Protein AF-0000000078073915 (afdb_homodimer)

Nearest PDB structures (foldseek):
  7o9r-assembly1_BBB  TM=9.589E-01  e=2.542E-23  Rhizorhabdus wittichii RW1
  2vws-assembly1_A  TM=9.173E-01  e=4.903E-23  Escherichia coli K-12
  2v5j-assembly1_B  TM=8.939E-01  e=3.427E-23  Escherichia coli C
  4b5w-assembly1_C  TM=9.252E-01  e=9.708E-22  Escherichia coli ATCC 8739
  4b5x-assembly1_B  TM=9.043E-01  e=1.094E-21  Escherichia coli ATCC 8739

Foldseek 3Di:
DDQLQVLQQLNVCVVVLHFFAAEEEQEFDLVVLLVRLVVPGQEYEAEPAPGPADLVSLLSNQLSNLVSSHAYEYEFNALDLVRLQSNQLSQGLEYEHEDDAALVSLQQSLQSNAPPPRHPHDQDRPNRQVSGPVRDDSVCCNVCSLPRGAYEYEDQAPRCLVCLLSNLQRPSHAEHEYELQSNCVRVVHHQDQLDGDVVSVVSVVSNCVSNVVSVHAYHYEAQAQVVSVVVVVVPHRYYYHYYPVVVVVQVVQQVVCVVPVNDRDDGRSGD/DDQLQVLQQLNVCVVVLHFFAAEEEQEFDLVVLLVRLVVPGQEYEAEPAPGPADLVSLLSNQLSNLVSSHAYEYEFNALDLVRLQSNQLSQGLEYEHEDDAALVSLQQSLQSNAPPPRHPHDQDRPNRQVSGPVRDDSVCCNVCSLPRGAYEYEDQAPRCLVCLLSNLQRPSHAEHEYELQSNCVRVVHHQDQNDGDVVSVVSVVSNCVSNVVSVHAYHYEAQADVVSVVVVVVPHRYYYHYYPVQVVVQVVQQVVCVVPVNDRDDGRSRD

Solvent-accessible surface area (backbone atoms only — not comparable to full-atom values): 26537 Å² total; per-residue (Å²): 129,56,59,60,30,63,38,21,37,46,55,43,32,53,75,70,69,37,75,35,43,23,33,3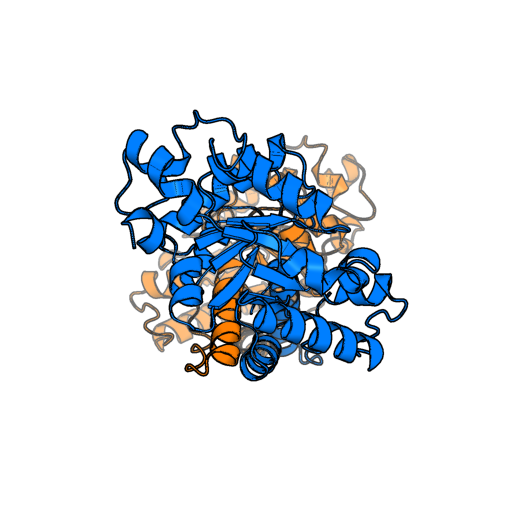8,40,30,63,53,42,41,67,55,30,38,41,54,40,70,41,71,40,34,28,38,34,43,27,37,52,85,27,69,27,52,75,67,42,43,55,46,26,29,48,39,18,23,76,68,67,18,21,20,29,35,30,36,70,48,82,46,51,69,56,46,43,54,46,45,38,43,25,31,40,24,39,36,30,60,72,38,46,47,46,65,57,51,50,51,44,30,26,29,70,18,46,72,90,75,21,67,30,87,84,84,63,82,56,21,40,70,41,34,58,70,60,48,51,75,67,52,39,69,73,41,41,65,81,28,45,42,39,30,39,23,51,24,28,50,53,20,60,75,38,36,61,59,41,44,62,39,79,68,60,47,31,49,26,32,36,60,61,51,27,13,50,50,68,73,38,53,60,55,95,70,41,74,42,69,69,44,54,49,49,52,51,49,51,50,51,37,22,54,73,54,72,37,43,31,26,38,71,43,64,22,9,59,54,25,26,55,43,43,75,73,66,41,34,38,26,26,20,34,39,52,61,64,48,45,34,49,51,42,30,35,22,43,15,53,38,72,69,48,77,63,63,82,80,68,66,48,134,128,54,60,60,29,64,38,20,37,46,54,44,30,54,75,70,70,38,75,36,43,21,33,37,39,27,64,54,42,41,66,54,30,36,41,53,39,70,41,71,38,33,27,38,33,43,28,36,53,85,27,70,27,51,74,69,42,44,56,45,25,30,46,38,17,23,75,68,67,16,22,19,28,36,29,38,70,50,80,47,50,68,55,45,44,52,46,45,38,44,25,29,38,25,39,35,30,60,74,39,46,46,46,66,55,51,50,50,44,32,25,30,70,16,45,70,90,76,22,67,32,86,83,83,63,81,56,21,39,70,41,32,58,69,59,48,52,74,66,52,39,69,73,41,42,64,81,28,44,41,38,29,38,26,52,24,29,49,53,18,61,75,39,38,61,59,42,43,61,40,80,68,61,47,31,51,27,33,38,60,62,52,28,12,50,50,68,73,38,52,62,55,96,72,42,73,43,68,68,42,54,50,50,53,51,49,51,50,51,38,21,52,73,54,72,36,43,32,25,39,70,42,69,22,9,58,53,26,27,54,43,44,74,72,65,40,34,38,27,25,20,34,40,54,60,65,48,43,35,50,50,42,30,34,21,43,15,53,36,73,68,48,78,62,66,81,79,72,61,59,129

pLDDT: mean 96.44, std 6.54, range [42.78, 98.94]

InterPro domains:
  IPR005000 HpcH/HpaI aldolase/citrate lyase domain [PF03328] (31-247)
  IPR015813 Pyruvate/Phosphoenolpyruvate kinase-like domain superfamily [SSF51621] (2-256)
  IPR040442 Pyruvate kinase-like domain superfamily [G3DSA:3.20.20.60] (1-262)
  IPR050251 HpcH/HpaI aldolase [PTHR30502] (2-262)

Organism: Fusarium culmorum (NCBI:txid5516)

Secondary structure (DSSP, 8-state):
--HHHHH-HHHHHHHTTPPEEEEEE-S--HHHHHHHHTTT-SEEEEESSSSS--HHHHHHHHHHHHTTTPEEEEE-SS--HHHHHHHHHTT-SEEEE-S---HHHHHHHHHHHS-TTT-------SSGGGGSSSPPPHHHHHHHHHHHSEEEEEE-SHHHHHTHHHHHT-TT--EEEE-HHHHHHHTT---BTTBPPHHHHHHHHHHHHHHHHTT-EEEE--SSHHHHHHHHHHT-SEEEEEEHHHHHHHHHHHHHHHHH-PPPPPS----/--HHHHH-HHHHHHHTTPPEEEEEE-S--HHHHHHHHTTT-SEEEEESSSSS--HHHHHHHHHHHHTTTPEEEEE-SS--HHHHHHHHHTT-SEEEE-S---HHHHHHHHHHHS-TTT-------SSGGGGSSSPPPHHHHHHHHHHHSEEEEEE-SHHHHHTHHHHHT-TT--EEEE-HHHHHHHTT---BTTBPPHHHHHHHHHHHHHHHHTT-EEEE--SSHHHHHHHHHHT-SEEEEEEHHHHHHHHHHHHHHHHH-PPPPPSS---

Radius of gyration: 26.41 Å; Cα contacts (8 Å, |Δi|>4): 1267; chains: 2; bounding box: 47×79×58 Å

Structure (mmCIF, N/CA/C/O backbone):
data_AF-0000000078073915-model_v1
#
loop_
_entity.id
_entity.type
_entity.pdbx_description
1 polymer '2-keto-3-deoxy-L-rhamnonate aldolase'
#
loop_
_atom_site.group_PDB
_atom_site.id
_atom_site.type_symbol
_atom_site.label_atom_id
_atom_site.label_alt_id
_atom_site.label_comp_id
_atom_site.label_asym_id
_atom_site.label_entity_id
_atom_site.label_seq_id
_atom_site.pdbx_PDB_ins_code
_atom_site.Cartn_x
_atom_site.Cartn_y
_atom_site.Cartn_z
_atom_site.occupancy
_atom_site.B_iso_or_equiv
_atom_site.auth_seq_id
_atom_site.auth_comp_id
_atom_site.auth_asym_id
_atom_site.auth_atom_id
_atom_site.pdbx_PDB_model_num
ATOM 1 N N . MET A 1 1 ? 21.766 -28.25 -10.031 1 85.25 1 MET A N 1
ATOM 2 C CA . MET A 1 1 ? 21.016 -27.047 -10.367 1 85.25 1 MET A CA 1
ATOM 3 C C . MET A 1 1 ? 21.922 -25.984 -10.977 1 85.25 1 MET A C 1
ATOM 5 O O . MET A 1 1 ? 23.031 -25.766 -10.492 1 85.25 1 MET A O 1
ATOM 9 N N . SER A 1 2 ? 21.531 -25.484 -12.102 1 90.25 2 SER A N 1
ATOM 10 C CA . SER A 1 2 ? 22.281 -24.391 -12.719 1 90.25 2 SER A CA 1
ATOM 11 C C . SER A 1 2 ? 22.266 -23.141 -11.836 1 90.25 2 SER A C 1
ATOM 13 O O . SER A 1 2 ? 21.484 -23.062 -10.883 1 90.25 2 SER A O 1
ATOM 15 N N . ALA A 1 3 ? 23.094 -22.219 -12.141 1 92.12 3 ALA A N 1
ATOM 16 C CA . ALA A 1 3 ? 23.141 -20.953 -11.398 1 92.12 3 ALA A CA 1
ATOM 17 C C . ALA A 1 3 ? 21.828 -20.203 -11.523 1 92.12 3 ALA A C 1
ATOM 19 O O . ALA A 1 3 ? 21.359 -19.594 -10.555 1 92.12 3 ALA A O 1
ATOM 20 N N . MET A 1 4 ? 21.25 -20.25 -12.688 1 95.69 4 MET A N 1
ATOM 21 C CA . MET A 1 4 ? 19.984 -19.562 -12.898 1 95.69 4 MET A CA 1
ATOM 22 C C . MET A 1 4 ? 18.875 -20.203 -12.078 1 95.69 4 MET A C 1
ATOM 24 O O . MET A 1 4 ? 18.031 -19.516 -11.5 1 95.69 4 MET A O 1
ATOM 28 N N . GLN A 1 5 ? 18.891 -21.5 -12.008 1 94.69 5 GLN A N 1
ATOM 29 C CA . GLN A 1 5 ? 17.922 -22.219 -11.195 1 94.69 5 GLN A CA 1
ATOM 30 C C . GLN A 1 5 ? 18.062 -21.844 -9.719 1 94.69 5 GLN A C 1
ATOM 32 O O . GLN A 1 5 ? 17.062 -21.641 -9.031 1 94.69 5 GLN A O 1
ATOM 37 N N . GLN A 1 6 ? 19.281 -21.719 -9.281 1 95 6 GLN A N 1
ATOM 38 C CA . GLN A 1 6 ? 19.547 -21.391 -7.887 1 95 6 GLN A CA 1
ATOM 39 C C . GLN A 1 6 ? 19.109 -19.969 -7.562 1 95 6 GLN A C 1
ATOM 41 O O . GLN A 1 6 ? 18.797 -19.656 -6.41 1 95 6 GLN A O 1
ATOM 46 N N . SER A 1 7 ? 19.062 -19.156 -8.586 1 96.56 7 SER A N 1
ATOM 47 C CA . SER A 1 7 ? 18.688 -17.75 -8.422 1 96.56 7 SER A CA 1
ATOM 48 C C . SER A 1 7 ? 17.188 -17.609 -8.258 1 96.56 7 SER A C 1
ATOM 50 O O . SER A 1 7 ? 16.703 -16.562 -7.789 1 96.56 7 SER A O 1
ATOM 52 N N . ASN A 1 8 ? 16.422 -18.531 -8.641 1 98.31 8 ASN A N 1
ATOM 53 C CA . ASN A 1 8 ? 14.977 -18.562 -8.453 1 98.31 8 ASN A CA 1
ATOM 54 C C . ASN A 1 8 ? 14.602 -19.125 -7.086 1 98.31 8 ASN A C 1
ATOM 56 O O . ASN A 1 8 ? 14.453 -20.344 -6.926 1 98.31 8 ASN A O 1
ATOM 60 N N . ARG A 1 9 ? 14.398 -18.234 -6.156 1 98.31 9 ARG A N 1
ATOM 61 C CA . ARG A 1 9 ? 14.195 -18.594 -4.754 1 98.31 9 ARG A CA 1
ATOM 62 C C . ARG A 1 9 ? 12.961 -19.469 -4.586 1 98.31 9 ARG A C 1
ATOM 64 O O . ARG A 1 9 ? 12.977 -20.438 -3.814 1 98.31 9 ARG A O 1
ATOM 71 N N . LEU A 1 10 ? 11.852 -19.094 -5.277 1 98.81 10 LEU A N 1
ATOM 72 C CA . LEU A 1 10 ? 10.641 -19.906 -5.18 1 98.81 10 LEU A CA 1
ATOM 73 C C . LEU A 1 10 ? 10.875 -21.312 -5.699 1 98.81 10 LEU A C 1
ATOM 75 O O . LEU A 1 10 ? 10.508 -22.297 -5.043 1 98.81 10 LEU A O 1
ATOM 79 N N . ARG A 1 11 ? 11.492 -21.438 -6.836 1 98.12 11 ARG A N 1
ATOM 80 C CA . ARG A 1 11 ? 11.773 -22.766 -7.398 1 98.12 11 ARG A CA 1
ATOM 81 C C . ARG A 1 11 ? 12.656 -23.578 -6.461 1 98.12 11 ARG A C 1
ATOM 83 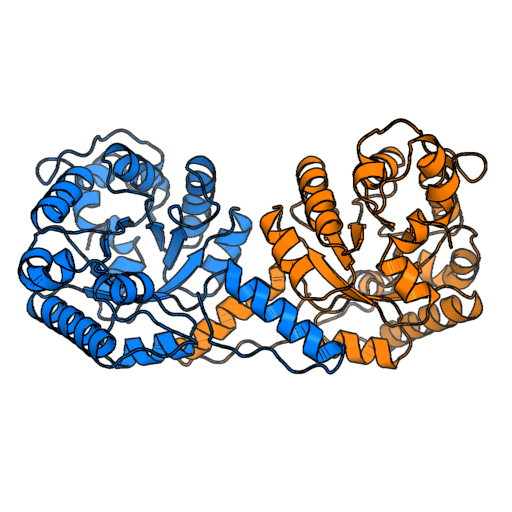O O . ARG A 1 11 ? 12.398 -24.766 -6.246 1 98.12 11 ARG A O 1
ATOM 90 N N . THR A 1 12 ? 13.688 -22.953 -5.953 1 97.75 12 THR A N 1
ATOM 91 C CA . THR A 1 12 ? 14.594 -23.641 -5.043 1 97.75 12 THR A CA 1
ATOM 92 C C . THR A 1 12 ? 13.844 -24.156 -3.814 1 97.75 12 THR A C 1
ATOM 94 O O . THR A 1 12 ? 14.031 -25.297 -3.404 1 97.75 12 THR A O 1
ATOM 97 N N . ALA A 1 13 ? 12.977 -23.312 -3.26 1 98 13 ALA A N 1
ATOM 98 C CA . ALA A 1 13 ? 12.188 -23.719 -2.102 1 98 13 ALA A CA 1
ATOM 99 C C . ALA A 1 13 ? 11.305 -24.922 -2.436 1 98 13 ALA A C 1
ATOM 101 O O . ALA A 1 13 ? 11.266 -25.906 -1.686 1 98 13 ALA A O 1
ATOM 102 N N . LEU A 1 14 ? 10.648 -24.859 -3.551 1 97.62 14 LEU A N 1
ATOM 103 C CA . LEU A 1 14 ? 9.742 -25.938 -3.969 1 97.62 14 LEU A CA 1
ATOM 104 C C . LEU A 1 14 ? 10.5 -27.234 -4.199 1 97.62 14 LEU A C 1
ATOM 106 O O . LEU A 1 14 ? 10.047 -28.297 -3.791 1 97.62 14 LEU A O 1
ATOM 110 N N . LEU A 1 15 ? 11.641 -27.141 -4.82 1 95.44 15 LEU A N 1
ATOM 111 C CA . LEU A 1 15 ? 12.453 -28.312 -5.109 1 95.44 15 LEU A CA 1
ATOM 112 C C . LEU A 1 15 ? 12.969 -28.953 -3.824 1 95.44 15 LEU A C 1
ATOM 114 O O . LEU A 1 15 ? 13.094 -30.172 -3.736 1 95.44 15 LEU A O 1
ATOM 118 N N . GLU A 1 16 ? 13.211 -28.141 -2.818 1 96.31 16 GLU A N 1
ATOM 119 C CA . GLU A 1 16 ? 13.758 -28.609 -1.551 1 96.31 16 GLU A CA 1
ATOM 120 C C . GLU A 1 16 ? 12.648 -29.094 -0.62 1 96.31 16 GLU A C 1
ATOM 122 O O . GLU A 1 16 ? 12.914 -29.547 0.496 1 96.31 16 GLU A O 1
ATOM 127 N N . GLY A 1 17 ? 11.398 -29 -1.016 1 96.06 17 GLY A N 1
ATOM 128 C CA . GLY A 1 17 ? 10.266 -29.453 -0.22 1 96.06 17 GLY A CA 1
ATOM 129 C C . GLY A 1 17 ? 9.883 -28.484 0.886 1 96.06 17 GLY A C 1
ATOM 130 O O . GLY A 1 17 ? 9.148 -28.859 1.807 1 96.06 17 GLY A O 1
ATOM 131 N N . LYS A 1 18 ? 10.406 -27.297 0.792 1 97.12 18 LYS A N 1
ATOM 132 C CA . LYS A 1 18 ? 10.055 -26.266 1.763 1 97.12 18 LYS A CA 1
ATOM 133 C C . LYS A 1 18 ? 8.75 -25.562 1.378 1 97.12 18 LYS A C 1
ATOM 135 O O . LYS A 1 18 ? 8.445 -25.422 0.192 1 97.12 18 LYS A O 1
ATOM 140 N N . LYS A 1 19 ? 8 -25.203 2.418 1 98.5 19 LYS A N 1
ATOM 141 C CA . LYS A 1 19 ? 6.82 -24.391 2.164 1 98.5 19 LYS A CA 1
ATOM 142 C C . LYS A 1 19 ? 7.215 -22.953 1.787 1 98.5 19 LYS A C 1
ATOM 144 O O . LYS A 1 19 ? 8.016 -22.328 2.48 1 98.5 19 LYS A O 1
ATOM 149 N N . ALA A 1 20 ? 6.758 -22.516 0.652 1 98.81 20 ALA A N 1
ATOM 150 C CA . ALA A 1 20 ? 7.094 -21.172 0.155 1 98.81 20 ALA A CA 1
ATOM 151 C C . ALA A 1 20 ? 5.969 -20.188 0.433 1 98.81 20 ALA A C 1
ATOM 153 O O . ALA A 1 20 ? 4.824 -20.406 0.028 1 98.81 20 ALA A O 1
ATOM 154 N N . PHE A 1 21 ? 6.305 -19.125 1.104 1 98.88 21 PHE A N 1
ATOM 155 C CA . PHE A 1 21 ? 5.34 -18.078 1.439 1 98.88 21 PHE A CA 1
ATOM 156 C C . PHE A 1 21 ? 5.617 -16.812 0.644 1 98.88 21 PHE A C 1
ATOM 158 O O . PHE A 1 21 ? 6.773 -16.438 0.446 1 98.88 21 PHE A O 1
ATOM 165 N N . GLY A 1 22 ? 4.562 -16.188 0.164 1 98.88 22 GLY A N 1
ATOM 166 C CA . GLY A 1 22 ? 4.727 -15.023 -0.691 1 98.88 22 GLY A CA 1
ATOM 167 C C . GLY A 1 22 ? 3.754 -13.906 -0.371 1 98.88 22 GLY A C 1
ATOM 168 O O . GLY A 1 22 ? 2.965 -14.016 0.568 1 98.88 22 GLY A O 1
ATOM 169 N N . ALA A 1 23 ? 3.92 -12.781 -1.025 1 98.88 23 ALA A N 1
ATOM 170 C CA . ALA A 1 23 ? 3.043 -11.617 -0.965 1 98.88 23 ALA A CA 1
ATOM 171 C C . ALA A 1 23 ? 2.391 -11.352 -2.32 1 98.88 23 ALA A C 1
ATOM 173 O O . ALA A 1 23 ? 3.008 -11.562 -3.365 1 98.88 23 ALA A O 1
ATOM 174 N N . TRP A 1 24 ? 1.145 -10.938 -2.27 1 98.88 24 TRP A N 1
ATOM 175 C CA . TRP A 1 24 ? 0.347 -10.617 -3.449 1 98.88 24 TRP A CA 1
ATOM 176 C C . TRP A 1 24 ? 0.275 -9.109 -3.664 1 98.88 24 TRP A C 1
ATOM 178 O O . TRP A 1 24 ? -0.345 -8.391 -2.875 1 98.88 24 TRP A O 1
ATOM 188 N N . GLN A 1 25 ? 0.91 -8.625 -4.695 1 98.88 25 GLN A N 1
ATOM 189 C CA . GLN A 1 25 ? 0.963 -7.191 -4.953 1 98.88 25 GLN A CA 1
ATOM 190 C C . GLN A 1 25 ? -0.083 -6.777 -5.984 1 98.88 25 GLN A C 1
ATOM 192 O O . GLN A 1 25 ? -0.072 -7.266 -7.117 1 98.88 25 GLN A O 1
ATOM 197 N N . MET A 1 26 ? -0.95 -5.852 -5.609 1 98.62 26 MET A N 1
ATOM 198 C CA . MET A 1 26 ? -1.976 -5.305 -6.496 1 98.62 26 MET A CA 1
ATOM 199 C C . MET A 1 26 ? -1.746 -3.818 -6.746 1 98.62 26 MET A C 1
ATOM 201 O O . MET A 1 26 ? -2.23 -3.27 -7.734 1 98.62 26 MET A O 1
ATOM 205 N N . ILE A 1 27 ? -1.096 -3.15 -5.82 1 98 27 ILE A N 1
ATOM 206 C CA . ILE A 1 27 ? -0.784 -1.729 -5.906 1 98 27 ILE A CA 1
ATOM 207 C C . ILE A 1 27 ? 0.498 -1.529 -6.715 1 98 27 ILE A C 1
ATOM 209 O O . ILE A 1 27 ? 1.513 -2.18 -6.449 1 98 27 ILE A O 1
ATOM 213 N N . PRO A 1 28 ? 0.477 -0.668 -7.746 1 98.06 28 PRO A N 1
ATOM 214 C CA . PRO A 1 28 ? 1.712 -0.453 -8.5 1 98.06 28 PRO A CA 1
ATOM 215 C C . PRO A 1 28 ? 2.762 0.324 -7.711 1 98.06 28 PRO A C 1
ATOM 217 O O . PRO A 1 28 ? 2.424 1.035 -6.762 1 98.06 28 PRO A O 1
ATOM 220 N N . GLY A 1 29 ? 4.105 0.145 -8.156 1 97.56 29 GLY A N 1
ATOM 221 C CA . GLY A 1 29 ? 5.191 0.921 -7.57 1 97.56 29 GLY A CA 1
ATOM 222 C C . GLY A 1 29 ? 6.348 0.064 -7.09 1 97.56 29 GLY A C 1
ATOM 223 O O . GLY A 1 29 ? 6.141 -0.911 -6.363 1 97.56 29 GLY A O 1
ATOM 224 N N . ALA A 1 30 ? 7.531 0.542 -7.391 1 97.69 30 ALA A N 1
ATOM 225 C CA . ALA A 1 30 ? 8.734 -0.207 -7.023 1 97.69 30 ALA A CA 1
ATOM 226 C C . ALA A 1 30 ? 8.945 -0.194 -5.512 1 97.69 30 ALA A C 1
ATOM 228 O O . ALA A 1 30 ? 9.438 -1.167 -4.93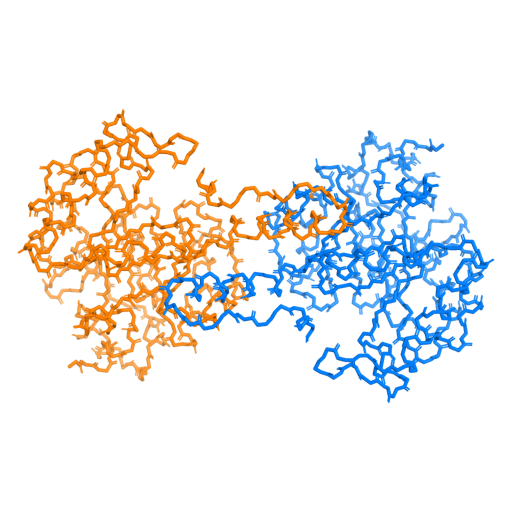8 1 97.69 30 ALA A O 1
ATOM 229 N N . ASN A 1 31 ? 8.531 0.888 -4.887 1 97.62 31 ASN A N 1
ATOM 230 C CA . ASN A 1 31 ? 8.672 0.938 -3.436 1 97.62 31 ASN A CA 1
ATOM 231 C C . ASN A 1 31 ? 7.746 -0.06 -2.75 1 97.62 31 ASN A C 1
ATOM 233 O O . ASN A 1 31 ? 8.117 -0.664 -1.74 1 97.62 31 ASN A O 1
ATOM 237 N N . VAL A 1 32 ? 6.531 -0.224 -3.322 1 98.56 32 VAL A N 1
ATOM 238 C CA . VAL A 1 32 ? 5.621 -1.235 -2.799 1 98.56 32 VAL A CA 1
ATOM 239 C C . VAL A 1 32 ? 6.234 -2.623 -2.969 1 98.56 32 VAL A C 1
ATOM 241 O O . VAL A 1 32 ? 6.227 -3.43 -2.037 1 98.56 32 VAL A O 1
ATOM 244 N N . SER A 1 33 ? 6.816 -2.836 -4.168 1 98.88 33 SER A N 1
ATOM 245 C CA . SER A 1 33 ? 7.5 -4.098 -4.438 1 98.88 33 SER A CA 1
ATOM 246 C C . SER A 1 33 ? 8.594 -4.367 -3.408 1 98.88 33 SER A C 1
ATOM 248 O O . SER A 1 33 ? 8.695 -5.473 -2.875 1 98.88 33 SER A O 1
ATOM 250 N N . ARG A 1 34 ? 9.359 -3.354 -3.111 1 98.69 34 ARG A N 1
ATOM 251 C CA . ARG A 1 34 ? 10.477 -3.492 -2.18 1 98.69 34 ARG A CA 1
ATOM 252 C C . ARG A 1 34 ? 9.977 -3.742 -0.761 1 98.69 34 ARG A C 1
ATOM 254 O O . ARG A 1 34 ? 10.562 -4.531 -0.02 1 98.69 34 ARG A O 1
ATOM 261 N N . ILE A 1 35 ? 8.891 -3.053 -0.375 1 98.19 35 ILE A N 1
ATOM 262 C CA . ILE A 1 35 ? 8.289 -3.252 0.941 1 98.19 35 ILE A CA 1
ATOM 263 C C . ILE A 1 35 ? 7.91 -4.719 1.118 1 98.19 35 ILE A C 1
ATOM 265 O O . ILE A 1 35 ? 8.273 -5.348 2.115 1 98.19 35 ILE A O 1
ATOM 269 N N . LEU A 1 36 ? 7.246 -5.266 0.15 1 98.81 36 LEU A N 1
ATOM 270 C CA . LEU A 1 36 ? 6.777 -6.645 0.226 1 98.81 36 LEU A CA 1
ATOM 271 C C . LEU A 1 36 ? 7.949 -7.621 0.188 1 98.81 36 LEU A C 1
ATOM 273 O O . LEU A 1 36 ? 8.008 -8.555 0.988 1 98.81 36 LEU A O 1
ATOM 277 N N . ALA A 1 37 ? 8.906 -7.344 -0.686 1 98.81 37 ALA A N 1
ATOM 278 C CA . ALA A 1 37 ? 10.047 -8.242 -0.852 1 98.81 37 ALA A CA 1
ATOM 279 C C . ALA A 1 37 ? 10.914 -8.258 0.403 1 98.81 37 ALA A C 1
ATOM 281 O O . ALA A 1 37 ? 11.508 -9.289 0.739 1 98.81 37 ALA A O 1
ATOM 282 N N . ARG A 1 38 ? 10.969 -7.191 1.191 1 98.12 38 ARG A N 1
ATOM 283 C CA . ARG A 1 38 ? 11.82 -7.074 2.371 1 98.12 38 ARG A CA 1
ATOM 284 C C . ARG A 1 38 ? 11.164 -7.727 3.586 1 98.12 38 ARG A C 1
ATOM 286 O O . ARG A 1 38 ? 11.773 -7.805 4.656 1 98.12 38 ARG A O 1
ATOM 293 N N . SER A 1 39 ? 9.953 -8.164 3.426 1 97.38 39 SER A N 1
ATOM 294 C CA . SER A 1 39 ? 9.219 -8.711 4.562 1 97.38 39 SER A CA 1
ATOM 295 C C . SER A 1 39 ? 9.75 -10.078 4.965 1 97.38 39 SER A C 1
ATOM 297 O O . SER A 1 39 ? 9.445 -10.578 6.051 1 97.38 39 SER A O 1
ATOM 299 N N . GLY A 1 40 ? 10.492 -10.742 4.082 1 97.44 40 GLY A N 1
ATOM 300 C CA . GLY A 1 40 ? 11.023 -12.07 4.363 1 97.44 40 GLY A CA 1
ATOM 301 C C . GLY A 1 40 ? 10.367 -13.156 3.529 1 97.44 40 GLY A C 1
ATOM 302 O O . GLY A 1 40 ? 10.742 -14.328 3.623 1 97.44 40 GLY A O 1
ATOM 303 N N . VAL A 1 41 ? 9.484 -12.781 2.646 1 98.56 41 VAL A N 1
ATOM 304 C CA . VAL A 1 41 ? 8.766 -13.758 1.831 1 98.56 41 VAL A CA 1
ATOM 305 C C . VAL A 1 41 ? 9.703 -14.352 0.788 1 98.56 41 VAL A C 1
ATOM 307 O O . VAL A 1 41 ? 10.781 -13.812 0.531 1 98.56 41 VAL A O 1
ATOM 310 N N . ASP A 1 42 ? 9.234 -15.43 0.191 1 98.81 42 ASP A N 1
ATOM 311 C CA . ASP A 1 42 ? 10.016 -16.125 -0.823 1 98.81 42 ASP A CA 1
ATOM 312 C C . ASP A 1 42 ? 9.719 -15.594 -2.219 1 98.81 42 ASP A C 1
ATOM 314 O O . ASP A 1 42 ? 10.547 -15.703 -3.127 1 98.81 42 ASP A O 1
ATOM 318 N N . TRP A 1 43 ? 8.57 -15.047 -2.375 1 98.94 43 TRP A N 1
ATOM 319 C CA . TRP A 1 43 ? 8.125 -14.578 -3.68 1 98.94 43 TRP A CA 1
ATOM 320 C C . TRP A 1 43 ? 7.105 -13.453 -3.533 1 98.94 43 TRP A C 1
ATOM 322 O O . TRP A 1 43 ? 6.457 -13.328 -2.492 1 98.94 43 TRP A O 1
ATOM 332 N N . VAL A 1 44 ? 7.086 -12.586 -4.496 1 98.94 44 VAL A N 1
ATOM 333 C CA . VAL A 1 44 ? 6.055 -11.562 -4.652 1 98.94 44 VAL A CA 1
ATOM 334 C C . VAL A 1 44 ? 5.359 -11.734 -6 1 98.94 44 VAL A C 1
ATOM 336 O O . VAL A 1 44 ? 6.02 -11.82 -7.039 1 98.94 44 VAL A O 1
ATOM 339 N N . LEU A 1 45 ? 4.047 -11.867 -5.934 1 98.94 45 LEU A N 1
ATOM 340 C CA . LEU A 1 45 ? 3.271 -11.977 -7.164 1 98.94 45 LEU A CA 1
ATOM 341 C C . LEU A 1 45 ? 2.779 -10.602 -7.617 1 98.94 45 LEU A C 1
ATOM 343 O O . LEU A 1 45 ? 2.123 -9.891 -6.852 1 98.94 45 LEU A O 1
ATOM 347 N N . VAL A 1 46 ? 3.209 -10.242 -8.773 1 98.94 46 VAL A N 1
ATOM 348 C CA . VAL A 1 46 ? 2.742 -9.031 -9.445 1 98.94 46 VAL A CA 1
ATOM 349 C C . VAL A 1 46 ? 1.445 -9.328 -10.195 1 98.94 46 VAL A C 1
ATOM 351 O O . VAL A 1 46 ? 1.46 -9.992 -11.234 1 98.94 46 VAL A O 1
ATOM 354 N N . ASP A 1 47 ? 0.329 -8.758 -9.719 1 98.88 47 ASP A N 1
ATOM 355 C CA . ASP A 1 47 ? -0.982 -9.148 -10.234 1 98.88 47 ASP A CA 1
ATOM 356 C C . ASP A 1 47 ? -1.404 -8.25 -11.391 1 98.88 47 ASP A C 1
ATOM 358 O O . ASP A 1 47 ? -1.972 -7.172 -11.18 1 98.88 47 ASP A O 1
ATOM 362 N N . CYS A 1 48 ? -1.302 -8.766 -12.562 1 98.69 48 CYS A N 1
ATOM 363 C CA . CYS A 1 48 ? -1.724 -8.023 -13.75 1 98.69 48 CYS A CA 1
ATOM 364 C C . CYS A 1 48 ? -3.145 -8.406 -14.148 1 98.69 48 CYS A C 1
ATOM 366 O O . CYS A 1 48 ? -3.668 -7.895 -15.141 1 98.69 48 CYS A O 1
ATOM 368 N N . GLU A 1 49 ? -3.725 -9.266 -13.398 1 98.31 49 GLU A N 1
ATOM 369 C CA . GLU A 1 49 ? -5.09 -9.672 -13.734 1 98.31 49 GLU A CA 1
ATOM 370 C C . GLU A 1 49 ? -6.113 -8.781 -13.031 1 98.31 49 GLU A C 1
ATOM 372 O O . GLU A 1 49 ? -6.844 -8.031 -13.688 1 98.31 49 GLU A O 1
ATOM 377 N N . HIS A 1 50 ? -6.062 -8.789 -11.695 1 97.31 50 HIS A N 1
ATOM 378 C CA . HIS A 1 50 ? -7.051 -8.031 -10.938 1 97.31 50 HIS A CA 1
ATOM 379 C C . HIS A 1 50 ? -6.418 -6.805 -10.289 1 97.31 50 HIS A C 1
ATOM 381 O O . HIS A 1 50 ? -7.129 -5.914 -9.812 1 97.31 50 HIS A O 1
ATOM 387 N N . GLY A 1 51 ? -5.105 -6.797 -10.227 1 97.06 51 GLY A N 1
ATOM 388 C CA . GLY A 1 51 ? -4.426 -5.645 -9.656 1 97.06 51 GLY A CA 1
ATOM 389 C C . GLY A 1 51 ? -4.426 -4.438 -10.57 1 97.06 51 GLY A C 1
ATOM 390 O O . GLY A 1 51 ? -4.828 -4.531 -11.734 1 97.06 51 GLY A O 1
ATOM 391 N N . ASN A 1 52 ? -4.051 -3.309 -10.016 1 97.56 52 ASN A N 1
ATOM 392 C CA . ASN A 1 52 ? -3.869 -2.082 -10.781 1 97.56 52 ASN A CA 1
ATOM 393 C C . ASN A 1 52 ? -2.486 -2.018 -11.422 1 97.56 52 ASN A C 1
ATOM 395 O O . ASN A 1 52 ? -1.778 -1.019 -11.281 1 97.56 52 ASN A O 1
ATOM 399 N N . ILE A 1 53 ? -2.072 -3.07 -12.094 1 98.12 53 ILE A N 1
ATOM 400 C CA . ILE A 1 53 ? -0.718 -3.15 -12.633 1 98.12 53 ILE A CA 1
ATOM 401 C C . ILE A 1 53 ? -0.773 -3.465 -14.125 1 98.12 53 ILE A C 1
ATOM 403 O O . ILE A 1 53 ? -1.212 -4.547 -14.523 1 98.12 53 ILE A O 1
ATOM 407 N N . ASP A 1 54 ? -0.37 -2.471 -14.844 1 97.56 54 ASP A N 1
ATOM 408 C CA . ASP A 1 54 ? -0.275 -2.67 -16.281 1 97.56 54 ASP A CA 1
ATOM 409 C C . ASP A 1 54 ? 1.128 -3.119 -16.688 1 97.56 54 ASP A C 1
ATOM 411 O O . ASP A 1 54 ? 1.958 -3.422 -15.828 1 97.56 54 ASP A O 1
ATOM 415 N N . ASP A 1 55 ? 1.344 -3.244 -18.016 1 97.75 55 ASP A N 1
ATOM 416 C CA . ASP A 1 55 ? 2.604 -3.752 -18.547 1 97.75 55 ASP A CA 1
ATOM 417 C C . ASP A 1 55 ? 3.787 -2.934 -18.031 1 97.75 55 ASP A C 1
ATOM 419 O O . ASP A 1 55 ? 4.793 -3.494 -17.594 1 97.75 55 ASP A O 1
ATOM 423 N N . GLY A 1 56 ? 3.674 -1.635 -18.109 1 97.62 56 GLY A N 1
ATOM 424 C CA . GLY A 1 56 ? 4.738 -0.77 -17.625 1 97.62 56 GLY A CA 1
ATOM 425 C C . GLY A 1 56 ? 5.02 -0.936 -16.141 1 97.62 56 GLY A C 1
ATOM 426 O O . GLY A 1 56 ? 6.176 -1.052 -15.734 1 97.62 56 GLY A O 1
ATOM 427 N N . ALA A 1 57 ? 3.971 -0.892 -15.32 1 98.31 57 ALA A N 1
ATOM 428 C CA . ALA A 1 57 ? 4.105 -1.071 -13.875 1 98.31 57 ALA A CA 1
ATOM 429 C C . ALA A 1 57 ? 4.703 -2.438 -13.547 1 98.31 57 ALA A C 1
ATOM 431 O O . ALA A 1 57 ? 5.469 -2.574 -12.594 1 98.31 57 ALA A O 1
ATOM 432 N N . MET A 1 58 ? 4.324 -3.402 -14.305 1 98.62 58 MET A N 1
ATOM 433 C CA . MET A 1 58 ? 4.898 -4.734 -14.148 1 98.62 58 MET A CA 1
ATOM 434 C C . MET A 1 58 ? 6.406 -4.703 -14.367 1 98.62 58 MET A C 1
ATOM 436 O O . MET A 1 58 ? 7.168 -5.242 -13.555 1 98.62 58 MET A O 1
ATOM 440 N N . HIS A 1 59 ? 6.891 -4 -15.406 1 98.31 59 HIS A N 1
ATOM 441 C CA . HIS A 1 59 ? 8.305 -3.914 -15.742 1 98.31 59 HIS A CA 1
ATOM 442 C C . HIS A 1 59 ? 9.078 -3.123 -14.688 1 98.31 59 HIS A C 1
ATOM 444 O O . HIS A 1 59 ? 10.297 -3.24 -14.594 1 98.31 59 HIS A O 1
ATOM 450 N N . ASP A 1 60 ? 8.375 -2.338 -13.891 1 97.94 60 ASP A N 1
ATOM 451 C CA . ASP A 1 60 ? 9 -1.626 -12.781 1 97.94 60 ASP A CA 1
ATOM 452 C C . ASP A 1 60 ? 9.078 -2.506 -11.531 1 97.94 60 ASP A C 1
ATOM 454 O O . ASP A 1 60 ? 10.055 -2.436 -10.781 1 97.94 60 ASP A O 1
ATOM 458 N N . ALA A 1 61 ? 8.078 -3.309 -11.336 1 98.81 61 ALA A N 1
ATOM 459 C CA . ALA A 1 61 ? 7.953 -4.117 -10.125 1 98.81 61 ALA A CA 1
ATOM 460 C C . ALA A 1 61 ? 8.93 -5.293 -10.148 1 98.81 61 ALA A C 1
ATOM 462 O O . ALA A 1 61 ? 9.594 -5.574 -9.148 1 98.81 61 ALA A O 1
ATOM 463 N N . VAL A 1 62 ? 9.078 -5.926 -11.281 1 98.88 62 VAL A N 1
ATOM 464 C CA . VAL A 1 62 ? 9.82 -7.176 -11.398 1 98.88 62 VAL A CA 1
ATOM 465 C C . VAL A 1 62 ? 11.273 -6.957 -11.016 1 98.88 62 VAL A C 1
ATOM 467 O O . VAL A 1 62 ? 11.805 -7.645 -10.133 1 98.88 62 VAL A O 1
ATOM 470 N N . PRO A 1 63 ? 11.969 -5.973 -11.562 1 98.56 63 PRO A N 1
ATOM 471 C CA . PRO A 1 63 ? 13.367 -5.797 -11.156 1 98.56 63 PRO A CA 1
ATOM 472 C C . PRO A 1 63 ? 13.508 -5.383 -9.695 1 98.56 63 PRO A C 1
ATOM 474 O O . PRO A 1 63 ? 14.492 -5.73 -9.047 1 98.56 63 PRO A O 1
ATOM 477 N N . ALA A 1 64 ? 12.555 -4.625 -9.18 1 98.75 64 ALA A N 1
ATOM 478 C CA . ALA A 1 64 ? 12.602 -4.207 -7.785 1 98.75 64 ALA A CA 1
ATOM 479 C C . ALA A 1 64 ? 12.555 -5.41 -6.848 1 98.75 64 ALA A C 1
ATOM 481 O O . ALA A 1 64 ? 13.242 -5.438 -5.824 1 98.75 64 ALA A O 1
ATOM 482 N N . ILE A 1 65 ? 11.773 -6.398 -7.168 1 98.88 65 ILE A N 1
ATOM 483 C CA . ILE A 1 65 ? 11.625 -7.613 -6.371 1 98.88 65 ILE A CA 1
ATOM 484 C C . ILE A 1 65 ? 12.883 -8.469 -6.504 1 98.88 65 ILE A C 1
ATOM 486 O O . ILE A 1 65 ? 13.477 -8.875 -5.5 1 98.88 65 ILE A O 1
ATOM 490 N N . ALA A 1 66 ? 13.312 -8.664 -7.711 1 98.75 66 ALA A N 1
ATOM 491 C CA . ALA A 1 66 ? 14.453 -9.531 -7.992 1 98.75 66 ALA A CA 1
ATOM 492 C C . ALA A 1 66 ? 15.727 -9 -7.332 1 98.75 66 ALA A C 1
ATOM 494 O O . ALA A 1 66 ? 16.562 -9.781 -6.871 1 98.75 66 ALA A O 1
ATOM 495 N N . ALA A 1 67 ? 15.891 -7.738 -7.305 1 98.12 67 ALA A N 1
ATOM 496 C CA . ALA A 1 67 ? 17.094 -7.098 -6.766 1 98.12 67 ALA A CA 1
ATOM 497 C C . ALA A 1 67 ? 17.266 -7.434 -5.285 1 98.12 67 ALA A C 1
ATOM 499 O O . ALA A 1 67 ? 18.375 -7.324 -4.746 1 98.12 67 ALA A O 1
ATOM 500 N N . LEU A 1 68 ? 16.203 -7.863 -4.648 1 98.38 68 LEU A N 1
ATOM 501 C CA . LEU A 1 68 ? 16.266 -8.172 -3.223 1 98.38 68 LEU A CA 1
ATOM 502 C C . LEU A 1 68 ? 16.375 -9.68 -3 1 98.38 68 LEU A C 1
ATOM 504 O O . LEU A 1 68 ? 16.203 -10.156 -1.876 1 98.38 68 LEU A O 1
ATOM 508 N N . GLY A 1 69 ? 16.562 -10.445 -4.031 1 98.25 69 GLY A N 1
ATOM 509 C CA . GLY A 1 69 ? 16.734 -11.883 -3.928 1 98.25 69 GLY A CA 1
ATOM 510 C C . GLY A 1 69 ? 15.422 -12.633 -3.725 1 98.25 69 GLY A C 1
ATOM 511 O O . GLY A 1 69 ? 15.422 -13.766 -3.25 1 98.25 69 GLY A O 1
ATOM 512 N N . VAL A 1 70 ? 14.32 -11.969 -3.893 1 98.75 70 VAL A N 1
ATOM 513 C CA . VAL A 1 70 ? 12.984 -12.555 -3.816 1 98.75 70 VAL A CA 1
ATOM 514 C C . VAL A 1 70 ? 12.469 -12.844 -5.223 1 98.75 70 VAL A C 1
ATOM 516 O O . VAL A 1 70 ? 12.75 -12.094 -6.16 1 98.75 70 VAL A O 1
ATOM 519 N N . SER A 1 71 ? 11.742 -13.906 -5.449 1 98.94 71 SER A N 1
ATOM 520 C CA . SER A 1 71 ? 11.281 -14.273 -6.785 1 98.94 71 SER A CA 1
ATOM 521 C C . SER A 1 71 ? 10.109 -13.414 -7.223 1 98.94 71 SER A C 1
ATOM 523 O O . SER A 1 71 ? 9.039 -13.445 -6.602 1 98.94 71 SER A O 1
ATOM 525 N N . PRO A 1 72 ? 10.266 -12.656 -8.266 1 98.94 72 PRO A N 1
ATOM 526 C CA . PRO A 1 72 ? 9.086 -12.023 -8.859 1 98.94 72 PRO A CA 1
ATOM 527 C C . PRO A 1 72 ? 8.258 -12.984 -9.703 1 98.94 72 PRO A C 1
ATOM 529 O O . PRO A 1 72 ? 8.781 -13.625 -10.617 1 98.94 72 PRO A O 1
ATOM 532 N N . ILE A 1 73 ? 7.016 -13.109 -9.375 1 98.94 73 ILE A N 1
ATOM 533 C CA . ILE A 1 73 ? 6.051 -13.922 -10.109 1 98.94 73 ILE A CA 1
ATOM 534 C C . ILE A 1 73 ? 4.984 -13.016 -10.734 1 98.94 73 ILE A C 1
ATOM 536 O O . ILE A 1 73 ? 4.48 -12.102 -10.078 1 98.94 73 ILE A O 1
ATOM 540 N N . VAL A 1 74 ? 4.652 -13.219 -11.992 1 98.94 74 VAL A N 1
ATOM 541 C CA . VAL A 1 74 ? 3.666 -12.359 -12.641 1 98.94 74 VAL A CA 1
ATOM 542 C C . VAL A 1 74 ? 2.402 -13.156 -12.938 1 98.94 74 VAL A C 1
ATOM 544 O O . VAL A 1 74 ? 2.463 -14.203 -13.586 1 98.94 74 VAL A O 1
ATOM 547 N N . ARG A 1 75 ? 1.307 -12.727 -12.398 1 98.94 75 ARG A N 1
ATOM 548 C CA . ARG A 1 75 ? 0.019 -13.266 -12.828 1 98.94 75 ARG A CA 1
ATOM 549 C C . ARG A 1 75 ? -0.512 -12.523 -14.047 1 98.94 75 ARG A C 1
ATOM 551 O O . ARG A 1 75 ? -0.695 -11.305 -14 1 98.94 75 ARG A O 1
ATOM 558 N N . LEU A 1 76 ? -0.778 -13.273 -15.062 1 98.75 76 LEU A N 1
ATOM 559 C CA . LEU A 1 76 ? -1.175 -12.68 -16.328 1 98.75 76 LEU A CA 1
ATOM 560 C C . LEU A 1 76 ? -2.686 -12.484 -16.391 1 98.75 76 LEU A C 1
ATOM 562 O O . LEU A 1 76 ? -3.439 -13.227 -15.758 1 98.75 76 LEU A O 1
ATOM 566 N N . PRO A 1 77 ? -3.143 -11.445 -17.188 1 97.75 77 PRO A N 1
ATOM 567 C CA . PRO A 1 77 ? -4.59 -11.281 -17.359 1 97.75 77 PRO A CA 1
ATOM 568 C C . PRO A 1 77 ? -5.215 -12.367 -18.219 1 97.75 77 PRO A C 1
ATOM 570 O O . PRO A 1 77 ? -6.426 -12.594 -18.156 1 97.75 77 PRO A O 1
ATOM 573 N N . ASP A 1 78 ? -4.371 -12.922 -19.031 1 96.56 78 ASP A N 1
ATOM 574 C CA . ASP A 1 78 ? -4.762 -13.969 -19.969 1 96.56 78 ASP A CA 1
ATOM 575 C C . ASP A 1 78 ? -3.561 -14.82 -20.375 1 96.56 78 ASP A C 1
ATOM 577 O O . ASP A 1 78 ? -2.436 -14.562 -19.938 1 96.56 78 ASP A O 1
ATOM 581 N N . MET A 1 79 ? -3.838 -15.883 -21.219 1 95.38 79 MET A N 1
ATOM 582 C CA . MET A 1 79 ? -2.781 -16.844 -21.547 1 95.38 79 MET A CA 1
ATOM 583 C C . MET A 1 79 ? -2.25 -16.594 -22.953 1 95.38 79 MET A C 1
ATOM 585 O O . MET A 1 79 ? -1.757 -17.516 -23.609 1 95.38 79 MET A O 1
ATOM 589 N N . GLN A 1 80 ? -2.348 -15.32 -23.375 1 96.88 80 GLN A N 1
ATOM 590 C CA . GLN A 1 80 ? -1.847 -15.023 -24.719 1 96.88 80 GLN A CA 1
ATOM 591 C C . GLN A 1 80 ? -0.323 -15.086 -24.766 1 96.88 80 GLN A C 1
ATOM 593 O O . GLN A 1 80 ? 0.351 -14.633 -23.828 1 96.88 80 GLN A O 1
ATOM 598 N N . GLY A 1 81 ? 0.162 -15.625 -25.859 1 97.19 81 GLY A N 1
ATOM 599 C CA . GLY A 1 81 ? 1.594 -15.828 -26 1 97.19 81 GLY A CA 1
ATOM 600 C C . GLY A 1 81 ? 2.402 -14.562 -25.797 1 97.19 81 GLY A C 1
ATOM 601 O O . GLY A 1 81 ? 3.465 -14.594 -25.172 1 97.19 81 GLY A O 1
ATOM 602 N N . TRP A 1 82 ? 1.91 -13.477 -26.375 1 96.94 82 TRP A N 1
ATOM 603 C CA . TRP A 1 82 ? 2.678 -12.242 -26.234 1 96.94 82 TRP A CA 1
ATOM 604 C C . TRP A 1 82 ? 2.719 -11.781 -24.781 1 96.94 82 TRP A C 1
ATOM 606 O O . TRP A 1 82 ? 3.701 -11.18 -24.344 1 96.94 82 TRP A O 1
ATOM 616 N N . MET A 1 83 ? 1.67 -12.008 -23.969 1 98.19 83 MET A N 1
ATOM 617 C CA . MET A 1 83 ? 1.661 -11.664 -22.547 1 98.19 83 MET A CA 1
ATOM 618 C C . MET A 1 83 ? 2.678 -12.492 -21.781 1 98.19 83 MET A C 1
ATOM 620 O O . MET A 1 83 ? 3.393 -11.977 -20.922 1 98.19 83 MET A O 1
ATOM 624 N N . VAL A 1 84 ? 2.699 -13.789 -22.109 1 98.56 84 VAL A N 1
ATOM 625 C CA . VAL A 1 84 ? 3.672 -14.695 -21.5 1 98.56 84 VAL A CA 1
ATOM 626 C C . VAL A 1 84 ? 5.086 -14.188 -21.781 1 98.56 84 VAL A C 1
ATOM 628 O O . VAL A 1 84 ? 5.895 -14.055 -20.859 1 98.56 84 VAL A O 1
ATOM 631 N N . LYS A 1 85 ? 5.332 -13.859 -22.984 1 98.12 85 LYS A N 1
ATOM 632 C CA . LYS A 1 85 ? 6.652 -13.398 -23.391 1 98.12 85 LYS A CA 1
ATOM 633 C C . LYS A 1 85 ? 7.027 -12.102 -22.688 1 98.12 85 LYS A C 1
ATOM 635 O O . LYS A 1 85 ? 8.148 -11.961 -22.188 1 98.12 85 LYS A O 1
ATOM 640 N N . ARG A 1 86 ? 6.133 -11.141 -22.609 1 98 86 ARG A N 1
ATOM 641 C CA . ARG A 1 86 ? 6.406 -9.852 -21.984 1 98 86 ARG A CA 1
ATOM 642 C C . ARG A 1 86 ? 6.719 -10.016 -20.5 1 98 86 ARG A C 1
ATOM 644 O O . ARG A 1 86 ? 7.625 -9.375 -19.984 1 98 86 ARG A O 1
ATOM 651 N N . ALA A 1 87 ? 5.934 -10.875 -19.859 1 98.62 87 ALA A N 1
ATOM 652 C CA . ALA A 1 87 ? 6.164 -11.117 -18.438 1 98.62 87 ALA A CA 1
ATOM 653 C C . ALA A 1 87 ? 7.527 -11.758 -18.203 1 98.62 87 ALA A C 1
ATOM 655 O O . ALA A 1 87 ? 8.305 -11.289 -17.359 1 98.62 87 ALA A O 1
ATOM 656 N N . LEU A 1 88 ? 7.848 -12.781 -18.938 1 98.69 88 LEU A N 1
ATOM 657 C CA . LEU A 1 88 ? 9.117 -13.469 -18.75 1 98.69 88 LEU A CA 1
ATOM 658 C C . LEU A 1 88 ? 10.281 -12.602 -19.219 1 98.69 88 LEU A C 1
ATOM 660 O O . LEU A 1 88 ? 11.367 -12.648 -18.625 1 98.69 88 LEU A O 1
ATOM 664 N N . ASP A 1 89 ? 10.07 -11.742 -20.219 1 98.25 89 ASP A N 1
ATOM 665 C CA . ASP A 1 89 ? 11.094 -10.82 -20.703 1 98.25 89 ASP A CA 1
ATOM 666 C C . ASP A 1 89 ? 11.359 -9.711 -19.688 1 98.25 89 ASP A C 1
ATOM 668 O O . ASP A 1 89 ? 12.383 -9.031 -19.75 1 98.25 89 ASP A O 1
ATOM 672 N N . SER A 1 90 ? 10.406 -9.484 -18.797 1 98.38 90 SER A N 1
ATOM 673 C CA . SER A 1 90 ? 10.664 -8.531 -17.719 1 98.38 90 SER A CA 1
ATOM 674 C C . SER A 1 90 ? 11.641 -9.094 -16.703 1 98.38 90 SER A C 1
ATOM 676 O O . SER A 1 90 ? 12.18 -8.359 -15.875 1 98.38 90 SER A O 1
ATOM 678 N N . GLY A 1 91 ? 11.883 -10.367 -16.734 1 98.5 91 GLY A N 1
ATOM 679 C CA . GLY A 1 91 ? 12.781 -11.055 -15.82 1 98.5 91 GLY A CA 1
ATOM 680 C C . GLY A 1 91 ? 12.055 -11.82 -14.727 1 98.5 91 GLY A C 1
ATOM 681 O O . GLY A 1 91 ? 12.656 -12.219 -13.734 1 98.5 91 GLY A O 1
ATOM 682 N N . ALA A 1 92 ? 10.75 -11.969 -14.867 1 98.88 92 ALA A N 1
ATOM 683 C CA . ALA A 1 92 ? 9.984 -12.75 -13.891 1 98.88 92 ALA A CA 1
ATOM 684 C C . ALA A 1 92 ? 10.562 -14.156 -13.742 1 98.88 92 ALA A C 1
ATOM 686 O O . ALA A 1 92 ? 11.023 -14.742 -14.719 1 98.88 92 ALA A O 1
ATOM 687 N N . HIS A 1 93 ? 10.516 -14.656 -12.523 1 98.88 93 HIS A N 1
ATOM 688 C CA . HIS A 1 93 ? 10.992 -16 -12.234 1 98.88 93 HIS A CA 1
ATOM 689 C C . HIS A 1 93 ? 9.922 -17.047 -12.523 1 98.88 93 HIS A C 1
ATOM 691 O O . HIS A 1 93 ? 10.195 -18.25 -12.484 1 98.88 93 HIS A O 1
ATOM 697 N N . GLY A 1 94 ? 8.781 -16.625 -12.82 1 98.81 94 GLY A N 1
ATOM 698 C CA . GLY A 1 94 ? 7.652 -17.469 -13.164 1 98.81 94 GLY A CA 1
ATOM 699 C C . GLY A 1 94 ? 6.398 -16.688 -13.516 1 98.81 94 GLY A C 1
ATOM 700 O O . GLY A 1 94 ? 6.348 -15.477 -13.312 1 98.81 94 GLY A O 1
ATOM 701 N N . ILE A 1 95 ? 5.41 -17.391 -14.078 1 98.88 95 ILE A N 1
ATOM 702 C CA . ILE A 1 95 ? 4.125 -16.797 -14.43 1 98.88 95 ILE A CA 1
ATOM 703 C C . ILE A 1 95 ? 2.994 -17.641 -13.844 1 98.88 95 ILE A C 1
ATOM 705 O O . ILE A 1 95 ? 3.148 -18.844 -13.641 1 98.88 95 ILE A O 1
ATOM 709 N N . VAL A 1 96 ? 1.945 -16.969 -13.469 1 98.88 96 VAL A N 1
ATOM 710 C CA . VAL A 1 96 ? 0.686 -17.594 -13.078 1 98.88 96 VAL A CA 1
ATOM 711 C C . VAL A 1 96 ? -0.397 -17.266 -14.102 1 98.88 96 VAL A C 1
ATOM 713 O O . VAL A 1 96 ? -0.649 -16.094 -14.391 1 98.88 96 VAL A O 1
ATOM 716 N N . VAL A 1 97 ? -0.997 -18.297 -14.664 1 98.69 97 VAL A N 1
ATOM 717 C CA . VAL A 1 97 ? -2.037 -18.094 -15.664 1 98.69 97 VAL A CA 1
ATOM 718 C C . VAL A 1 97 ? -3.4 -18.453 -15.078 1 98.69 97 VAL A C 1
ATOM 720 O O . VAL A 1 97 ? -3.602 -19.562 -14.594 1 98.69 97 VAL A O 1
ATOM 723 N N . PRO A 1 98 ? -4.332 -17.516 -15.133 1 98.38 98 PRO A N 1
ATOM 724 C CA . PRO A 1 98 ? -5.656 -17.734 -14.547 1 98.38 98 PRO A CA 1
ATOM 725 C C . PRO A 1 98 ? -6.605 -18.453 -15.492 1 98.38 98 PRO A C 1
ATOM 727 O O . PRO A 1 98 ? -6.336 -18.547 -16.703 1 98.38 98 PRO A O 1
ATOM 730 N N . LEU A 1 99 ? -7.633 -19.109 -15.031 1 98.19 99 LEU A N 1
ATOM 731 C CA . LEU A 1 99 ? -8.828 -19.578 -15.719 1 98.19 99 LEU A CA 1
ATOM 732 C C . LEU A 1 99 ? -8.477 -20.625 -16.766 1 98.19 99 LEU A C 1
ATOM 734 O O . LEU A 1 99 ? -9.07 -20.641 -17.844 1 98.19 99 LEU A O 1
ATOM 738 N N . LEU A 1 100 ? -7.445 -21.375 -16.5 1 98.5 100 LEU A N 1
ATOM 739 C CA . LEU A 1 100 ? -7.176 -22.531 -17.344 1 98.5 100 LEU A CA 1
ATOM 740 C C . LEU A 1 100 ? -8.375 -23.469 -17.375 1 98.5 100 LEU A C 1
ATOM 742 O O . LEU A 1 100 ? -9.031 -23.688 -16.344 1 98.5 100 LEU A O 1
ATOM 746 N N . ARG A 1 101 ? -8.609 -24.172 -18.562 1 98.56 101 ARG A N 1
ATOM 747 C CA . ARG A 1 101 ? -9.805 -25 -18.656 1 98.56 101 ARG A CA 1
ATOM 748 C C . ARG A 1 101 ? -9.445 -26.422 -19.078 1 98.56 101 ARG A C 1
ATOM 750 O O . ARG A 1 101 ? -10.086 -27.391 -18.641 1 98.56 101 ARG A O 1
ATOM 757 N N . THR A 1 102 ? -8.375 -26.562 -19.891 1 98.69 102 THR A N 1
ATOM 758 C CA . THR A 1 102 ? -8.156 -27.875 -20.5 1 98.69 102 THR A CA 1
ATOM 759 C C . THR A 1 102 ? -6.672 -28.234 -20.5 1 98.69 102 THR A C 1
ATOM 761 O O . THR A 1 102 ? -5.82 -27.344 -20.422 1 98.69 102 THR A O 1
ATOM 764 N N . PRO A 1 103 ? -6.375 -29.562 -20.609 1 98.69 103 PRO A N 1
ATOM 765 C CA . PRO A 1 103 ? -4.977 -29.969 -20.781 1 98.69 103 PRO A CA 1
ATOM 766 C C . PRO A 1 103 ? -4.34 -29.391 -22.031 1 98.69 103 PRO A C 1
ATOM 768 O O . PRO A 1 103 ? -3.135 -29.109 -22.047 1 98.69 103 PRO A O 1
ATOM 771 N N . GLU A 1 104 ? -5.18 -29.188 -23.094 1 98.62 104 GLU A N 1
ATOM 772 C CA . GLU A 1 104 ? -4.676 -28.594 -24.312 1 98.62 104 GLU A CA 1
ATOM 773 C C . GLU A 1 104 ? -4.207 -27.156 -24.078 1 98.62 104 GLU A C 1
ATOM 775 O O . GLU A 1 104 ? -3.154 -26.75 -24.578 1 98.62 104 GLU A O 1
ATOM 780 N N . GLU A 1 105 ? -4.992 -26.438 -23.344 1 98.62 105 GLU A N 1
ATOM 781 C CA . GLU A 1 105 ? -4.586 -25.078 -22.984 1 98.62 105 GLU A CA 1
ATOM 782 C C . GLU A 1 105 ? -3.281 -25.078 -22.188 1 98.62 105 GLU A C 1
ATOM 784 O O . GLU A 1 105 ? -2.422 -24.219 -22.391 1 98.62 105 GLU A O 1
ATOM 789 N N . ALA A 1 106 ? -3.146 -26.016 -21.281 1 98.69 106 ALA A N 1
ATOM 790 C CA . ALA A 1 106 ? -1.915 -26.156 -20.516 1 98.69 106 ALA A CA 1
ATOM 791 C C . ALA A 1 106 ? -0.718 -26.406 -21.422 1 98.69 106 ALA A C 1
ATOM 793 O O . ALA A 1 106 ? 0.336 -25.781 -21.266 1 98.69 106 ALA A O 1
ATOM 794 N N . ARG A 1 107 ? -0.893 -27.297 -22.406 1 98.69 107 ARG A N 1
ATOM 795 C CA . ARG A 1 107 ? 0.182 -27.594 -23.344 1 98.69 107 ARG A CA 1
ATOM 796 C C . ARG A 1 107 ? 0.532 -26.359 -24.172 1 98.69 107 ARG A C 1
ATOM 798 O O . ARG A 1 107 ? 1.707 -26.094 -24.438 1 98.69 107 ARG A O 1
ATOM 805 N N . GLN A 1 108 ? -0.504 -25.656 -24.562 1 98.44 108 GLN A N 1
ATOM 806 C CA . GLN A 1 108 ? -0.279 -24.438 -25.312 1 98.44 108 GLN A CA 1
ATOM 807 C C . GLN A 1 108 ? 0.492 -23.406 -24.484 1 98.44 108 GLN A C 1
ATOM 809 O O . GLN A 1 108 ? 1.356 -22.703 -25.016 1 98.44 108 GLN A O 1
ATOM 814 N N . LEU A 1 109 ? 0.139 -23.297 -23.266 1 98.75 109 LEU A N 1
ATOM 815 C CA . LEU A 1 109 ? 0.84 -22.391 -22.375 1 98.75 109 LEU A CA 1
ATOM 816 C C . LEU A 1 109 ? 2.314 -22.75 -22.266 1 98.75 109 LEU A C 1
ATOM 818 O O . LEU A 1 109 ? 3.182 -21.875 -22.281 1 98.75 109 LEU A O 1
ATOM 822 N N . VAL A 1 110 ? 2.633 -24.031 -22.141 1 98.69 110 VAL A N 1
ATOM 823 C CA . VAL A 1 110 ? 4.012 -24.5 -22.062 1 98.69 110 VAL A CA 1
ATOM 824 C C . VAL A 1 110 ? 4.77 -24.094 -23.312 1 98.69 110 VAL A C 1
ATOM 826 O O . VAL A 1 110 ? 5.906 -23.609 -23.25 1 98.69 110 VAL A O 1
ATOM 829 N N . GLN A 1 111 ? 4.094 -24.25 -24.453 1 98.44 111 GLN A N 1
ATOM 830 C CA . GLN A 1 111 ? 4.707 -23.844 -25.719 1 98.44 111 GLN A CA 1
ATOM 831 C C . GLN A 1 111 ? 5.051 -22.344 -25.703 1 98.44 111 GLN A C 1
ATOM 833 O O . GLN A 1 111 ? 6.113 -21.953 -26.188 1 98.44 111 GLN A O 1
ATOM 838 N N . SER A 1 112 ? 4.207 -21.578 -25.172 1 98.5 112 SER A N 1
ATOM 839 C CA . SER A 1 112 ? 4.402 -20.141 -25.141 1 98.5 112 SER A CA 1
ATOM 840 C C . SER A 1 112 ? 5.484 -19.75 -24.141 1 98.5 112 SER A C 1
ATOM 842 O O . SER A 1 112 ? 6.18 -18.75 -24.312 1 98.5 112 SER A O 1
ATOM 844 N N . ALA A 1 113 ? 5.68 -20.516 -23.062 1 98.62 113 ALA A N 1
ATOM 845 C CA . ALA A 1 113 ? 6.531 -20.141 -21.938 1 98.62 113 ALA A CA 1
ATOM 846 C C . ALA A 1 113 ? 7.969 -20.609 -22.156 1 98.62 113 ALA A C 1
ATOM 848 O O . ALA A 1 113 ? 8.906 -20.047 -21.594 1 98.62 113 ALA A O 1
ATOM 849 N N . LYS A 1 114 ? 8.203 -21.625 -22.969 1 98.56 114 LYS A N 1
ATOM 850 C CA . LYS A 1 114 ? 9.516 -22.234 -23.109 1 98.56 114 LYS A CA 1
ATOM 851 C C . LYS A 1 114 ? 10.148 -21.891 -24.453 1 98.56 114 LYS A C 1
ATOM 853 O O . LYS A 1 114 ? 9.438 -21.656 -25.438 1 98.56 114 LYS A O 1
ATOM 858 N N . PHE A 1 115 ? 11.461 -21.906 -24.422 1 98.06 115 PHE A N 1
ATOM 859 C CA . PHE A 1 115 ? 12.203 -21.734 -25.672 1 98.06 115 PHE A CA 1
ATOM 860 C C . PHE A 1 115 ? 12.273 -23.047 -26.438 1 98.06 115 PHE A C 1
ATOM 862 O O . PHE A 1 115 ? 12.117 -24.125 -25.859 1 98.06 115 PHE A O 1
ATOM 869 N N . PRO A 1 116 ? 12.531 -22.938 -27.766 1 97.25 116 PRO A N 1
ATOM 870 C CA . PRO A 1 116 ? 12.781 -24.172 -28.531 1 97.25 116 PRO A CA 1
ATOM 871 C C . PRO A 1 116 ? 13.953 -24.969 -27.984 1 97.25 116 PRO A C 1
ATOM 873 O O . PRO A 1 116 ? 14.938 -24.391 -27.5 1 97.25 116 PRO A O 1
ATOM 876 N N . PRO A 1 117 ? 13.812 -26.391 -27.969 1 96.88 117 PRO A N 1
ATOM 877 C CA . PRO A 1 117 ? 12.789 -27.172 -28.672 1 96.88 117 PRO A CA 1
ATOM 878 C C . PRO A 1 117 ? 11.594 -27.5 -27.781 1 96.88 117 PRO A C 1
ATOM 880 O O . PRO A 1 117 ? 10.625 -28.109 -28.25 1 96.88 117 PRO A O 1
ATOM 883 N N . GLN A 1 118 ? 11.602 -27.062 -26.578 1 97 118 GLN A N 1
ATOM 884 C CA . GLN A 1 118 ? 10.531 -27.422 -25.672 1 97 118 GLN A CA 1
ATOM 885 C C . GLN A 1 118 ? 9.273 -26.594 -25.922 1 97 118 GLN A C 1
ATOM 887 O O . GLN A 1 118 ? 8.172 -27 -25.562 1 97 118 GLN A O 1
ATOM 892 N N . GLY A 1 119 ? 9.484 -25.453 -26.516 1 97.94 119 GLY A N 1
ATOM 893 C CA . GLY A 1 119 ? 8.391 -24.547 -26.844 1 97.94 119 GLY A CA 1
ATOM 894 C C . GLY A 1 119 ? 8.695 -23.641 -28.016 1 97.94 119 GLY A C 1
ATOM 895 O O . GLY A 1 119 ? 9.469 -24.016 -28.906 1 97.94 119 GLY A O 1
ATOM 896 N N . ARG A 1 120 ? 7.953 -22.484 -28.047 1 97.75 120 ARG A N 1
ATOM 897 C CA . ARG A 1 120 ? 8.07 -21.625 -29.219 1 97.75 120 ARG A CA 1
ATOM 898 C C . ARG A 1 120 ? 8.234 -20.156 -28.797 1 97.75 120 ARG A C 1
ATOM 900 O O . ARG A 1 120 ? 7.898 -19.25 -29.562 1 97.75 120 ARG A O 1
ATOM 907 N N . ARG A 1 121 ? 8.602 -19.938 -27.578 1 97.44 121 ARG A N 1
ATOM 908 C CA . ARG A 1 121 ? 8.797 -18.562 -27.109 1 97.44 121 ARG A CA 1
ATOM 909 C C . ARG A 1 121 ? 9.875 -17.859 -27.906 1 97.44 121 ARG A C 1
ATOM 911 O O . ARG A 1 121 ? 10.906 -18.453 -28.234 1 97.44 121 ARG A O 1
ATOM 918 N N . GLY A 1 122 ? 9.586 -16.547 -28.156 1 95.94 122 GLY A N 1
ATOM 919 C CA . GLY A 1 122 ? 10.602 -15.758 -28.844 1 95.94 122 GLY A CA 1
ATOM 920 C C . GLY A 1 122 ? 11.727 -15.328 -27.922 1 95.94 122 GLY A C 1
ATOM 921 O O . GLY A 1 122 ? 11.492 -14.93 -26.781 1 95.94 122 GLY A O 1
ATOM 922 N N . PHE A 1 123 ? 12.938 -15.438 -28.422 1 94.31 123 PHE A N 1
ATOM 923 C CA . PHE A 1 123 ? 14.133 -15.07 -27.672 1 94.31 123 PHE A CA 1
ATOM 924 C C . PHE A 1 123 ? 14.695 -13.742 -28.172 1 94.31 123 PHE A C 1
ATOM 926 O O . PHE A 1 123 ? 14.766 -13.5 -29.375 1 94.31 123 PHE A O 1
ATOM 933 N N . GLY A 1 124 ? 15 -12.758 -27.172 1 89.62 124 GLY A N 1
ATOM 934 C CA . GLY A 1 124 ? 15.641 -11.547 -27.688 1 89.62 124 GLY A CA 1
ATOM 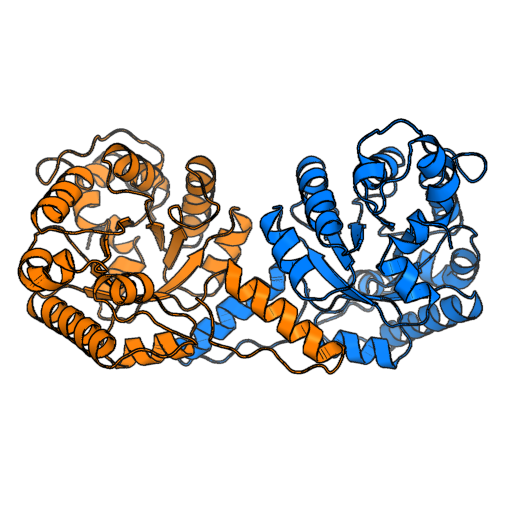935 C C . GLY A 1 124 ? 15.719 -10.438 -26.656 1 89.62 124 GLY A C 1
ATOM 936 O O . GLY A 1 124 ? 16.359 -9.414 -26.875 1 89.62 124 GLY A O 1
ATOM 937 N N . SER A 1 125 ? 15.133 -10.602 -25.5 1 91.5 125 SER A N 1
ATOM 938 C CA . SER A 1 125 ? 15.133 -9.539 -24.5 1 91.5 125 SER A CA 1
ATOM 939 C C . SER A 1 125 ? 16.469 -9.477 -23.75 1 91.5 125 SER A C 1
ATOM 941 O O . SER A 1 125 ? 16.891 -10.469 -23.156 1 91.5 125 SER A O 1
ATOM 943 N N . PRO A 1 126 ? 17.078 -8.406 -23.766 1 93.31 126 PRO A N 1
ATOM 944 C CA . PRO A 1 126 ? 18.297 -8.258 -22.969 1 93.31 126 PRO A CA 1
ATOM 945 C C . PRO A 1 126 ? 18.016 -7.953 -21.5 1 93.31 126 PRO A C 1
ATOM 947 O O . PRO A 1 126 ? 18.938 -7.848 -20.688 1 93.31 126 PRO A O 1
ATOM 950 N N . ILE A 1 127 ? 16.812 -7.742 -21.109 1 94.81 127 ILE A N 1
ATOM 951 C CA . ILE A 1 127 ? 16.422 -7.238 -19.797 1 94.81 127 ILE A CA 1
ATOM 952 C C . ILE A 1 127 ? 16.375 -8.391 -18.797 1 94.81 127 ILE A C 1
ATOM 954 O O . ILE A 1 127 ? 16.844 -8.258 -17.672 1 94.81 127 ILE A O 1
ATOM 958 N N . ALA A 1 128 ? 15.906 -9.555 -19.188 1 96.88 128 ALA A N 1
ATOM 959 C CA . ALA A 1 128 ? 15.523 -10.656 -18.297 1 96.88 128 ALA A CA 1
ATOM 960 C C . ALA A 1 128 ? 16.734 -11.195 -17.547 1 96.88 128 ALA A C 1
ATOM 962 O O . ALA A 1 128 ? 16.672 -11.43 -16.344 1 96.88 128 ALA A O 1
ATOM 963 N N . PRO A 1 129 ? 17.875 -11.344 -18.188 1 96.75 129 PRO A N 1
ATOM 964 C CA . PRO A 1 129 ? 19 -11.969 -17.5 1 96.75 129 PRO A CA 1
ATOM 965 C C . PRO A 1 129 ? 19.438 -11.18 -16.266 1 96.75 129 PRO A C 1
ATOM 967 O O . PRO A 1 129 ? 19.859 -11.773 -15.266 1 96.75 129 PRO A O 1
ATOM 970 N N . GLU A 1 130 ? 19.25 -9.93 -16.281 1 96.56 130 GLU A N 1
ATOM 971 C CA . GLU A 1 130 ? 19.703 -9.062 -15.211 1 96.56 130 GLU A CA 1
ATOM 972 C C . GLU A 1 130 ? 18.938 -9.328 -13.914 1 96.56 130 GLU A C 1
ATOM 974 O O . GLU A 1 130 ? 19.344 -8.875 -12.844 1 96.56 130 GLU A O 1
ATOM 979 N N . ARG A 1 131 ? 17.844 -10.062 -13.977 1 97.62 131 ARG A N 1
ATOM 980 C CA . ARG A 1 131 ? 17.031 -10.312 -12.797 1 97.62 131 ARG A CA 1
ATOM 981 C C . ARG A 1 131 ? 17.484 -11.57 -12.062 1 97.62 131 ARG A C 1
ATOM 983 O O . ARG A 1 131 ? 16.859 -11.977 -11.086 1 97.62 131 ARG A O 1
ATOM 990 N N . PHE A 1 132 ? 18.516 -12.188 -12.5 1 97.75 132 PHE A N 1
ATOM 991 C CA . PHE A 1 132 ? 19.094 -13.383 -11.891 1 97.75 132 PHE A CA 1
ATOM 992 C C . PHE A 1 132 ? 20.5 -13.102 -11.383 1 97.75 132 PHE A C 1
ATOM 994 O O . PHE A 1 132 ? 21.203 -12.242 -11.922 1 97.75 132 PHE A O 1
ATOM 1001 N N . HIS A 1 133 ? 20.828 -13.883 -10.289 1 96.5 133 HIS A N 1
ATOM 1002 C CA . HIS A 1 133 ? 22.156 -13.719 -9.703 1 96.5 133 HIS A CA 1
ATOM 1003 C C . HIS A 1 133 ? 22.797 -15.07 -9.414 1 96.5 133 HIS A C 1
ATOM 1005 O O . HIS A 1 133 ? 22.234 -15.898 -8.703 1 96.5 133 HIS A O 1
ATOM 1011 N N . PRO A 1 134 ? 24.109 -15.25 -9.922 1 96.62 134 PRO A N 1
ATOM 1012 C CA . PRO A 1 134 ? 24.797 -14.32 -10.82 1 96.62 134 PRO A CA 1
ATOM 1013 C C . PRO A 1 134 ? 24.094 -14.148 -12.156 1 96.62 134 PRO A C 1
ATOM 1015 O O . PRO A 1 134 ? 23.375 -15.047 -12.602 1 96.62 134 PRO A O 1
ATOM 1018 N N . GLU A 1 135 ? 24.266 -13 -12.742 1 96.94 135 GLU A N 1
ATOM 1019 C CA . GLU A 1 135 ? 23.641 -12.703 -14.023 1 96.94 135 GLU A CA 1
ATOM 1020 C C . GLU A 1 135 ? 24.141 -13.641 -15.117 1 96.94 135 GLU A C 1
ATOM 1022 O O . GLU A 1 135 ? 25.344 -13.664 -15.414 1 96.94 135 GLU A O 1
ATOM 1027 N N . PRO A 1 136 ? 23.266 -14.398 -15.68 1 96.81 136 PRO A N 1
ATOM 1028 C CA . PRO A 1 136 ? 23.703 -15.234 -16.797 1 96.81 136 PRO A CA 1
ATOM 1029 C C . PRO A 1 136 ? 24.016 -14.43 -18.062 1 96.81 136 PRO A C 1
ATOM 1031 O O . PRO A 1 136 ? 23.453 -13.344 -18.25 1 96.81 136 PRO A O 1
ATOM 1034 N N . THR A 1 137 ? 24.906 -15.031 -18.859 1 95.56 137 THR A N 1
ATOM 1035 C CA . THR A 1 137 ? 25.031 -14.508 -20.219 1 95.56 137 THR A CA 1
ATOM 1036 C C . THR A 1 137 ? 23.766 -14.781 -21.031 1 95.56 137 THR A C 1
ATOM 1038 O O . THR A 1 137 ? 22.922 -15.562 -20.609 1 95.56 137 THR A O 1
ATOM 1041 N N . PHE A 1 138 ? 23.703 -14.133 -22.125 1 94.94 138 PHE A N 1
ATOM 1042 C CA . PHE A 1 138 ? 22.562 -14.328 -23 1 94.94 138 PHE A CA 1
ATOM 1043 C C . PHE A 1 138 ? 22.438 -15.797 -23.406 1 94.94 138 PHE A C 1
ATOM 1045 O O . PHE A 1 138 ? 21.328 -16.344 -23.422 1 94.94 138 PHE A O 1
ATOM 1052 N N . THR A 1 139 ? 23.516 -16.469 -23.688 1 95 139 THR A N 1
ATOM 1053 C CA . THR A 1 139 ? 23.547 -17.875 -24.078 1 95 139 THR A CA 1
ATOM 1054 C C . THR A 1 139 ? 23.125 -18.75 -22.891 1 95 139 THR A C 1
ATOM 1056 O O . THR A 1 139 ? 22.344 -19.688 -23.062 1 95 139 THR A O 1
ATOM 1059 N N . GLN A 1 140 ? 23.672 -18.438 -21.75 1 96.44 140 GLN A N 1
ATOM 1060 C CA . GLN A 1 140 ? 23.312 -19.203 -20.562 1 96.44 140 GLN A CA 1
ATOM 1061 C C . GLN A 1 140 ? 21.828 -19.078 -20.266 1 96.44 140 GLN A C 1
ATOM 1063 O O . GLN A 1 140 ? 21.188 -20.062 -19.859 1 96.44 140 GLN A O 1
ATOM 1068 N N . TYR A 1 141 ? 21.312 -17.875 -20.391 1 97.56 141 TYR A N 1
ATOM 1069 C CA . TYR A 1 141 ? 19.875 -17.688 -20.188 1 97.56 141 TYR A CA 1
ATOM 1070 C C . TYR A 1 141 ? 19.062 -18.578 -21.125 1 97.56 141 TYR A C 1
ATOM 1072 O O . TYR A 1 141 ? 18.125 -19.25 -20.688 1 97.56 141 TYR A O 1
ATOM 1080 N N . LEU A 1 142 ? 19.438 -18.594 -22.406 1 96.5 142 LEU A N 1
ATOM 1081 C CA . LEU A 1 142 ? 18.734 -19.406 -23.391 1 96.5 142 LEU A CA 1
ATOM 1082 C C . LEU A 1 142 ? 18.781 -20.891 -23 1 96.5 142 LEU A C 1
ATOM 1084 O O . LEU A 1 142 ? 17.766 -21.594 -23.109 1 96.5 142 LEU A O 1
ATOM 1088 N N . GLN A 1 143 ? 19.844 -21.359 -22.453 1 96.31 143 GLN A N 1
ATOM 1089 C CA . GLN A 1 143 ? 20.062 -22.766 -22.188 1 96.31 143 GLN A CA 1
ATOM 1090 C C . GLN A 1 143 ? 19.406 -23.188 -20.875 1 96.31 143 GLN A C 1
ATOM 1092 O O . GLN A 1 143 ? 19.016 -24.344 -20.703 1 96.31 143 GLN A O 1
ATOM 1097 N N . GLN A 1 144 ? 19.266 -22.188 -20.047 1 97.5 144 GLN A N 1
ATOM 1098 C CA . GLN A 1 144 ? 18.906 -22.578 -18.688 1 97.5 144 GLN A CA 1
ATOM 1099 C C . GLN A 1 144 ? 17.484 -22.156 -18.344 1 97.5 144 GLN A C 1
ATOM 1101 O O . GLN A 1 144 ? 16.891 -22.641 -17.391 1 97.5 144 GLN A O 1
ATOM 1106 N N . ALA A 1 145 ? 16.844 -21.203 -19.016 1 97.75 145 ALA A N 1
ATOM 1107 C CA . ALA A 1 145 ? 15.562 -20.594 -18.672 1 97.75 145 ALA A CA 1
ATOM 1108 C C . ALA A 1 145 ? 14.461 -21.641 -18.594 1 97.75 145 ALA A C 1
ATOM 1110 O O . ALA A 1 145 ? 13.656 -21.625 -17.656 1 97.75 145 ALA A O 1
ATOM 1111 N N . ASN A 1 146 ? 14.461 -22.578 -19.516 1 97.69 146 ASN A N 1
ATOM 1112 C CA . ASN A 1 146 ? 13.383 -23.562 -19.578 1 97.69 146 ASN A CA 1
ATOM 1113 C C . ASN A 1 146 ? 13.281 -24.375 -18.281 1 97.69 146 ASN A C 1
ATOM 1115 O O . ASN A 1 146 ? 12.188 -24.719 -17.859 1 97.69 146 ASN A O 1
ATOM 1119 N N . ASN A 1 147 ? 14.391 -24.578 -17.656 1 96.31 147 ASN A N 1
ATOM 1120 C CA . ASN A 1 147 ? 14.406 -25.406 -16.438 1 96.31 147 ASN A CA 1
ATOM 1121 C C . ASN A 1 147 ? 14.398 -24.547 -15.18 1 96.31 147 ASN A C 1
ATOM 1123 O O . ASN A 1 147 ? 14.258 -25.062 -14.07 1 96.31 147 ASN A O 1
ATOM 1127 N N . SER A 1 148 ? 14.562 -23.25 -15.359 1 97.81 148 SER A N 1
ATOM 1128 C CA . SER A 1 148 ? 14.727 -22.375 -14.195 1 97.81 148 SER A CA 1
ATOM 1129 C C . SER A 1 148 ? 13.438 -21.609 -13.898 1 97.81 148 SER A C 1
ATOM 1131 O O . SER A 1 148 ? 13.172 -21.266 -12.75 1 97.81 148 SER A O 1
ATOM 1133 N N . LEU A 1 149 ? 12.672 -21.297 -14.906 1 98.5 149 LEU A N 1
ATOM 1134 C CA . LEU A 1 149 ? 11.469 -20.484 -14.766 1 98.5 149 LEU A CA 1
ATOM 1135 C C . LEU A 1 149 ? 10.25 -21.359 -14.477 1 98.5 149 LEU A C 1
ATOM 1137 O O . LEU A 1 149 ? 10.195 -22.516 -14.922 1 98.5 149 LEU A O 1
ATOM 1141 N N . LEU A 1 150 ? 9.344 -20.797 -13.727 1 98.69 150 LEU A N 1
ATOM 1142 C CA . LEU A 1 150 ? 8.18 -21.562 -13.312 1 98.69 150 LEU A CA 1
ATOM 1143 C C . LEU A 1 150 ? 6.977 -21.234 -14.195 1 98.69 150 LEU A C 1
ATOM 1145 O O . LEU A 1 150 ? 6.703 -20.062 -14.477 1 98.69 150 LEU A O 1
ATOM 1149 N N . THR A 1 151 ? 6.32 -22.266 -14.641 1 98.75 151 THR A N 1
ATOM 1150 C CA . THR A 1 151 ? 5.016 -22.172 -15.289 1 98.75 151 THR A CA 1
ATOM 1151 C C . THR A 1 151 ? 3.914 -22.672 -14.359 1 98.75 151 THR A C 1
ATOM 1153 O O . THR A 1 151 ? 3.82 -23.875 -14.094 1 98.75 151 THR A O 1
ATOM 1156 N N . ILE A 1 152 ? 3.129 -21.719 -13.875 1 98.88 152 ILE A N 1
ATOM 1157 C CA . ILE A 1 152 ? 2.105 -22 -12.875 1 98.88 152 ILE A CA 1
ATOM 1158 C C . ILE A 1 152 ? 0.72 -21.781 -13.477 1 98.88 152 ILE A C 1
ATOM 1160 O O . ILE A 1 152 ? 0.488 -20.766 -14.156 1 98.88 152 ILE A O 1
ATOM 1164 N N . VAL A 1 153 ? -0.196 -22.75 -13.25 1 98.88 153 VAL A N 1
ATOM 1165 C CA . VAL A 1 153 ? -1.546 -22.609 -13.789 1 98.88 153 VAL A CA 1
ATOM 1166 C C . VAL A 1 153 ? -2.561 -22.625 -12.648 1 98.88 153 VAL A C 1
ATOM 1168 O O . VAL A 1 153 ? -2.41 -23.375 -11.688 1 98.88 153 VAL A O 1
ATOM 1171 N N . GLN A 1 154 ? -3.506 -21.719 -12.766 1 98.75 154 GLN A N 1
ATOM 1172 C CA . GLN A 1 154 ? -4.562 -21.719 -11.758 1 98.75 154 GLN A CA 1
ATOM 1173 C C . GLN A 1 154 ? -5.668 -22.703 -12.109 1 98.75 154 GLN A C 1
ATOM 1175 O O . GLN A 1 154 ? -6.156 -22.719 -13.242 1 98.75 154 GLN A O 1
ATOM 1180 N N . ILE A 1 155 ? -5.996 -23.578 -11.18 1 98.81 155 ILE A N 1
ATOM 1181 C CA . ILE A 1 155 ? -7.113 -24.516 -11.258 1 98.81 155 ILE A CA 1
ATOM 1182 C C . ILE A 1 155 ? -8.328 -23.922 -10.547 1 98.81 155 ILE A C 1
ATOM 1184 O O . ILE A 1 155 ? -8.477 -24.062 -9.336 1 98.81 155 ILE A O 1
ATOM 1188 N N . GLU A 1 156 ? -9.18 -23.297 -11.344 1 98.75 156 GLU A N 1
ATOM 1189 C CA . GLU A 1 156 ? -10.273 -22.547 -10.727 1 98.75 156 GLU A CA 1
ATOM 1190 C C . GLU A 1 156 ? -11.508 -22.531 -11.633 1 98.75 156 GLU A C 1
ATOM 1192 O O . GLU A 1 156 ? -12.375 -21.656 -11.492 1 98.75 156 GLU A O 1
ATOM 1197 N N . THR A 1 157 ? -11.578 -23.422 -12.633 1 98.69 157 THR A N 1
ATOM 1198 C CA . THR A 1 157 ? -12.734 -23.656 -13.477 1 98.69 157 THR A CA 1
ATOM 1199 C C . THR A 1 157 ? -13.258 -25.078 -13.297 1 98.69 157 THR A C 1
ATOM 1201 O O . THR A 1 157 ? -12.516 -25.969 -12.875 1 98.69 157 THR A O 1
ATOM 1204 N N . LYS A 1 158 ? -14.547 -25.203 -13.656 1 98.62 158 LYS A N 1
ATOM 1205 C CA . LYS A 1 158 ? -15.156 -26.531 -13.555 1 98.62 158 LYS A CA 1
ATOM 1206 C C . LYS A 1 158 ? -14.469 -27.531 -14.484 1 98.62 158 LYS A C 1
ATOM 1208 O O . LYS A 1 158 ? -14.203 -28.672 -14.102 1 98.62 158 LYS A O 1
ATOM 1213 N N . GLU A 1 159 ? -14.125 -27.094 -15.695 1 98.75 159 GLU A N 1
ATOM 1214 C CA . GLU A 1 159 ? -13.484 -27.938 -16.688 1 98.75 159 GLU A CA 1
ATOM 1215 C C . GLU A 1 159 ? -12.109 -28.406 -16.219 1 98.75 159 GLU A C 1
ATOM 1217 O O . GLU A 1 159 ? -11.758 -29.578 -16.375 1 98.75 159 GLU A O 1
ATOM 1222 N N . ALA A 1 160 ? -11.375 -27.5 -15.641 1 98.81 160 ALA A N 1
ATOM 1223 C CA . ALA A 1 160 ? -10.039 -27.859 -15.164 1 98.81 160 ALA A CA 1
ATOM 1224 C C . ALA A 1 160 ? -10.125 -28.875 -14.023 1 98.81 160 ALA A C 1
ATOM 1226 O O . ALA A 1 160 ? -9.336 -29.828 -13.977 1 98.81 160 ALA A O 1
ATOM 1227 N N . LEU A 1 161 ? -11.07 -28.641 -13.117 1 98.75 161 LEU A N 1
ATOM 1228 C CA . LEU A 1 161 ? -11.266 -29.578 -12.031 1 98.75 161 LEU A CA 1
ATOM 1229 C C . LEU A 1 161 ? -11.594 -30.969 -12.57 1 98.75 161 LEU A C 1
ATOM 1231 O O . LEU A 1 161 ? -11.039 -31.969 -12.102 1 98.75 161 LEU A O 1
ATOM 1235 N N . GLU A 1 162 ? -12.414 -31.016 -13.555 1 98.5 162 GLU A N 1
ATOM 1236 C CA . GLU A 1 162 ? -12.844 -32.281 -14.148 1 98.5 162 GLU A CA 1
ATOM 1237 C C . GLU A 1 162 ? -11.68 -32.969 -14.852 1 98.5 162 GLU A C 1
ATOM 1239 O O . GLU A 1 162 ? -11.641 -34.219 -14.93 1 98.5 162 GLU A O 1
ATOM 1244 N N . SER A 1 163 ? -10.734 -32.219 -15.328 1 98.62 163 SER A N 1
ATOM 1245 C CA . SER A 1 163 ? -9.609 -32.75 -16.078 1 98.62 163 SER A CA 1
ATOM 1246 C C . SER A 1 163 ? -8.312 -32.688 -15.281 1 98.62 163 SER A C 1
ATOM 1248 O O . SER A 1 163 ? -7.227 -32.594 -15.852 1 98.62 163 SER A O 1
ATOM 1250 N N . ILE A 1 164 ? -8.43 -32.656 -14 1 98.75 164 ILE A N 1
ATOM 1251 C CA . ILE A 1 164 ? -7.316 -32.281 -13.141 1 98.75 164 ILE A CA 1
ATOM 1252 C C . ILE A 1 164 ? -6.164 -33.25 -13.328 1 98.75 164 ILE A C 1
ATOM 1254 O O . ILE A 1 164 ? -4.996 -32.875 -13.383 1 98.75 164 ILE A O 1
ATOM 1258 N N . ASP A 1 165 ? -6.406 -34.562 -13.484 1 98.69 165 ASP A N 1
ATOM 1259 C CA . ASP A 1 165 ? -5.348 -35.562 -13.641 1 98.69 165 ASP A CA 1
ATOM 1260 C C . ASP A 1 165 ? -4.586 -35.344 -14.953 1 98.69 165 ASP A C 1
ATOM 1262 O O . ASP A 1 165 ? -3.357 -35.438 -14.977 1 98.69 165 ASP A O 1
ATOM 1266 N N . ASP A 1 166 ? -5.324 -35.094 -16.016 1 98.75 166 ASP A N 1
ATOM 1267 C CA . ASP A 1 166 ? -4.703 -34.844 -17.312 1 98.75 166 ASP A CA 1
ATOM 1268 C C . ASP A 1 166 ? -3.883 -33.562 -17.297 1 98.75 166 ASP A C 1
ATOM 1270 O O . ASP A 1 166 ? -2.828 -33.5 -17.938 1 98.75 166 ASP A O 1
ATOM 1274 N N . ILE A 1 167 ? -4.422 -32.531 -16.672 1 98.81 167 ILE A N 1
ATOM 1275 C CA . ILE A 1 167 ? -3.695 -31.266 -16.562 1 98.81 167 ILE A CA 1
ATOM 1276 C C . ILE A 1 167 ? -2.42 -31.469 -15.75 1 98.81 167 ILE A C 1
ATOM 1278 O O . ILE A 1 167 ? -1.347 -31 -16.141 1 98.81 167 ILE A O 1
ATOM 1282 N N . ALA A 1 168 ? -2.527 -32.188 -14.641 1 98.56 168 ALA A N 1
ATOM 1283 C CA . ALA A 1 168 ? -1.386 -32.469 -13.773 1 98.56 168 ALA A CA 1
ATOM 1284 C C . ALA A 1 168 ? -0.304 -33.25 -14.516 1 98.56 168 ALA A C 1
ATOM 1286 O O . ALA A 1 168 ? 0.88 -33.125 -14.188 1 98.56 168 ALA A O 1
ATOM 1287 N N . ALA A 1 169 ? -0.646 -33.969 -15.516 1 98.12 169 ALA A N 1
ATOM 1288 C CA . ALA A 1 169 ? 0.275 -34.812 -16.25 1 98.12 169 ALA A CA 1
ATOM 1289 C C . ALA A 1 169 ? 1.002 -34.062 -17.344 1 98.12 169 ALA A C 1
ATOM 1291 O O . ALA A 1 169 ? 1.942 -34.562 -17.953 1 98.12 169 ALA A O 1
ATOM 1292 N N . VAL A 1 170 ? 0.6 -32.844 -17.609 1 98.31 170 VAL A N 1
ATOM 1293 C CA . VAL A 1 170 ? 1.211 -32.094 -18.688 1 98.31 170 VAL A CA 1
ATOM 1294 C C . VAL A 1 170 ? 2.65 -31.734 -18.328 1 98.31 170 VAL A C 1
ATOM 1296 O O . VAL A 1 170 ? 2.896 -31.078 -17.312 1 98.31 170 VAL A O 1
ATOM 1299 N N . ASP A 1 171 ? 3.57 -32.188 -19.172 1 97.5 171 ASP A N 1
ATOM 1300 C CA . ASP A 1 171 ? 4.973 -31.812 -19 1 97.5 171 ASP A CA 1
ATOM 1301 C C . ASP A 1 171 ? 5.172 -30.312 -19.172 1 97.5 171 ASP A C 1
ATOM 1303 O O . ASP A 1 171 ? 4.59 -29.703 -20.078 1 97.5 171 ASP A O 1
ATOM 1307 N N . GLY A 1 172 ? 5.879 -29.719 -18.266 1 97.38 172 GLY A N 1
ATOM 1308 C CA . GLY A 1 172 ? 6.191 -28.312 -18.391 1 97.38 172 GLY A CA 1
ATOM 1309 C C . GLY A 1 172 ? 5.406 -27.438 -17.422 1 97.38 172 GLY A C 1
ATOM 1310 O O . GLY A 1 172 ? 5.75 -26.281 -17.188 1 97.38 172 GLY A O 1
ATOM 1311 N N . ILE A 1 173 ? 4.316 -28 -16.875 1 98.19 173 ILE A N 1
ATOM 1312 C CA . ILE A 1 173 ? 3.621 -27.312 -15.797 1 98.19 173 ILE A CA 1
ATOM 1313 C C . ILE A 1 173 ? 4.316 -27.609 -14.469 1 98.19 173 ILE A C 1
ATOM 1315 O O . ILE A 1 173 ? 4.617 -28.766 -14.164 1 98.19 173 ILE A O 1
ATOM 1319 N N . ASP A 1 174 ? 4.566 -26.562 -13.695 1 97.81 174 ASP A N 1
ATOM 1320 C CA . ASP A 1 174 ? 5.359 -26.75 -12.492 1 97.81 174 ASP A CA 1
ATOM 1321 C C . ASP A 1 174 ? 4.473 -26.781 -11.25 1 97.81 174 ASP A C 1
ATOM 1323 O O . ASP A 1 174 ? 4.73 -27.531 -10.305 1 97.81 174 ASP A O 1
ATOM 1327 N N . VAL A 1 175 ? 3.502 -25.938 -11.203 1 98.75 175 VAL A N 1
ATOM 1328 C CA . VAL A 1 175 ? 2.658 -25.766 -10.023 1 98.75 175 VAL A CA 1
ATOM 1329 C C . VAL A 1 175 ? 1.193 -25.688 -10.445 1 98.75 175 VAL A C 1
ATOM 1331 O O . VAL A 1 175 ? 0.859 -25 -11.414 1 98.75 175 VAL A O 1
ATOM 1334 N N . LEU A 1 176 ? 0.327 -26.406 -9.797 1 98.88 176 LEU A N 1
ATOM 1335 C CA . LEU A 1 176 ? -1.119 -26.219 -9.852 1 98.88 176 LEU A CA 1
ATOM 1336 C C . LEU A 1 176 ? -1.6 -25.344 -8.703 1 98.88 176 LEU A C 1
ATOM 1338 O O . LEU A 1 176 ? -1.604 -25.766 -7.547 1 98.88 176 LEU A O 1
ATOM 1342 N N . PHE A 1 177 ? -1.969 -24.109 -9.039 1 98.94 177 PHE A N 1
ATOM 1343 C CA . PHE A 1 177 ? -2.328 -23.094 -8.055 1 98.94 177 PHE A CA 1
ATOM 1344 C C . PHE A 1 177 ? -3.842 -22.938 -7.977 1 98.94 177 PHE A C 1
ATOM 1346 O O . PHE A 1 177 ? -4.492 -22.641 -8.984 1 98.94 177 PHE A O 1
ATOM 1353 N N . ILE A 1 178 ? -4.43 -23.047 -6.82 1 98.88 178 ILE A N 1
ATOM 1354 C CA . ILE A 1 178 ? -5.879 -23.016 -6.664 1 98.88 178 ILE A CA 1
ATOM 1355 C C . ILE A 1 178 ? -6.332 -21.594 -6.324 1 98.88 178 ILE A C 1
ATOM 1357 O O . ILE A 1 178 ? -5.801 -20.984 -5.398 1 98.88 178 ILE A O 1
ATOM 1361 N N . GLY A 1 179 ? -7.262 -21.094 -7.098 1 98.19 179 GLY A N 1
ATOM 1362 C CA . GLY A 1 179 ? -8.055 -19.953 -6.703 1 98.19 179 GLY A CA 1
ATOM 1363 C C . GLY A 1 179 ? -9.414 -20.328 -6.137 1 98.19 179 GLY A C 1
ATOM 1364 O O . GLY A 1 179 ? -10.367 -20.531 -6.887 1 98.19 179 GLY A O 1
ATOM 1365 N N . PRO A 1 180 ? -9.523 -20.312 -4.887 1 97.62 180 PRO A N 1
ATOM 1366 C CA . PRO A 1 180 ? -10.719 -20.875 -4.266 1 97.62 180 PRO A CA 1
ATOM 1367 C C . PRO A 1 180 ? -11.984 -20.094 -4.594 1 97.62 180 PRO A C 1
ATOM 1369 O O . PRO A 1 180 ? -13.062 -20.688 -4.719 1 97.62 180 PRO A O 1
ATOM 1372 N N . PHE A 1 181 ? -11.867 -18.812 -4.738 1 96 181 PHE A N 1
ATOM 1373 C CA . PHE A 1 181 ? -13.047 -17.984 -4.988 1 96 181 PHE A CA 1
ATOM 1374 C C . PHE A 1 181 ? -13.648 -18.297 -6.352 1 96 181 PHE A C 1
ATOM 1376 O O . PHE A 1 181 ? -14.836 -18.641 -6.449 1 96 181 PHE A O 1
ATOM 1383 N N . ASP A 1 182 ? -12.852 -18.25 -7.352 1 97.81 182 ASP A N 1
ATOM 1384 C CA . ASP A 1 182 ? -13.32 -18.578 -8.695 1 97.81 182 ASP A CA 1
ATOM 1385 C C . ASP A 1 182 ? -13.727 -20.047 -8.789 1 97.81 182 ASP A C 1
ATOM 1387 O O . ASP A 1 182 ? -14.695 -20.375 -9.477 1 97.81 182 ASP A O 1
ATOM 1391 N N . LEU A 1 183 ? -12.977 -20.938 -8.148 1 98.38 183 LEU A N 1
ATOM 1392 C CA . LEU A 1 183 ? -13.336 -22.359 -8.172 1 98.38 183 LEU A CA 1
ATOM 1393 C C . LEU A 1 183 ? -14.711 -22.578 -7.551 1 98.38 183 LEU A C 1
ATOM 1395 O O . LEU A 1 183 ? -15.555 -23.281 -8.125 1 98.38 183 LEU A O 1
ATOM 1399 N N . GLY A 1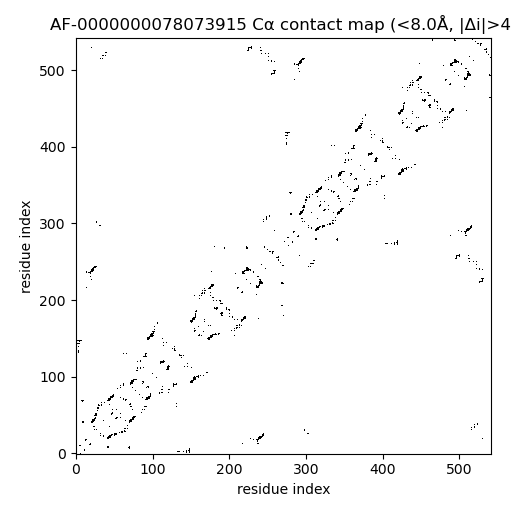 184 ? -14.883 -21.938 -6.363 1 98.06 184 GLY A N 1
ATOM 1400 C CA . GLY A 1 184 ? -16.188 -22.031 -5.73 1 98.06 184 GLY A CA 1
ATOM 1401 C C . GLY A 1 184 ? -17.328 -21.562 -6.629 1 98.06 184 GLY A C 1
ATOM 1402 O O . GLY A 1 184 ? -18.328 -22.25 -6.77 1 98.06 184 GLY A O 1
ATOM 1403 N N . ASN A 1 185 ? -17.172 -20.422 -7.258 1 97.75 185 ASN A N 1
ATOM 1404 C CA . ASN A 1 185 ? -18.156 -19.906 -8.203 1 97.75 185 ASN A CA 1
ATOM 1405 C C . ASN A 1 185 ? -18.391 -20.891 -9.352 1 97.75 185 ASN A C 1
ATOM 1407 O O . ASN A 1 185 ? -19.531 -21.141 -9.734 1 97.75 185 ASN A O 1
ATOM 1411 N N . ALA A 1 186 ? -17.344 -21.453 -9.859 1 98.19 186 ALA A N 1
ATOM 1412 C CA . ALA A 1 186 ? -17.391 -22.281 -11.062 1 98.19 186 ALA A CA 1
ATOM 1413 C C . ALA A 1 186 ? -18.125 -23.578 -10.805 1 98.19 186 ALA A C 1
ATOM 1415 O O . ALA A 1 186 ? -18.781 -24.109 -11.695 1 98.19 186 ALA A O 1
ATOM 1416 N N . ILE A 1 187 ? -18.094 -24.078 -9.586 1 98.06 187 ILE A N 1
ATOM 1417 C CA . ILE A 1 187 ? -18.688 -25.391 -9.336 1 98.06 187 ILE A CA 1
ATOM 1418 C C . ILE A 1 187 ? -20 -25.219 -8.578 1 98.06 187 ILE A C 1
ATOM 1420 O O . ILE A 1 187 ? -20.562 -26.172 -8.047 1 98.06 187 ILE A O 1
ATOM 1424 N N . GLY A 1 188 ? -20.453 -23.953 -8.453 1 97.94 188 GLY A N 1
ATOM 1425 C CA . GLY A 1 188 ? -21.766 -23.656 -7.918 1 97.94 188 GLY A CA 1
ATOM 1426 C C . GLY A 1 188 ? -21.797 -23.562 -6.402 1 97.94 188 GLY A C 1
ATOM 1427 O O . GLY A 1 188 ? -22.844 -23.688 -5.781 1 97.94 188 GLY A O 1
ATOM 1428 N N . HIS A 1 189 ? -20.656 -23.422 -5.816 1 97.5 189 HIS A N 1
ATOM 1429 C CA . HIS A 1 189 ? -20.547 -23.312 -4.363 1 97.5 189 HIS A CA 1
ATOM 1430 C C . HIS A 1 189 ? -19.672 -22.125 -3.969 1 97.5 189 HIS A C 1
ATOM 1432 O O . HIS A 1 189 ? -18.594 -22.312 -3.375 1 97.5 189 HIS A O 1
ATOM 1438 N N . PRO A 1 190 ? -20.125 -20.938 -4.219 1 95.81 190 PRO A N 1
ATOM 1439 C CA . PRO A 1 190 ? -19.344 -19.734 -3.902 1 95.81 190 PRO A CA 1
ATOM 1440 C C . PRO A 1 190 ? -19.047 -19.594 -2.41 1 95.81 190 PRO A C 1
ATOM 1442 O O . PRO A 1 190 ? -19.812 -20.094 -1.58 1 95.81 190 PRO A O 1
ATOM 1445 N N . ILE A 1 191 ? -17.906 -19 -2.074 1 93.5 191 ILE A N 1
ATOM 1446 C CA . ILE A 1 191 ? -17.609 -18.641 -0.693 1 93.5 191 ILE A CA 1
ATOM 1447 C C . ILE A 1 191 ? -18.453 -17.453 -0.264 1 93.5 191 ILE A C 1
ATOM 1449 O O . ILE A 1 191 ? -18.344 -16.359 -0.84 1 93.5 191 ILE A O 1
ATOM 1453 N N . ILE A 1 192 ? -19.234 -17.625 0.718 1 91.12 192 ILE A N 1
ATOM 1454 C CA . ILE A 1 192 ? -20.141 -16.594 1.202 1 91.12 192 ILE A CA 1
ATOM 1455 C C . ILE A 1 192 ? -19.828 -16.281 2.662 1 91.12 192 ILE A C 1
ATOM 1457 O O . ILE A 1 192 ? -19.812 -17.172 3.512 1 91.12 192 ILE A O 1
ATOM 1461 N N . GLU A 1 193 ? -19.516 -15.023 2.986 1 87.12 193 GLU A N 1
ATOM 1462 C CA . GLU A 1 193 ? -19.188 -14.547 4.328 1 87.12 193 GLU A CA 1
ATOM 1463 C C . GLU A 1 193 ? -18.062 -15.375 4.941 1 87.12 193 GLU A C 1
ATOM 1465 O O . GLU A 1 193 ? -18.125 -15.758 6.113 1 87.12 193 GLU A O 1
ATOM 1470 N N . GLY A 1 194 ? -17.188 -15.758 4.051 1 86.44 194 GLY A N 1
ATOM 1471 C CA . GLY A 1 194 ? -15.977 -16.438 4.504 1 86.44 194 GLY A CA 1
ATOM 1472 C C . GLY A 1 194 ? -16.172 -17.922 4.734 1 86.44 194 GLY A C 1
ATOM 1473 O O . GLY A 1 194 ? -15.242 -18.625 5.125 1 86.44 194 GLY A O 1
ATOM 1474 N N . VAL A 1 195 ? -17.328 -18.391 4.387 1 90.62 195 VAL A N 1
ATOM 1475 C CA . VAL A 1 195 ? -17.625 -19.797 4.637 1 90.62 195 VAL A CA 1
ATOM 1476 C C . VAL A 1 195 ? -17.453 -20.609 3.352 1 90.62 195 VAL A C 1
ATOM 1478 O O . VAL A 1 195 ? -18.031 -20.266 2.318 1 90.62 195 VAL A O 1
ATOM 1481 N N . MET A 1 196 ? -16.672 -21.641 3.434 1 94.56 196 MET A N 1
ATOM 1482 C CA . MET A 1 196 ? -16.438 -22.562 2.328 1 94.56 196 MET A CA 1
ATOM 1483 C C . MET A 1 196 ? -17.297 -23.812 2.459 1 94.56 196 MET A C 1
ATOM 1485 O O . 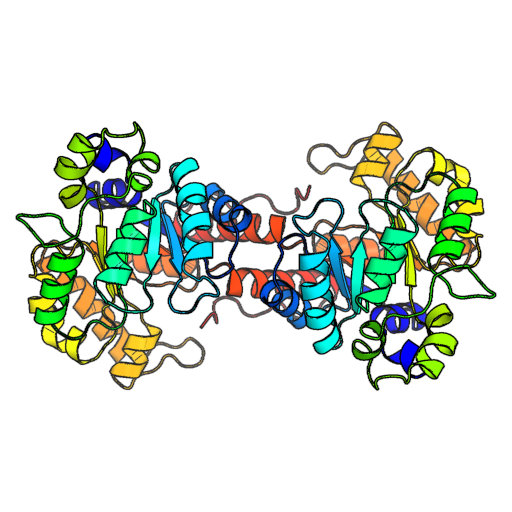MET A 1 196 ? -17.281 -24.484 3.492 1 94.56 196 MET A O 1
ATOM 1489 N N . ALA A 1 197 ? -18.047 -24.062 1.455 1 96.56 197 ALA A N 1
ATOM 1490 C CA . ALA A 1 197 ? -18.875 -25.266 1.436 1 96.56 197 ALA A CA 1
ATOM 1491 C C . ALA A 1 197 ? -18.016 -26.531 1.371 1 96.56 197 ALA A C 1
ATOM 1493 O O . ALA A 1 197 ? -16.859 -26.484 0.933 1 96.56 197 ALA A O 1
ATOM 1494 N N . SER A 1 198 ? -18.578 -27.672 1.835 1 97.75 198 SER A N 1
ATOM 1495 C CA . SER A 1 198 ? -17.859 -28.938 1.841 1 97.75 198 SER A CA 1
ATOM 1496 C C . SER A 1 198 ? -17.453 -29.344 0.429 1 97.75 198 SER A C 1
ATOM 1498 O O . SER A 1 198 ? -16.391 -29.938 0.228 1 97.75 198 SER A O 1
ATOM 1500 N N . GLU A 1 199 ? -18.297 -29.016 -0.546 1 98.06 199 GLU A N 1
ATOM 1501 C CA . GLU A 1 199 ? -18.016 -29.375 -1.936 1 98.06 199 GLU A CA 1
ATOM 1502 C C . GLU A 1 199 ? -16.75 -28.672 -2.432 1 98.06 199 GLU A C 1
ATOM 1504 O O . GLU A 1 199 ? -15.953 -29.266 -3.168 1 98.06 199 GLU A O 1
ATOM 1509 N N . LEU A 1 200 ? -16.641 -27.469 -2.049 1 98.31 200 LEU A N 1
ATOM 1510 C CA . LEU A 1 200 ? -15.43 -26.734 -2.43 1 98.31 200 LEU A CA 1
ATOM 1511 C C . LEU A 1 200 ? -14.203 -27.281 -1.714 1 98.31 200 LEU A C 1
ATOM 1513 O O . LEU A 1 200 ? -13.148 -27.453 -2.322 1 98.31 200 LEU A O 1
ATOM 1517 N N . LYS A 1 201 ? -14.32 -27.594 -0.422 1 98.06 201 LYS A N 1
ATOM 1518 C CA . LYS A 1 201 ? -13.227 -28.203 0.319 1 98.06 201 LYS A CA 1
ATOM 1519 C C . LYS A 1 201 ? -12.797 -29.531 -0.323 1 98.06 201 LYS A C 1
ATOM 1521 O O . LYS A 1 201 ? -11.602 -29.812 -0.44 1 98.06 201 LYS A O 1
ATOM 1526 N N . ASP A 1 202 ? -13.758 -30.281 -0.711 1 98.44 202 ASP A N 1
ATOM 1527 C CA . ASP A 1 202 ? -13.484 -31.547 -1.374 1 98.44 202 ASP A CA 1
ATOM 1528 C C . ASP A 1 202 ? -12.75 -31.344 -2.695 1 98.44 202 ASP A C 1
ATOM 1530 O O . ASP A 1 202 ? -11.852 -32.125 -3.043 1 98.44 202 ASP A O 1
ATOM 1534 N N . ALA A 1 203 ? -13.219 -30.359 -3.438 1 98.69 203 ALA A N 1
ATOM 1535 C CA . ALA A 1 203 ? -12.562 -30.031 -4.703 1 98.69 203 ALA A CA 1
ATOM 1536 C C . ALA A 1 203 ? -11.102 -29.672 -4.488 1 98.69 203 ALA A C 1
ATOM 1538 O O . ALA A 1 203 ? -10.227 -30.125 -5.227 1 98.69 203 ALA A O 1
ATOM 1539 N N . ILE A 1 204 ? -10.859 -28.844 -3.502 1 98.75 204 ILE A N 1
ATOM 1540 C CA . ILE A 1 204 ? -9.508 -28.422 -3.166 1 98.75 204 ILE A CA 1
ATOM 1541 C C . ILE A 1 204 ? -8.656 -29.625 -2.789 1 98.75 204 ILE A C 1
ATOM 1543 O O . ILE A 1 204 ? -7.527 -29.781 -3.264 1 98.75 204 ILE A O 1
ATOM 1547 N N . ALA A 1 205 ? -9.211 -30.516 -2.018 1 98.5 205 ALA A N 1
ATOM 1548 C CA . ALA A 1 205 ? -8.516 -31.734 -1.619 1 98.5 205 ALA A CA 1
ATOM 1549 C C . ALA A 1 205 ? -8.211 -32.594 -2.83 1 98.5 205 ALA A C 1
ATOM 1551 O O . ALA A 1 205 ? -7.145 -33.219 -2.902 1 98.5 205 ALA A O 1
ATOM 1552 N N . LYS A 1 206 ? -9.148 -32.688 -3.682 1 98.5 206 LYS A N 1
ATOM 1553 C CA . LYS A 1 206 ? -8.977 -33.469 -4.898 1 98.5 206 LYS A CA 1
ATOM 1554 C C . LYS A 1 206 ? -7.809 -32.938 -5.73 1 98.5 206 LYS A C 1
ATOM 1556 O O . LYS A 1 206 ? -6.996 -33.719 -6.234 1 98.5 206 LYS A O 1
ATOM 1561 N N . ILE A 1 207 ? -7.742 -31.656 -5.922 1 98.81 207 ILE A N 1
ATOM 1562 C CA . ILE A 1 207 ? -6.672 -31.031 -6.695 1 98.81 207 ILE A CA 1
ATOM 1563 C C . ILE A 1 207 ? -5.328 -31.312 -6.031 1 98.81 207 ILE A C 1
ATOM 1565 O O . ILE A 1 207 ? -4.355 -31.672 -6.703 1 98.81 207 ILE A O 1
ATOM 1569 N N . LEU A 1 208 ? -5.266 -31.125 -4.727 1 98.69 208 LEU A N 1
ATOM 1570 C CA . LEU A 1 208 ? -4.043 -31.406 -3.986 1 98.69 208 LEU A CA 1
ATOM 1571 C C . LEU A 1 208 ? -3.586 -32.844 -4.219 1 98.69 208 LEU A C 1
ATOM 1573 O O . LEU A 1 208 ? -2.418 -33.094 -4.531 1 98.69 208 LEU A O 1
ATOM 1577 N N . ALA A 1 209 ? -4.5 -33.781 -4.117 1 98.44 209 ALA A N 1
ATOM 1578 C CA . ALA A 1 209 ? -4.184 -35.219 -4.277 1 98.44 209 ALA A CA 1
ATOM 1579 C C . ALA A 1 209 ? -3.691 -35.5 -5.691 1 98.44 209 ALA A C 1
ATOM 1581 O O . ALA A 1 209 ? -2.717 -36.25 -5.875 1 98.44 209 ALA A O 1
ATOM 1582 N N . ALA A 1 210 ? -4.398 -34.969 -6.641 1 98.19 210 ALA A N 1
ATOM 1583 C CA . ALA A 1 210 ? -4.02 -35.156 -8.039 1 98.19 210 ALA A CA 1
ATOM 1584 C C . ALA A 1 210 ? -2.627 -34.625 -8.32 1 98.19 210 ALA A C 1
ATOM 1586 O O . ALA A 1 210 ? -1.845 -35.219 -9.047 1 98.19 210 ALA A O 1
ATOM 1587 N N . SER A 1 211 ? -2.395 -33.438 -7.812 1 97.69 211 SER A N 1
ATOM 1588 C CA . SER A 1 211 ? -1.089 -32.781 -7.988 1 97.69 211 SER A CA 1
ATOM 1589 C C . SER A 1 211 ? 0.021 -33.656 -7.387 1 97.69 211 SER A C 1
ATOM 1591 O O . SER A 1 211 ? 1.043 -33.906 -8.031 1 97.69 211 SER A O 1
ATOM 1593 N N . GLN A 1 212 ? -0.178 -34.125 -6.172 1 96.94 212 GLN A N 1
ATOM 1594 C CA . GLN A 1 212 ? 0.81 -34.969 -5.477 1 96.94 212 GLN A CA 1
ATOM 1595 C C . GLN A 1 212 ? 1.042 -36.281 -6.211 1 96.94 212 GLN A C 1
ATOM 1597 O O . GLN A 1 212 ? 2.182 -36.719 -6.34 1 96.94 212 GLN A O 1
ATOM 1602 N N . LYS A 1 213 ? -0.025 -36.844 -6.652 1 97.38 213 LYS A N 1
ATOM 1603 C CA . LYS A 1 213 ? 0.075 -38.062 -7.414 1 97.38 213 LYS A CA 1
ATOM 1604 C C . LYS A 1 213 ? 0.936 -37.906 -8.656 1 97.38 213 LYS A C 1
ATOM 1606 O O . LYS A 1 213 ? 1.682 -38.781 -9.047 1 97.38 213 LYS A O 1
ATOM 1611 N N . ALA A 1 214 ? 0.806 -36.75 -9.281 1 97.12 214 ALA A N 1
ATOM 1612 C CA . ALA A 1 214 ? 1.532 -36.469 -10.516 1 97.12 214 ALA A CA 1
ATOM 1613 C C . ALA A 1 214 ? 2.928 -35.938 -10.211 1 97.12 214 ALA A C 1
ATOM 1615 O O . ALA A 1 214 ? 3.693 -35.625 -11.133 1 97.12 214 ALA A O 1
ATOM 1616 N N . GLY A 1 215 ? 3.283 -35.75 -8.945 1 95.81 215 GLY A N 1
ATOM 1617 C CA . GLY A 1 215 ? 4.582 -35.219 -8.562 1 95.81 215 GLY A CA 1
ATOM 1618 C C . GLY A 1 215 ? 4.699 -33.719 -8.781 1 95.81 215 GLY A C 1
ATOM 1619 O O . GLY A 1 215 ? 5.805 -33.219 -8.914 1 95.81 215 GLY A O 1
ATOM 1620 N N . LYS A 1 216 ? 3.568 -33.031 -8.883 1 97.19 216 LYS A N 1
ATOM 1621 C CA . LYS A 1 216 ? 3.531 -31.562 -9.055 1 97.19 216 LYS A CA 1
ATOM 1622 C C . LYS A 1 216 ? 3.381 -30.859 -7.715 1 97.19 216 LYS A C 1
ATOM 1624 O O . LYS A 1 216 ? 2.924 -31.453 -6.738 1 97.19 216 LYS A O 1
ATOM 1629 N N . LYS A 1 217 ? 3.918 -29.656 -7.652 1 98.38 217 LYS A N 1
ATOM 1630 C CA . LYS A 1 217 ? 3.666 -28.797 -6.496 1 98.38 217 LYS A CA 1
ATOM 1631 C C . LYS A 1 217 ? 2.289 -28.141 -6.586 1 98.38 217 LYS A C 1
ATOM 1633 O O . LYS A 1 217 ? 1.717 -28.031 -7.676 1 98.38 217 LYS A O 1
ATOM 1638 N N . THR A 1 218 ? 1.783 -27.797 -5.457 1 98.75 218 THR A N 1
ATOM 1639 C CA . THR A 1 218 ? 0.452 -27.203 -5.398 1 98.75 218 THR A CA 1
ATOM 1640 C C . THR A 1 218 ? 0.475 -25.906 -4.594 1 98.75 218 THR A C 1
ATOM 1642 O O . THR A 1 218 ? 1.135 -25.828 -3.555 1 98.75 218 THR A O 1
ATOM 1645 N N . GLY A 1 219 ? -0.127 -24.891 -5.117 1 98.81 219 GLY A N 1
ATOM 1646 C CA . GLY A 1 219 ? -0.327 -23.641 -4.398 1 98.81 219 GLY A CA 1
ATOM 1647 C C . GLY A 1 219 ? -1.79 -23.297 -4.207 1 98.81 219 GLY A C 1
ATOM 1648 O O . GLY A 1 219 ? -2.664 -23.891 -4.84 1 98.81 219 GLY A O 1
ATOM 1649 N N . VAL A 1 220 ? -2.041 -22.359 -3.355 1 98.81 220 VAL A N 1
ATOM 1650 C CA . VAL A 1 220 ? -3.404 -21.906 -3.104 1 98.81 220 VAL A CA 1
ATOM 1651 C C . VAL A 1 220 ? -3.385 -20.469 -2.596 1 98.81 220 VAL A C 1
ATOM 1653 O O . VAL A 1 220 ? -2.514 -20.094 -1.806 1 98.81 220 VAL A O 1
ATOM 1656 N N . TYR A 1 221 ? -4.312 -19.719 -3.086 1 98.44 221 TYR A N 1
ATOM 1657 C CA . TYR A 1 221 ? -4.469 -18.344 -2.596 1 98.44 221 TYR A CA 1
ATOM 1658 C C . TYR A 1 221 ? -5.027 -18.344 -1.18 1 98.44 221 TYR A C 1
ATOM 1660 O O . TYR A 1 221 ? -5.996 -19.047 -0.884 1 98.44 221 TYR A O 1
ATOM 1668 N N . CYS A 1 222 ? -4.449 -17.5 -0.311 1 97.19 222 CYS A N 1
ATOM 1669 C CA . CYS A 1 222 ? -4.871 -17.375 1.08 1 97.19 222 CYS A CA 1
ATOM 1670 C C . CYS A 1 222 ? -5.242 -15.93 1.4 1 97.19 222 CYS A C 1
ATOM 1672 O O . CYS A 1 222 ? -4.719 -15 0.788 1 97.19 222 CYS A O 1
ATOM 1674 N N . THR A 1 223 ? -6.09 -15.805 2.477 1 93.94 223 THR A N 1
ATOM 1675 C CA . THR A 1 223 ? -6.543 -14.469 2.869 1 93.94 223 THR A CA 1
ATOM 1676 C C . THR A 1 223 ? -5.617 -13.875 3.93 1 93.94 223 THR A C 1
ATOM 1678 O O . THR A 1 223 ? -5.719 -12.695 4.258 1 93.94 223 THR A O 1
ATOM 1681 N N . GLY A 1 224 ? -4.715 -14.688 4.457 1 95.38 224 GLY A N 1
ATOM 1682 C CA . GLY A 1 224 ? -3.785 -14.234 5.477 1 95.38 224 GLY A CA 1
ATOM 1683 C C . GLY A 1 224 ? -2.84 -15.32 5.953 1 95.38 224 GLY A C 1
ATOM 1684 O O . GLY A 1 224 ? -2.863 -16.438 5.434 1 95.38 224 GLY A O 1
ATOM 1685 N N . GLY A 1 225 ? -2.012 -14.938 6.902 1 97.06 225 GLY A N 1
ATOM 1686 C CA . GLY A 1 225 ? -0.958 -15.82 7.383 1 97.06 225 GLY A CA 1
ATOM 1687 C C . GLY A 1 225 ? -1.484 -17.047 8.094 1 97.06 225 GLY A C 1
ATOM 1688 O O . GLY A 1 225 ? -0.938 -18.141 7.938 1 97.06 225 GLY A O 1
ATOM 1689 N N . GLU A 1 226 ? -2.539 -16.906 8.859 1 96.31 226 GLU A N 1
ATOM 1690 C CA . GLU A 1 226 ? -3.096 -18.047 9.578 1 96.31 226 GLU A CA 1
ATOM 1691 C C . GLU A 1 226 ? -3.648 -19.094 8.609 1 96.31 226 GLU A C 1
ATOM 1693 O O . GLU A 1 226 ? -3.412 -20.297 8.773 1 96.31 226 GLU A O 1
ATOM 1698 N N . GLN A 1 227 ? -4.352 -18.594 7.637 1 96.25 227 GLN A N 1
ATOM 1699 C CA . GLN A 1 227 ? -4.879 -19.516 6.633 1 96.25 227 GLN A CA 1
ATOM 1700 C C . GLN A 1 227 ? -3.752 -20.172 5.836 1 96.25 227 GLN A C 1
ATOM 1702 O O . GLN A 1 227 ? -3.828 -21.359 5.492 1 96.25 227 GLN A O 1
ATOM 1707 N N . ALA A 1 228 ? -2.744 -19.391 5.516 1 98.25 228 ALA A N 1
ATOM 1708 C CA . ALA A 1 228 ? -1.575 -19.938 4.832 1 98.25 228 ALA A CA 1
ATOM 1709 C C . ALA A 1 228 ? -0.958 -21.094 5.625 1 98.25 228 ALA A C 1
ATOM 1711 O O . ALA A 1 228 ? -0.584 -22.109 5.055 1 98.25 228 ALA A O 1
ATOM 1712 N N . LYS A 1 229 ? -0.853 -20.922 6.906 1 98.25 229 LYS A N 1
ATOM 1713 C CA . LYS A 1 229 ? -0.326 -21.969 7.77 1 98.25 229 LYS A CA 1
ATOM 1714 C C . LYS A 1 229 ? -1.192 -23.219 7.695 1 98.25 229 LYS A C 1
ATOM 1716 O O . LYS A 1 229 ? -0.675 -24.344 7.602 1 98.25 229 LYS A O 1
ATOM 1721 N N . ASP A 1 230 ? -2.512 -23.031 7.766 1 97.56 230 ASP A N 1
ATOM 1722 C CA . ASP A 1 230 ? -3.434 -24.156 7.688 1 97.56 230 ASP A CA 1
ATOM 1723 C C . ASP A 1 230 ? -3.209 -24.953 6.41 1 97.56 230 ASP A C 1
ATOM 1725 O O . ASP A 1 230 ? -3.131 -26.188 6.449 1 97.56 230 ASP A O 1
ATOM 1729 N N . TYR A 1 231 ? -3.092 -24.25 5.277 1 98.44 231 TYR A N 1
ATOM 1730 C CA . TYR A 1 231 ? -2.908 -24.938 3.998 1 98.44 231 TYR A CA 1
ATOM 1731 C C . TYR A 1 231 ? -1.525 -25.578 3.914 1 98.44 231 TYR A C 1
ATOM 1733 O O . TYR A 1 231 ? -1.369 -26.656 3.348 1 98.44 231 TYR A O 1
ATOM 1741 N N . ALA A 1 232 ? -0.549 -24.859 4.453 1 98.5 232 ALA A N 1
ATOM 1742 C CA . ALA A 1 232 ? 0.776 -25.484 4.527 1 98.5 232 ALA A CA 1
ATOM 1743 C C . ALA A 1 232 ? 0.729 -26.797 5.289 1 98.5 232 ALA A C 1
ATOM 1745 O O . ALA A 1 232 ? 1.314 -27.797 4.859 1 98.5 232 ALA A O 1
ATOM 1746 N N . ASP A 1 233 ? 0.034 -26.797 6.375 1 97.94 233 ASP A N 1
ATOM 1747 C CA . ASP A 1 233 ? -0.09 -28 7.207 1 97.94 233 ASP A CA 1
ATOM 1748 C C . ASP A 1 233 ? -0.833 -29.109 6.469 1 97.94 233 ASP A C 1
ATOM 1750 O O . ASP A 1 233 ? -0.606 -30.297 6.727 1 97.94 233 ASP A O 1
ATOM 1754 N N . MET A 1 234 ? -1.669 -28.75 5.527 1 97.81 234 MET A N 1
ATOM 1755 C CA . MET A 1 234 ? -2.432 -29.703 4.738 1 97.81 234 MET A CA 1
ATOM 1756 C C . MET A 1 234 ? -1.567 -30.312 3.641 1 97.81 234 MET A C 1
ATOM 1758 O O . MET A 1 234 ? -1.945 -31.328 3.031 1 97.81 234 MET A O 1
ATOM 1762 N N . GLY A 1 235 ? -0.471 -29.641 3.332 1 98 235 GLY A N 1
ATOM 1763 C CA . GLY A 1 235 ? 0.441 -30.219 2.359 1 98 235 GLY A CA 1
ATOM 1764 C C . GLY A 1 235 ? 0.656 -29.328 1.145 1 98 235 GLY A C 1
ATOM 1765 O O . GLY A 1 235 ? 1.399 -29.703 0.23 1 98 235 GLY A O 1
ATOM 1766 N N . PHE A 1 236 ? 0.057 -28.141 1.128 1 98.75 236 PHE A N 1
ATOM 1767 C CA . PHE A 1 236 ? 0.277 -27.203 0.027 1 98.75 236 PHE A CA 1
ATOM 1768 C C . PHE A 1 236 ? 1.688 -26.641 0.078 1 98.75 236 PHE A C 1
ATOM 1770 O O . PHE A 1 236 ? 2.295 -26.562 1.148 1 98.75 236 PHE A O 1
ATOM 1777 N N . ASP A 1 237 ? 2.225 -26.172 -1.049 1 98.81 237 ASP A N 1
ATOM 1778 C CA . ASP A 1 237 ? 3.641 -25.844 -1.163 1 98.81 237 ASP A CA 1
ATOM 1779 C C . ASP A 1 237 ? 3.838 -24.328 -1.351 1 98.81 237 ASP A C 1
ATOM 1781 O O . ASP A 1 237 ? 4.91 -23.797 -1.061 1 98.81 237 ASP A O 1
ATOM 1785 N N . MET A 1 238 ? 2.887 -23.578 -1.874 1 98.88 238 MET A N 1
ATOM 1786 C CA . MET A 1 238 ? 2.996 -22.188 -2.287 1 98.88 238 MET A CA 1
ATOM 1787 C C . MET A 1 238 ? 1.77 -21.391 -1.854 1 98.88 238 MET A C 1
ATOM 1789 O O . MET A 1 238 ? 0.683 -21.562 -2.408 1 98.88 238 MET A O 1
ATOM 1793 N N . MET A 1 239 ? 1.915 -20.531 -0.81 1 98.88 239 MET A N 1
ATOM 1794 C CA . MET A 1 239 ? 0.817 -19.734 -0.272 1 98.88 239 MET A CA 1
ATOM 1795 C C . MET A 1 239 ? 1.217 -18.266 -0.157 1 98.88 239 MET A C 1
ATOM 1797 O O . MET A 1 239 ? 2.375 -17.953 0.127 1 98.88 239 MET A O 1
ATOM 1801 N N . ASN A 1 240 ? 0.325 -17.391 -0.454 1 98.75 240 ASN A N 1
ATOM 1802 C CA . ASN A 1 240 ? 0.549 -16 -0.045 1 98.75 240 ASN A CA 1
ATOM 1803 C C . ASN A 1 240 ? 0.067 -15.758 1.382 1 98.75 240 ASN A C 1
ATOM 1805 O O . ASN A 1 240 ? -0.905 -16.375 1.828 1 98.75 240 ASN A O 1
ATOM 1809 N N . VAL A 1 241 ? 0.716 -14.797 2.043 1 98.31 241 VAL A N 1
ATOM 1810 C CA . VAL A 1 241 ? 0.369 -14.523 3.434 1 98.31 241 VAL A CA 1
ATOM 1811 C C . VAL A 1 241 ? -0.283 -13.148 3.543 1 98.31 241 VAL A C 1
ATOM 1813 O O . VAL A 1 241 ? -0.896 -12.82 4.562 1 98.31 241 VAL A O 1
ATOM 1816 N N . VAL A 1 242 ? -0.104 -12.344 2.502 1 97.56 242 VAL A N 1
ATOM 1817 C CA . VAL A 1 242 ? -0.599 -10.969 2.516 1 97.56 242 VAL A CA 1
ATOM 1818 C C . VAL A 1 242 ? -0.948 -10.531 1.097 1 97.56 242 VAL A C 1
ATOM 1820 O O . VAL A 1 242 ? -0.297 -10.945 0.134 1 97.56 242 VAL A O 1
ATOM 1823 N N . THR A 1 243 ? -2.016 -9.836 0.945 1 98 243 THR A N 1
ATOM 1824 C CA . THR A 1 243 ? -2.342 -9.039 -0.235 1 98 243 THR A CA 1
ATOM 1825 C C . THR A 1 243 ? -2.311 -7.551 0.091 1 98 243 THR A C 1
ATOM 1827 O O . THR A 1 243 ? -3.035 -7.086 0.973 1 98 243 THR A O 1
ATOM 1830 N N . ASP A 1 244 ? -1.499 -6.812 -0.592 1 98.25 244 ASP A N 1
ATOM 1831 C CA . ASP A 1 244 ? -1.181 -5.449 -0.18 1 98.25 244 ASP A CA 1
ATOM 1832 C C . ASP A 1 244 ? -2.439 -4.586 -0.11 1 98.25 244 ASP A C 1
ATOM 1834 O O . ASP A 1 244 ? -2.668 -3.893 0.882 1 98.25 244 ASP A O 1
ATOM 1838 N N . TYR A 1 245 ? -3.33 -4.672 -1.05 1 97.19 245 TYR A N 1
ATOM 1839 C CA . TYR A 1 245 ? -4.512 -3.82 -1.148 1 97.19 245 TYR A CA 1
ATOM 1840 C C . TYR A 1 245 ? -5.441 -4.039 0.038 1 97.19 245 TYR A C 1
ATOM 1842 O O . TYR A 1 245 ? -5.738 -3.104 0.784 1 97.19 245 TYR A O 1
ATOM 1850 N N . THR A 1 246 ? -5.836 -5.242 0.301 1 95.06 246 THR A N 1
ATOM 1851 C CA . THR A 1 246 ? -6.805 -5.551 1.347 1 95.06 246 THR A CA 1
ATOM 1852 C C . THR A 1 246 ? -6.16 -5.441 2.727 1 95.06 246 THR A C 1
ATOM 1854 O O . THR A 1 246 ? -6.82 -5.055 3.695 1 95.06 246 THR A O 1
ATOM 1857 N N . SER A 1 247 ? -4.883 -5.766 2.787 1 95.75 247 SER A N 1
ATOM 1858 C CA . SER A 1 247 ? -4.195 -5.668 4.07 1 95.75 247 SER A CA 1
ATOM 1859 C C . SER A 1 247 ? -4.062 -4.219 4.516 1 95.75 247 SER A C 1
ATOM 1861 O O . SER A 1 247 ? -4.195 -3.914 5.703 1 95.75 247 SER A O 1
ATOM 1863 N N . LEU A 1 248 ? -3.732 -3.344 3.586 1 96.44 248 LEU A N 1
ATOM 1864 C CA . LEU A 1 248 ? -3.635 -1.926 3.914 1 96.44 248 LEU A CA 1
ATOM 1865 C C . LEU A 1 248 ? -4.977 -1.386 4.398 1 96.44 248 LEU A C 1
ATOM 1867 O O . LEU A 1 248 ? -5.035 -0.638 5.375 1 96.44 248 LEU A O 1
ATOM 1871 N N . ALA A 1 249 ? -6.074 -1.802 3.744 1 95.62 249 ALA A N 1
ATOM 1872 C CA . ALA A 1 249 ? -7.414 -1.395 4.16 1 95.62 249 ALA A CA 1
ATOM 1873 C C . ALA A 1 249 ? -7.719 -1.876 5.578 1 95.62 249 ALA A C 1
ATOM 1875 O O . ALA A 1 249 ? -8.203 -1.105 6.41 1 95.62 249 ALA A O 1
ATOM 1876 N N . LEU A 1 250 ? -7.383 -3.08 5.805 1 93.81 250 LEU A N 1
ATOM 1877 C CA . LEU A 1 250 ? -7.688 -3.688 7.098 1 93.81 250 LEU A CA 1
ATOM 1878 C C . LEU A 1 250 ? -6.891 -3.021 8.211 1 93.81 250 LEU A C 1
ATOM 1880 O O . LEU A 1 250 ? -7.438 -2.703 9.273 1 93.81 250 LEU A O 1
ATOM 1884 N N . VAL A 1 251 ? -5.613 -2.797 7.984 1 94.94 251 VAL A N 1
ATOM 1885 C CA . VAL A 1 251 ? -4.762 -2.246 9.039 1 94.94 251 VAL A CA 1
ATOM 1886 C C . VAL A 1 251 ? -5.172 -0.805 9.328 1 94.94 251 VAL A C 1
ATOM 1888 O O . VAL A 1 251 ? -5.117 -0.36 10.477 1 94.94 251 VAL A O 1
ATOM 1891 N N . ALA A 1 252 ? -5.547 -0.037 8.305 1 96.62 252 ALA A N 1
ATOM 1892 C CA . ALA A 1 252 ? -6.016 1.33 8.516 1 96.62 252 ALA A CA 1
ATOM 1893 C C . ALA A 1 252 ? -7.25 1.355 9.422 1 96.62 252 ALA A C 1
ATOM 1895 O O . ALA A 1 252 ? -7.305 2.125 10.383 1 96.62 252 ALA A O 1
ATOM 1896 N N . LYS A 1 253 ? -8.219 0.471 9.148 1 96.56 253 LYS A N 1
ATOM 1897 C CA . LYS A 1 253 ? -9.43 0.388 9.953 1 96.56 253 LYS A CA 1
ATOM 1898 C C . LYS A 1 253 ? -9.109 -0.074 11.375 1 96.56 253 LYS A C 1
ATOM 1900 O O . LYS A 1 253 ? -9.68 0.443 12.344 1 96.56 253 LYS A O 1
ATOM 1905 N N . GLU A 1 254 ? -8.242 -1.03 11.461 1 95.62 254 GLU A N 1
ATOM 1906 C CA . GLU A 1 254 ? -7.863 -1.562 12.766 1 95.62 254 GLU A CA 1
ATOM 1907 C C . GLU A 1 254 ? -7.203 -0.489 13.625 1 95.62 254 GLU A C 1
ATOM 1909 O O . GLU A 1 254 ? -7.566 -0.312 14.789 1 95.62 254 GLU A O 1
ATOM 1914 N N . GLN A 1 255 ? -6.242 0.23 13.062 1 96.25 255 GLN A N 1
ATOM 1915 C CA . GLN A 1 255 ? -5.535 1.27 13.805 1 96.25 255 GLN A CA 1
ATOM 1916 C C . GLN A 1 255 ? -6.48 2.391 14.219 1 96.25 255 GLN A C 1
ATOM 1918 O O . GLN A 1 255 ? -6.355 2.943 15.312 1 96.25 255 GLN A O 1
ATOM 1923 N N . LEU A 1 256 ? -7.398 2.756 13.344 1 98 256 LEU A N 1
ATOM 1924 C CA . LEU A 1 256 ? -8.391 3.758 13.711 1 98 256 LEU A CA 1
ATOM 1925 C C . LEU A 1 256 ? -9.219 3.295 14.906 1 98 256 LEU A C 1
ATOM 1927 O O . LEU A 1 256 ? -9.492 4.078 15.82 1 98 256 LEU A O 1
ATOM 1931 N N . SER A 1 257 ? -9.57 2.004 14.93 1 96.94 257 SER A N 1
ATOM 1932 C CA . SER A 1 257 ? -10.383 1.482 16.016 1 96.94 257 SER A CA 1
ATOM 1933 C C . SER A 1 257 ? -9.641 1.566 17.359 1 96.94 257 SER A C 1
ATOM 1935 O O . SER A 1 257 ? -10.25 1.783 18.406 1 96.94 257 SER A O 1
ATOM 1937 N N . PHE A 1 258 ? -8.336 1.454 17.328 1 95.69 258 PHE A N 1
ATOM 1938 C CA . PHE A 1 258 ? -7.543 1.601 18.531 1 95.69 258 PHE A CA 1
ATOM 1939 C C . PHE A 1 258 ? -7.625 3.027 19.062 1 95.69 258 PHE A C 1
ATOM 1941 O O . PHE A 1 258 ? -7.562 3.248 20.281 1 95.69 258 PHE A O 1
ATOM 1948 N N . ALA A 1 259 ? -7.77 3.959 18.172 1 97.19 259 ALA A N 1
ATOM 1949 C CA . ALA A 1 259 ? -7.699 5.371 18.547 1 97.19 259 ALA A CA 1
ATOM 1950 C C . ALA A 1 259 ? -9.062 5.887 19 1 97.19 259 ALA A C 1
ATOM 1952 O O . ALA A 1 259 ? -9.156 6.641 19.969 1 97.19 259 ALA A O 1
ATOM 1953 N N . ASP A 1 260 ? -10.094 5.434 18.312 1 95.12 260 ASP A N 1
ATOM 1954 C CA . ASP A 1 260 ? -11.383 6.07 18.562 1 95.12 260 ASP A CA 1
ATOM 1955 C C . ASP A 1 260 ? -12.281 5.168 19.406 1 95.12 260 ASP A C 1
ATOM 1957 O O . ASP A 1 260 ? -13.414 5.543 19.734 1 95.12 260 ASP A O 1
ATOM 1961 N N . GLY A 1 261 ? -11.852 3.943 19.703 1 91.75 261 GLY A N 1
ATOM 1962 C CA . GLY A 1 261 ? -12.555 3.055 20.625 1 91.75 261 GLY A CA 1
ATOM 1963 C C . GLY A 1 261 ? -13.648 2.248 19.938 1 91.75 261 GLY A C 1
ATOM 1964 O O . GLY A 1 261 ? -14.406 1.538 20.609 1 91.75 261 GLY A O 1
ATOM 1965 N N . SER A 1 262 ? -13.711 2.377 18.672 1 91.06 262 SER A N 1
ATOM 1966 C CA . SER A 1 262 ? -14.68 1.562 17.953 1 91.06 262 SER A CA 1
ATOM 1967 C C . SER A 1 262 ? -14.242 0.102 17.891 1 91.06 262 SER A C 1
ATOM 1969 O O . SER A 1 262 ? -13.133 -0.234 18.312 1 91.06 262 SER A O 1
ATOM 1971 N N . SER A 1 263 ? -15.164 -0.772 17.469 1 89.25 263 SER A N 1
ATOM 1972 C CA . SER A 1 263 ? -14.844 -2.191 17.344 1 89.25 263 SER A CA 1
ATOM 1973 C C . SER A 1 263 ? -13.852 -2.434 16.203 1 89.25 263 SER A C 1
ATOM 1975 O O . SER A 1 263 ? -13.953 -1.832 15.141 1 89.25 263 SER A O 1
ATOM 1977 N N . ALA A 1 264 ? -12.891 -3.27 16.547 1 86.25 264 ALA A N 1
ATOM 1978 C CA . ALA A 1 264 ? -11.938 -3.67 15.523 1 86.25 264 ALA A CA 1
ATOM 1979 C C . ALA A 1 264 ? -12.625 -4.414 14.383 1 86.25 264 ALA A C 1
ATOM 1981 O O . ALA A 1 264 ? -13.578 -5.164 14.617 1 86.25 264 ALA A O 1
ATOM 1982 N N . PRO A 1 265 ? -12.094 -4.16 13.219 1 85.69 265 PRO A N 1
ATOM 1983 C CA . PRO A 1 265 ? -12.688 -4.895 12.102 1 85.69 265 PRO A CA 1
ATOM 1984 C C . PRO A 1 265 ? -12.43 -6.398 12.18 1 85.69 265 PRO A C 1
ATOM 1986 O O . PRO A 1 265 ? -11.461 -6.832 12.805 1 85.69 265 PRO A O 1
ATOM 1989 N N . ALA A 1 266 ? -13.438 -7.148 11.633 1 76 266 ALA A N 1
ATOM 1990 C CA . ALA A 1 266 ? -13.242 -8.594 11.547 1 76 266 ALA A CA 1
ATOM 1991 C C . ALA A 1 266 ? -12.141 -8.945 10.555 1 76 266 ALA A C 1
ATOM 1993 O O . ALA A 1 266 ? -12.055 -8.352 9.477 1 76 266 ALA A O 1
ATOM 1994 N N . ARG A 1 267 ? -11.164 -9.773 11.094 1 69.38 267 ARG A N 1
ATOM 1995 C CA . ARG A 1 267 ? -10.094 -10.258 10.227 1 69.38 267 ARG A CA 1
ATOM 1996 C C . ARG A 1 267 ? -10.547 -11.469 9.422 1 69.38 267 ARG A C 1
ATOM 1998 O O . ARG A 1 267 ? -11.414 -12.227 9.867 1 69.38 267 ARG A O 1
ATOM 2005 N N . GLY A 1 268 ? -9.992 -11.672 8.266 1 56.62 268 GLY A N 1
ATOM 2006 C CA . GLY A 1 268 ? -10.133 -12.93 7.559 1 56.62 268 GLY A CA 1
ATOM 2007 C C . GLY A 1 268 ? -11.219 -12.906 6.5 1 56.62 268 GLY A C 1
ATOM 2008 O O . GLY A 1 268 ? -11.516 -13.93 5.879 1 56.62 268 GLY A O 1
ATOM 2009 N N . LYS A 1 269 ? -11.969 -11.711 6.477 1 53.28 269 LYS A N 1
ATOM 2010 C CA . LYS A 1 269 ? -13.016 -11.789 5.465 1 53.28 269 LYS A CA 1
ATOM 2011 C C . LYS A 1 269 ? -12.5 -11.352 4.098 1 53.28 269 LYS A C 1
ATOM 2013 O O . LYS A 1 269 ? -12.234 -10.172 3.875 1 53.28 269 LYS A O 1
ATOM 2018 N N . GLY A 1 270 ? -11.375 -11.891 3.746 1 48.12 270 GLY A N 1
ATOM 2019 C CA . GLY A 1 270 ? -10.539 -11.648 2.58 1 48.12 270 GLY A CA 1
ATOM 2020 C C . GLY A 1 270 ? -11.32 -11.094 1.396 1 48.12 270 GLY A C 1
ATOM 2021 O O . GLY A 1 270 ? -11.75 -9.945 1.412 1 48.12 270 GLY A O 1
ATOM 2022 N N . TYR A 1 271 ? -11.617 -11.672 0.199 1 44.25 271 TYR A N 1
ATOM 2023 C CA . TYR A 1 271 ? -11.953 -11.086 -1.093 1 44.25 271 TYR A CA 1
ATOM 2024 C C . TYR A 1 271 ? -13.266 -10.312 -1.012 1 44.25 271 TYR A C 1
ATOM 2026 O O . TYR A 1 271 ? -14.156 -10.664 -0.232 1 44.25 271 TYR A O 1
ATOM 2034 N N . MET B 1 1 ? -21.203 28.844 9.367 1 85.75 1 MET B N 1
ATOM 2035 C CA . MET B 1 1 ? -20.203 28.234 8.492 1 85.75 1 MET B CA 1
ATOM 2036 C C . MET B 1 1 ? -20.703 28.203 7.051 1 85.75 1 MET B C 1
ATOM 2038 O O . MET B 1 1 ? -21.859 27.875 6.793 1 85.75 1 MET B O 1
ATOM 2042 N N . SER B 1 2 ? -19.891 28.688 6.168 1 90.38 2 SER B N 1
ATOM 2043 C CA . SER B 1 2 ? -20.219 28.594 4.75 1 90.38 2 SER B CA 1
ATOM 2044 C C . SER B 1 2 ? -20.281 27.156 4.285 1 90.38 2 SER B C 1
ATOM 2046 O O . SER B 1 2 ? -19.859 26.25 5 1 90.38 2 SER B O 1
ATOM 2048 N N . ALA B 1 3 ? -20.828 26.938 3.125 1 92.38 3 ALA B N 1
ATOM 2049 C CA . ALA B 1 3 ? -20.906 25.594 2.549 1 92.38 3 ALA B CA 1
ATOM 2050 C C . ALA B 1 3 ? -19.516 25.016 2.322 1 92.38 3 ALA B C 1
ATOM 2052 O O . ALA B 1 3 ? -19.297 23.812 2.531 1 92.38 3 ALA B O 1
ATOM 2053 N N . MET B 1 4 ? -18.609 25.844 1.903 1 95.75 4 MET B N 1
ATOM 2054 C CA . MET B 1 4 ? -17.25 25.375 1.667 1 95.75 4 MET B CA 1
ATOM 2055 C C . MET B 1 4 ? -16.578 24.969 2.973 1 95.75 4 MET B C 1
ATOM 2057 O O . MET B 1 4 ? -15.883 23.953 3.023 1 95.75 4 MET B O 1
ATOM 2061 N N . GLN B 1 5 ? -16.828 25.734 3.994 1 94.75 5 GLN B N 1
ATOM 2062 C CA . GLN B 1 5 ? -16.281 25.391 5.305 1 94.75 5 GLN B CA 1
ATOM 2063 C C . GLN B 1 5 ? -16.828 24.062 5.801 1 94.75 5 GLN B C 1
ATOM 2065 O O . GLN B 1 5 ? -16.094 23.234 6.352 1 94.75 5 GLN B O 1
ATOM 2070 N N . GLN B 1 6 ? -18.109 23.844 5.555 1 95.19 6 GLN B N 1
ATOM 2071 C CA . GLN B 1 6 ? -18.75 22.609 5.988 1 95.19 6 GLN B CA 1
ATOM 2072 C C . GLN B 1 6 ? -18.234 21.406 5.211 1 95.19 6 GLN B C 1
ATOM 2074 O O . GLN B 1 6 ? -18.25 20.281 5.711 1 95.19 6 GLN B O 1
ATOM 2079 N N . SER B 1 7 ? -17.719 21.672 4.039 1 96.62 7 SER B N 1
ATOM 2080 C CA . SER B 1 7 ? -17.203 20.625 3.176 1 96.62 7 SER B CA 1
ATOM 2081 C C . SER B 1 7 ? -15.828 20.156 3.637 1 96.62 7 SER B C 1
ATOM 2083 O O . SER B 1 7 ? -15.367 19.078 3.258 1 96.62 7 SER B O 1
ATOM 2085 N N . ASN B 1 8 ? -15.141 20.906 4.379 1 98.31 8 ASN B N 1
ATOM 2086 C CA . ASN B 1 8 ? -13.852 20.547 4.973 1 98.31 8 ASN B CA 1
ATOM 2087 C C . ASN B 1 8 ? -14.039 19.781 6.277 1 98.31 8 ASN B C 1
ATOM 2089 O O . ASN B 1 8 ? -14.156 20.391 7.348 1 98.31 8 ASN B O 1
ATOM 2093 N N . ARG B 1 9 ? -14.008 18.484 6.18 1 98.38 9 ARG B N 1
ATOM 2094 C CA . ARG B 1 9 ? -14.32 17.594 7.289 1 98.38 9 ARG B CA 1
ATOM 2095 C C . ARG B 1 9 ? -13.375 17.812 8.461 1 98.38 9 ARG B C 1
ATOM 2097 O O . ARG B 1 9 ? -13.797 17.812 9.617 1 98.38 9 ARG B O 1
ATOM 2104 N N . LEU B 1 10 ? -12.055 17.938 8.148 1 98.81 10 LEU B N 1
ATOM 2105 C CA . LEU B 1 10 ? -11.086 18.156 9.219 1 98.81 10 LEU B CA 1
ATOM 2106 C C . LEU B 1 10 ? -11.367 19.469 9.938 1 98.81 10 LEU B C 1
ATOM 2108 O O . LEU B 1 10 ? -11.406 19.516 11.172 1 98.81 10 LEU B O 1
ATOM 2112 N N . ARG B 1 11 ? -11.602 20.531 9.219 1 98.12 11 ARG B N 1
ATOM 2113 C CA . ARG B 1 11 ? -11.898 21.812 9.828 1 98.12 11 ARG B CA 1
ATOM 2114 C C . ARG B 1 11 ? -13.156 21.75 10.688 1 98.12 11 ARG B C 1
ATOM 2116 O O . ARG B 1 11 ? -13.18 22.266 11.805 1 98.12 11 ARG B O 1
ATOM 2123 N N . THR B 1 12 ? -14.172 21.125 10.148 1 97.81 12 THR B N 1
ATOM 2124 C CA . THR B 1 12 ? -15.43 21 10.883 1 97.81 12 THR B CA 1
ATOM 2125 C C . THR B 1 12 ? -15.219 20.25 12.195 1 97.81 12 THR B C 1
ATOM 2127 O O . THR B 1 12 ? -15.711 20.672 13.242 1 97.81 12 THR B O 1
ATOM 2130 N N . ALA B 1 13 ? -14.453 19.156 12.133 1 98 13 ALA B N 1
ATOM 2131 C CA . ALA B 1 13 ? -14.164 18.391 13.344 1 98 13 ALA B CA 1
ATOM 2132 C C . ALA B 1 13 ? -13.422 19.25 14.367 1 98 13 ALA B C 1
ATOM 2134 O O . ALA B 1 13 ? -13.789 19.266 15.547 1 98 13 ALA B O 1
ATOM 2135 N N . LEU B 1 14 ? -12.445 19.969 13.922 1 97.69 14 LEU B N 1
ATOM 2136 C CA . LEU B 1 14 ? -11.641 20.812 14.812 1 97.69 14 LEU B CA 1
ATOM 2137 C C . LEU B 1 14 ? -12.484 21.906 15.438 1 97.69 14 LEU B C 1
ATOM 2139 O O . LEU B 1 14 ? -12.375 22.188 16.641 1 97.69 14 LEU B O 1
ATOM 2143 N N . LEU B 1 15 ? -13.32 22.516 14.656 1 95.5 15 LEU B N 1
ATOM 2144 C CA . LEU B 1 15 ? -14.18 23.594 15.141 1 95.5 15 LEU B CA 1
ATOM 2145 C C . LEU B 1 15 ? -15.18 23.078 16.172 1 95.5 15 LEU B C 1
ATOM 2147 O O . LEU B 1 15 ? -15.523 23.781 17.109 1 95.5 15 LEU B O 1
ATOM 2151 N N . GLU B 1 16 ? -15.602 21.828 16.016 1 96.38 16 GLU B N 1
ATOM 2152 C CA . GLU B 1 16 ? -16.594 21.234 16.891 1 96.38 16 GLU B CA 1
ATOM 2153 C C . GLU B 1 16 ? -15.945 20.641 18.141 1 96.38 16 GLU B C 1
ATOM 2155 O O . GLU B 1 16 ? -16.625 20.094 19 1 96.38 16 GLU B O 1
ATOM 2160 N N . GLY B 1 17 ? -14.633 20.688 18.25 1 96.06 17 GLY B N 1
ATOM 2161 C CA . GLY B 1 17 ? -13.914 20.172 19.406 1 96.06 17 GLY B CA 1
ATOM 2162 C C . GLY B 1 17 ? -13.758 18.656 19.391 1 96.06 17 GLY B C 1
ATOM 2163 O O . GLY B 1 17 ? -13.43 18.062 20.422 1 96.06 17 GLY B O 1
ATOM 2164 N N . LYS B 1 18 ? -14.016 18.078 18.25 1 97.19 18 LYS B N 1
ATOM 2165 C CA . LYS B 1 18 ? -13.836 16.641 18.109 1 97.19 18 LYS B CA 1
ATOM 2166 C C . LYS B 1 18 ? -12.391 16.297 17.781 1 97.19 18 LYS B C 1
ATOM 2168 O O . LYS B 1 18 ? -11.695 17.062 17.109 1 97.19 18 LYS B O 1
ATOM 2173 N N . LYS B 1 19 ? -11.977 15.148 18.312 1 98.44 19 LYS B N 1
ATOM 2174 C CA . LYS B 1 19 ? -10.664 14.641 17.922 1 98.44 19 LYS B CA 1
ATOM 2175 C C . LYS B 1 19 ? -10.68 14.117 16.5 1 98.44 19 LYS B C 1
ATOM 2177 O O . LYS B 1 19 ? -11.547 13.328 16.125 1 98.44 19 LYS B O 1
ATOM 2182 N N . ALA B 1 20 ? -9.805 14.648 15.672 1 98.81 20 ALA B N 1
ATOM 2183 C CA . ALA B 1 20 ? -9.742 14.266 14.266 1 98.81 20 ALA B CA 1
ATOM 2184 C C . ALA B 1 20 ? -8.617 13.258 14.016 1 98.81 20 ALA B C 1
ATOM 2186 O O . ALA B 1 20 ? -7.457 13.523 14.328 1 98.81 20 ALA B O 1
ATOM 2187 N N . PHE B 1 21 ? -8.977 12.133 13.461 1 98.88 21 PHE B N 1
ATOM 2188 C CA . PHE B 1 21 ? -8.016 11.07 13.156 1 98.88 21 PHE B CA 1
ATOM 2189 C C . PHE B 1 21 ? -7.809 10.945 11.656 1 98.88 21 PHE B C 1
ATOM 2191 O O . PHE B 1 21 ? -8.758 11.047 10.883 1 98.88 21 PHE B O 1
ATOM 2198 N N . GLY B 1 22 ? -6.574 10.766 11.25 1 98.88 22 GLY B N 1
ATOM 2199 C CA . GLY B 1 22 ? -6.262 10.734 9.836 1 98.88 22 GLY B CA 1
ATOM 2200 C C . GLY B 1 22 ? -5.281 9.641 9.461 1 98.88 22 GLY B C 1
ATOM 2201 O O . GLY B 1 22 ? -4.867 8.859 10.32 1 98.88 22 GLY B O 1
ATOM 2202 N N . ALA B 1 23 ? -5.039 9.484 8.188 1 98.88 23 ALA B N 1
ATOM 2203 C CA . ALA B 1 23 ? -4.051 8.578 7.602 1 98.88 23 ALA B CA 1
ATOM 2204 C C . ALA B 1 23 ? -2.963 9.352 6.867 1 98.88 23 ALA B C 1
ATOM 2206 O O . ALA B 1 23 ? -3.23 10.391 6.262 1 98.88 23 ALA B O 1
ATOM 2207 N N . TRP B 1 24 ? -1.745 8.852 6.973 1 98.88 24 TRP B N 1
ATOM 2208 C CA . TRP B 1 24 ? -0.565 9.438 6.344 1 98.88 24 TRP B CA 1
ATOM 2209 C C . TRP B 1 24 ? -0.181 8.664 5.086 1 98.88 24 TRP B C 1
ATOM 2211 O O . TRP B 1 24 ? 0.259 7.512 5.168 1 98.88 24 TRP B O 1
ATOM 2221 N N . GLN B 1 25 ? -0.361 9.266 3.938 1 98.88 25 GLN B N 1
ATOM 2222 C CA . GLN B 1 25 ? -0.092 8.594 2.674 1 98.88 25 GLN B CA 1
ATOM 2223 C C . GLN B 1 25 ? 1.287 8.961 2.135 1 98.88 25 GLN B C 1
ATOM 2225 O O . GLN B 1 25 ? 1.57 10.141 1.896 1 98.88 25 GLN B O 1
ATOM 2230 N N . MET B 1 26 ? 2.117 7.961 1.896 1 98.69 26 MET B N 1
ATOM 2231 C CA . MET B 1 26 ? 3.449 8.141 1.327 1 98.69 26 MET B CA 1
ATOM 2232 C C . MET B 1 26 ? 3.561 7.457 -0.03 1 98.69 26 MET B C 1
ATOM 2234 O O . MET B 1 26 ? 4.426 7.801 -0.835 1 98.69 26 MET B O 1
ATOM 2238 N N . ILE B 1 27 ? 2.756 6.441 -0.256 1 98.06 27 ILE B N 1
ATOM 2239 C CA . ILE B 1 27 ? 2.727 5.684 -1.502 1 98.06 27 ILE B CA 1
ATOM 2240 C C . ILE B 1 27 ? 1.826 6.391 -2.514 1 98.06 27 ILE B C 1
ATOM 2242 O O . ILE B 1 27 ? 0.689 6.75 -2.199 1 98.06 27 ILE B O 1
ATOM 2246 N N . PRO B 1 28 ? 2.32 6.648 -3.73 1 98.06 28 PRO B N 1
ATOM 2247 C CA . PRO B 1 28 ? 1.448 7.297 -4.715 1 98.06 28 PRO B CA 1
ATOM 2248 C C . PRO B 1 28 ? 0.339 6.375 -5.219 1 98.06 28 PRO B C 1
ATOM 2250 O O . PRO B 1 28 ? 0.462 5.152 -5.133 1 98.06 28 PRO B O 1
ATOM 2253 N N . GLY B 1 29 ? -0.811 7.039 -5.758 1 97.5 29 GLY B N 1
ATOM 2254 C CA . GLY B 1 29 ? -1.884 6.285 -6.387 1 97.5 29 GLY B CA 1
ATOM 2255 C C . GLY B 1 29 ? -3.254 6.625 -5.832 1 97.5 29 GLY B C 1
ATOM 2256 O O . GLY B 1 29 ? -3.455 6.629 -4.617 1 97.5 29 GLY B O 1
ATOM 2257 N N . ALA B 1 30 ? -4.184 6.754 -6.742 1 97.69 30 ALA B N 1
ATOM 2258 C CA . ALA B 1 30 ? -5.543 7.125 -6.352 1 97.69 30 ALA B CA 1
ATOM 2259 C C . ALA B 1 30 ? -6.227 5.984 -5.602 1 97.69 30 ALA B C 1
ATOM 2261 O O . ALA B 1 30 ? -7.027 6.223 -4.695 1 97.69 30 ALA B O 1
ATOM 2262 N N . ASN B 1 31 ? -5.863 4.777 -5.957 1 97.56 31 ASN B N 1
ATOM 2263 C CA . ASN B 1 31 ? -6.453 3.648 -5.246 1 97.56 31 ASN B CA 1
ATOM 2264 C C . ASN B 1 31 ? -5.973 3.59 -3.797 1 97.56 31 ASN B C 1
ATOM 2266 O O . ASN B 1 31 ? -6.746 3.246 -2.898 1 97.56 31 ASN B O 1
ATOM 2270 N N . VAL B 1 32 ? -4.688 3.93 -3.596 1 98.56 32 VAL B N 1
ATOM 2271 C CA . VAL B 1 32 ? -4.172 4.004 -2.234 1 98.56 32 VAL B CA 1
ATOM 2272 C C . VAL B 1 32 ? -4.91 5.09 -1.458 1 98.56 32 VAL B C 1
ATOM 2274 O O . VAL B 1 32 ? -5.34 4.871 -0.323 1 98.56 32 VAL B O 1
ATOM 2277 N N . SER B 1 33 ? -5.102 6.238 -2.137 1 98.88 33 SER B N 1
ATOM 2278 C CA . SER B 1 33 ? -5.852 7.332 -1.533 1 98.88 33 SER B CA 1
ATOM 2279 C C . SER B 1 33 ? -7.25 6.887 -1.117 1 98.88 33 SER B C 1
ATOM 2281 O O . SER B 1 33 ? -7.691 7.172 -0.003 1 98.88 33 SER B O 1
ATOM 2283 N N . ARG B 1 34 ? -7.898 6.156 -1.98 1 98.69 34 ARG B N 1
ATOM 2284 C CA . ARG B 1 34 ? -9.266 5.707 -1.723 1 98.69 34 ARG B CA 1
ATOM 2285 C C . ARG B 1 34 ? -9.297 4.688 -0.589 1 98.69 34 ARG B C 1
ATOM 2287 O O . ARG B 1 34 ? -10.211 4.699 0.237 1 98.69 34 ARG B O 1
ATOM 2294 N N . ILE B 1 35 ? -8.297 3.785 -0.556 1 98.19 35 ILE B N 1
ATOM 2295 C CA . ILE B 1 35 ? -8.195 2.797 0.512 1 98.19 35 ILE B CA 1
ATOM 2296 C C . ILE B 1 35 ? -8.133 3.502 1.865 1 98.19 35 ILE B C 1
ATOM 2298 O O . ILE B 1 35 ? -8.898 3.178 2.777 1 98.19 35 ILE B O 1
ATOM 2302 N N . LEU B 1 36 ? -7.297 4.477 1.966 1 98.81 36 LEU B N 1
ATOM 2303 C CA . LEU B 1 36 ? -7.105 5.195 3.223 1 98.81 36 LEU B CA 1
ATOM 2304 C C . LEU B 1 36 ? -8.344 6.016 3.57 1 98.81 36 LEU B C 1
ATOM 2306 O O . LEU B 1 36 ? -8.812 5.988 4.711 1 98.81 36 LEU B O 1
ATOM 2310 N N . ALA B 1 37 ? -8.914 6.668 2.572 1 98.81 37 ALA B N 1
ATOM 2311 C CA . ALA B 1 37 ? -10.07 7.535 2.801 1 98.81 37 ALA B CA 1
ATOM 2312 C C . ALA B 1 37 ? -11.289 6.723 3.221 1 98.81 37 ALA B C 1
ATOM 2314 O O . ALA B 1 37 ? -12.117 7.195 4 1 98.81 37 ALA B O 1
ATOM 2315 N N . ARG B 1 38 ? -11.406 5.461 2.816 1 98.12 38 ARG B N 1
ATOM 2316 C CA . ARG B 1 38 ? -12.57 4.621 3.096 1 98.12 38 ARG B CA 1
ATOM 2317 C C . ARG B 1 38 ? -12.461 3.975 4.473 1 98.12 38 ARG B C 1
ATOM 2319 O O . ARG B 1 38 ? -13.383 3.291 4.922 1 98.12 38 ARG B O 1
ATOM 2326 N N . SER B 1 39 ? -11.352 4.18 5.121 1 97.38 39 SER B N 1
ATOM 2327 C CA . SER B 1 39 ? -11.125 3.516 6.398 1 97.38 39 SER B CA 1
ATOM 2328 C C . SER B 1 39 ? -11.969 4.137 7.508 1 97.38 39 SER B C 1
ATOM 2330 O O . SER B 1 39 ? -12.117 3.555 8.586 1 97.38 39 SER B O 1
ATOM 2332 N N . GLY B 1 40 ? -12.492 5.344 7.297 1 97.44 40 GLY B N 1
ATOM 2333 C CA . GLY B 1 40 ? -13.289 6.031 8.305 1 97.44 40 GLY B CA 1
ATOM 2334 C C . GLY B 1 40 ? -12.586 7.238 8.891 1 97.44 40 GLY B C 1
ATOM 2335 O O . GLY B 1 40 ? -13.156 7.949 9.727 1 97.44 40 GLY B O 1
ATOM 2336 N N . VAL B 1 41 ? -11.406 7.547 8.398 1 98.56 41 VAL B N 1
ATOM 2337 C CA . VAL B 1 41 ? -10.625 8.664 8.93 1 98.56 41 VAL B CA 1
ATOM 2338 C C . VAL B 1 41 ? -11.266 9.984 8.508 1 98.56 41 VAL B C 1
ATOM 2340 O O . VAL B 1 41 ? -12.102 10.016 7.605 1 98.56 41 VAL B O 1
ATOM 2343 N N . ASP B 1 42 ? -10.805 11.031 9.164 1 98.75 42 ASP B N 1
ATOM 2344 C CA . ASP B 1 42 ? -11.32 12.367 8.891 1 98.75 42 ASP B CA 1
ATOM 2345 C C . ASP B 1 42 ? -10.492 13.062 7.812 1 98.75 42 ASP B C 1
ATOM 2347 O O . ASP B 1 42 ? -10.992 13.969 7.133 1 98.75 42 ASP B O 1
ATOM 2351 N N . TRP B 1 43 ? -9.297 12.664 7.68 1 98.94 43 TRP B N 1
ATOM 2352 C CA . TRP B 1 43 ? -8.383 13.312 6.742 1 98.94 43 TRP B CA 1
ATOM 2353 C C . TRP B 1 43 ? -7.297 12.344 6.289 1 98.94 43 TRP B C 1
ATOM 2355 O O . TRP B 1 43 ? -7.008 11.359 6.973 1 98.94 43 TRP B O 1
ATOM 2365 N N . VAL B 1 44 ? -6.828 12.547 5.102 1 98.94 44 VAL B N 1
ATOM 2366 C CA . VAL B 1 44 ? -5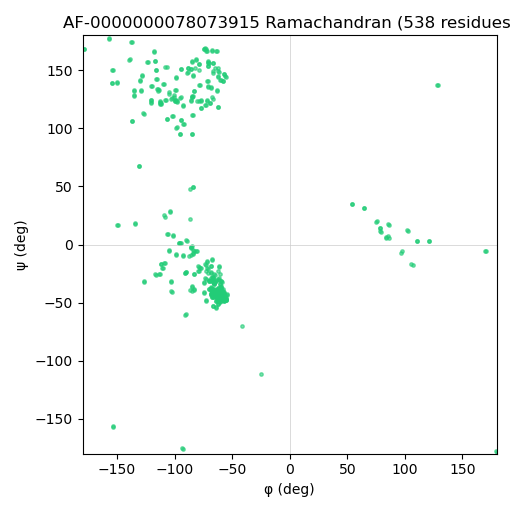.652 11.867 4.562 1 98.94 44 VAL B CA 1
ATOM 2367 C C . VAL B 1 44 ? -4.594 12.898 4.18 1 98.94 44 VAL B C 1
ATOM 2369 O O . VAL B 1 44 ? -4.883 13.859 3.459 1 98.94 44 VAL B O 1
ATOM 2372 N N . LEU B 1 45 ? -3.414 12.719 4.746 1 98.94 45 LEU B N 1
ATOM 2373 C CA . LEU B 1 45 ? -2.309 13.602 4.402 1 98.94 45 LEU B CA 1
ATOM 2374 C C . LEU B 1 45 ? -1.48 13.023 3.26 1 98.94 45 LEU B C 1
ATOM 2376 O O . LEU B 1 45 ? -1.005 11.891 3.344 1 98.94 45 LEU B O 1
ATOM 2380 N N . VAL B 1 46 ? -1.438 13.773 2.209 1 98.94 46 VAL B N 1
ATOM 2381 C CA . VAL B 1 46 ? -0.588 13.469 1.062 1 98.94 46 VAL B CA 1
ATOM 2382 C C . VAL B 1 46 ? 0.816 14.023 1.298 1 98.94 46 VAL B C 1
ATOM 2384 O O . VAL B 1 46 ? 1.032 15.234 1.241 1 98.94 46 VAL B O 1
ATOM 2387 N N . ASP B 1 47 ? 1.799 13.125 1.479 1 98.88 47 ASP B N 1
ATOM 2388 C CA . ASP B 1 47 ? 3.125 13.547 1.921 1 98.88 47 ASP B CA 1
ATOM 2389 C C . ASP B 1 47 ? 4.039 13.812 0.729 1 98.88 47 ASP B C 1
ATOM 2391 O O . ASP B 1 47 ? 4.668 12.898 0.201 1 98.88 47 ASP B O 1
ATOM 2395 N N . CYS B 1 48 ? 4.234 15.062 0.447 1 98.69 48 CYS B N 1
ATOM 2396 C CA . CYS B 1 48 ? 5.133 15.445 -0.638 1 98.69 48 CYS B CA 1
ATOM 2397 C C . CYS B 1 48 ? 6.523 15.766 -0.106 1 98.69 48 CYS B C 1
ATOM 2399 O O . CYS B 1 48 ? 7.414 16.141 -0.871 1 98.69 48 CYS B O 1
ATOM 2401 N N . GLU B 1 49 ? 6.676 15.625 1.164 1 98.31 49 GLU B N 1
ATOM 2402 C CA . GLU B 1 49 ? 7.992 15.906 1.734 1 98.31 49 GLU B CA 1
ATOM 2403 C C . GLU B 1 49 ? 8.859 14.656 1.765 1 98.31 49 GLU B C 1
ATOM 2405 O O . GLU B 1 49 ? 9.883 14.586 1.071 1 98.31 49 GLU B O 1
ATOM 2410 N N . HIS B 1 50 ? 8.383 13.633 2.48 1 97.25 50 HIS B N 1
ATOM 2411 C CA . HIS B 1 50 ? 9.18 12.422 2.631 1 97.25 50 HIS B CA 1
ATOM 2412 C C . HIS B 1 50 ? 8.578 11.266 1.843 1 97.25 50 HIS B C 1
ATOM 2414 O O . HIS B 1 50 ? 9.234 10.242 1.644 1 97.25 50 HIS B O 1
ATOM 2420 N N . GLY B 1 51 ? 7.336 11.43 1.449 1 97.06 51 GLY B N 1
ATOM 2421 C CA . GLY B 1 51 ? 6.707 10.383 0.658 1 97.06 51 GLY B CA 1
ATOM 2422 C C . GLY B 1 51 ? 7.199 10.344 -0.776 1 97.06 51 GLY B C 1
ATOM 2423 O O . GLY B 1 51 ? 7.938 11.227 -1.21 1 97.06 51 GLY B O 1
ATOM 2424 N N . ASN B 1 52 ? 6.848 9.281 -1.457 1 97.56 52 ASN B N 1
ATOM 2425 C CA . ASN B 1 52 ? 7.129 9.141 -2.883 1 97.56 52 ASN B CA 1
ATOM 2426 C C . ASN B 1 52 ? 6.059 9.82 -3.732 1 97.56 52 ASN B C 1
ATOM 2428 O O . ASN B 1 52 ? 5.512 9.211 -4.652 1 97.56 52 ASN B O 1
ATOM 2432 N N . ILE B 1 53 ? 5.73 11.055 -3.43 1 98.12 53 ILE B N 1
ATOM 2433 C CA . ILE B 1 53 ? 4.625 11.734 -4.102 1 98.12 53 ILE B CA 1
ATOM 2434 C C . ILE B 1 53 ? 5.109 13.07 -4.656 1 98.12 53 ILE B C 1
ATOM 2436 O O . ILE B 1 53 ? 5.477 13.969 -3.898 1 98.12 53 ILE B O 1
ATOM 2440 N N . ASP B 1 54 ? 5.113 13.094 -5.949 1 97.62 54 ASP B N 1
ATOM 2441 C CA . ASP B 1 54 ? 5.461 14.352 -6.617 1 97.62 54 ASP B CA 1
ATOM 2442 C C . ASP B 1 54 ? 4.207 15.156 -6.949 1 97.62 54 ASP B C 1
ATOM 2444 O O . ASP B 1 54 ? 3.107 14.812 -6.512 1 97.62 54 ASP B O 1
ATOM 2448 N N . ASP B 1 55 ? 4.414 16.281 -7.652 1 97.81 55 ASP B N 1
ATOM 2449 C CA . ASP B 1 55 ? 3.332 17.203 -7.969 1 97.81 55 ASP B CA 1
ATOM 2450 C C . ASP B 1 55 ? 2.197 16.5 -8.703 1 97.81 55 ASP B C 1
ATOM 2452 O O . ASP B 1 55 ? 1.025 16.656 -8.359 1 97.81 55 ASP B O 1
ATOM 2456 N N . GLY B 1 56 ? 2.529 15.727 -9.703 1 97.62 56 GLY B N 1
ATOM 2457 C CA . GLY B 1 56 ? 1.521 14.992 -10.453 1 97.62 56 GLY B CA 1
ATOM 2458 C C . GLY B 1 56 ? 0.754 14 -9.602 1 97.62 56 GLY B C 1
ATOM 2459 O O . GLY B 1 56 ? -0.476 13.945 -9.656 1 97.62 56 GLY B O 1
ATOM 2460 N N . ALA B 1 57 ? 1.479 13.18 -8.844 1 98.31 57 ALA B N 1
ATOM 2461 C CA . ALA B 1 57 ? 0.856 12.203 -7.953 1 98.31 57 ALA B CA 1
ATOM 2462 C C . ALA B 1 57 ? -0.026 12.883 -6.914 1 98.31 57 ALA B C 1
ATOM 2464 O O . ALA B 1 57 ? -1.07 12.352 -6.531 1 98.31 57 ALA B O 1
ATOM 2465 N N . MET B 1 58 ? 0.413 14 -6.469 1 98.62 58 MET B N 1
ATOM 2466 C CA . MET B 1 58 ? -0.39 14.797 -5.543 1 98.62 58 MET B CA 1
ATOM 2467 C C . MET B 1 58 ? -1.72 15.195 -6.176 1 98.62 58 MET B C 1
ATOM 2469 O O . MET B 1 58 ? -2.777 15.023 -5.562 1 98.62 58 MET B O 1
ATOM 2473 N N . HIS B 1 59 ? -1.72 15.633 -7.441 1 98.31 59 HIS B N 1
ATOM 2474 C CA . HIS B 1 59 ? -2.918 16.062 -8.148 1 98.31 59 HIS B CA 1
ATOM 2475 C C . HIS B 1 59 ? -3.85 14.891 -8.43 1 98.31 59 HIS B C 1
ATOM 2477 O O . HIS B 1 59 ? -5.039 15.086 -8.688 1 98.31 59 HIS B O 1
ATOM 2483 N N . ASP B 1 60 ? -3.332 13.68 -8.367 1 97.94 60 ASP B N 1
ATOM 2484 C CA . ASP B 1 60 ? -4.16 12.484 -8.508 1 97.94 60 ASP B CA 1
ATOM 2485 C C . ASP B 1 60 ? -4.777 12.086 -7.168 1 97.94 60 ASP B C 1
ATOM 2487 O O . ASP B 1 60 ? -5.914 11.609 -7.121 1 97.94 60 ASP B O 1
ATOM 2491 N N . ALA B 1 61 ? -4.031 12.266 -6.121 1 98.81 61 ALA B N 1
ATOM 2492 C CA . ALA B 1 61 ? -4.438 11.812 -4.793 1 98.81 61 ALA B CA 1
ATOM 2493 C C . ALA B 1 61 ? -5.531 12.711 -4.219 1 98.81 61 ALA B C 1
ATOM 2495 O O . ALA B 1 61 ? -6.52 12.219 -3.67 1 98.81 61 ALA B O 1
ATOM 2496 N N . VAL B 1 62 ? -5.41 14 -4.395 1 98.88 62 VAL B N 1
ATOM 2497 C CA . VAL B 1 62 ? -6.262 14.984 -3.738 1 98.88 62 VAL B CA 1
ATOM 2498 C C . VAL B 1 62 ? -7.715 14.781 -4.172 1 98.88 62 VAL B C 1
ATOM 2500 O O . VAL B 1 62 ? -8.602 14.617 -3.332 1 98.88 62 VAL B O 1
ATOM 2503 N N . PRO B 1 63 ? -8.016 14.711 -5.449 1 98.56 63 PRO B N 1
ATOM 2504 C CA . PRO B 1 63 ? -9.422 14.508 -5.824 1 98.56 63 PRO B CA 1
ATOM 2505 C C . PRO B 1 63 ? -9.961 13.148 -5.387 1 98.56 63 PRO B C 1
ATOM 2507 O O . PRO B 1 63 ? -11.148 13.023 -5.082 1 98.56 63 PRO B O 1
ATOM 2510 N N . ALA B 1 64 ? -9.109 12.133 -5.375 1 98.75 64 ALA B N 1
ATOM 2511 C CA . ALA B 1 64 ? -9.547 10.805 -4.953 1 98.75 64 ALA B CA 1
ATOM 2512 C C . ALA B 1 64 ? -10 10.82 -3.494 1 98.75 64 ALA B C 1
ATOM 2514 O O . ALA B 1 64 ? -10.977 10.156 -3.137 1 98.75 64 ALA B O 1
ATOM 2515 N N . ILE B 1 65 ? -9.328 11.555 -2.654 1 98.88 65 ILE B N 1
ATOM 2516 C CA . ILE B 1 65 ? -9.648 11.656 -1.235 1 98.88 65 ILE B CA 1
ATOM 2517 C C . ILE B 1 65 ? -10.914 12.492 -1.054 1 98.88 65 ILE B C 1
ATOM 2519 O O . ILE B 1 65 ? -11.859 12.055 -0.39 1 98.88 65 ILE B O 1
ATOM 2523 N N . ALA B 1 66 ? -10.961 13.609 -1.702 1 98.75 66 ALA B N 1
ATOM 2524 C CA . ALA B 1 66 ? -12.078 14.547 -1.559 1 98.75 66 ALA B CA 1
ATOM 2525 C C . ALA B 1 66 ? -13.383 13.914 -2.02 1 98.75 66 ALA B C 1
ATOM 2527 O O . ALA B 1 66 ? -14.445 14.164 -1.438 1 98.75 66 ALA B O 1
ATOM 2528 N N . ALA B 1 67 ? -13.344 13.133 -3.029 1 98.19 67 ALA B N 1
ATOM 2529 C CA . ALA B 1 67 ? -14.531 12.516 -3.611 1 98.19 67 ALA B CA 1
ATOM 2530 C C . ALA B 1 67 ? -15.227 11.609 -2.604 1 98.19 67 ALA B C 1
ATOM 2532 O O . ALA B 1 67 ? -16.422 11.305 -2.75 1 98.19 67 ALA B O 1
ATOM 2533 N N . LEU B 1 68 ? -14.516 11.219 -1.577 1 98.44 68 LEU B N 1
ATOM 2534 C CA . LEU B 1 68 ? -15.086 10.32 -0.577 1 98.44 68 LEU B CA 1
ATOM 2535 C C . LEU B 1 68 ? -15.5 11.094 0.669 1 98.44 68 LEU B C 1
ATOM 2537 O O . LEU B 1 68 ? -15.781 10.5 1.711 1 98.44 68 LEU B O 1
ATOM 2541 N N . GLY B 1 69 ? -15.453 12.391 0.64 1 98.31 69 GLY B N 1
ATOM 2542 C CA . GLY B 1 69 ? -15.883 13.219 1.749 1 98.31 69 GLY B CA 1
ATOM 2543 C C . GLY B 1 69 ? -14.852 13.32 2.859 1 98.31 69 GLY B C 1
ATOM 2544 O O . GLY B 1 69 ? -15.195 13.656 3.996 1 98.31 69 GLY B O 1
ATOM 2545 N N . VAL B 1 70 ? -13.664 12.867 2.615 1 98.81 70 VAL B N 1
ATOM 2546 C CA . VAL B 1 70 ? -12.539 12.945 3.541 1 98.81 70 VAL B CA 1
ATOM 2547 C C . VAL B 1 70 ? -11.648 14.133 3.166 1 98.81 70 VAL B C 1
ATOM 2549 O O . VAL B 1 70 ? -11.484 14.438 1.983 1 98.81 70 VAL B O 1
ATOM 2552 N N . SER B 1 71 ? -11.07 14.844 4.09 1 98.94 71 SER B N 1
ATOM 2553 C CA . SER B 1 71 ? -10.266 16.031 3.791 1 98.94 71 SER B CA 1
ATOM 2554 C C . SER B 1 71 ? -8.891 15.641 3.264 1 98.94 71 SER B C 1
ATOM 2556 O O . SER B 1 71 ? -8.102 15.016 3.973 1 98.94 71 SER B O 1
ATOM 2558 N N . PRO B 1 72 ? -8.57 16 2.066 1 98.94 72 PRO B N 1
ATOM 2559 C CA . PRO B 1 72 ? -7.184 15.883 1.627 1 98.94 72 PRO B CA 1
ATOM 2560 C C . PRO B 1 72 ? -6.289 16.984 2.184 1 98.94 72 PRO B C 1
ATOM 2562 O O . PRO B 1 72 ? -6.582 18.172 2 1 98.94 72 PRO B O 1
ATOM 2565 N N . ILE B 1 73 ? -5.25 16.625 2.846 1 98.94 73 ILE B N 1
ATOM 2566 C CA . ILE B 1 73 ? -4.246 17.531 3.381 1 98.94 73 ILE B CA 1
ATOM 2567 C C . ILE B 1 73 ? -2.904 17.281 2.691 1 98.94 73 ILE B C 1
ATOM 2569 O O . ILE B 1 73 ? -2.494 16.141 2.514 1 98.94 73 ILE B O 1
ATOM 2573 N N . VAL B 1 74 ? -2.219 18.312 2.266 1 98.94 74 VAL B N 1
ATOM 2574 C CA . VAL B 1 74 ? -0.952 18.125 1.567 1 98.94 74 VAL B CA 1
ATOM 2575 C C . VAL B 1 74 ? 0.195 18.656 2.43 1 98.94 74 VAL B C 1
ATOM 2577 O O . VAL B 1 74 ? 0.18 19.812 2.863 1 98.94 74 VAL B O 1
ATOM 2580 N N . ARG B 1 75 ? 1.11 17.781 2.75 1 98.94 75 ARG B N 1
ATOM 2581 C CA . ARG B 1 75 ? 2.363 18.234 3.352 1 98.94 75 ARG B CA 1
ATOM 2582 C C . ARG B 1 75 ? 3.373 18.625 2.279 1 98.94 75 ARG B C 1
ATOM 2584 O O . ARG B 1 75 ? 3.729 17.812 1.425 1 98.94 75 ARG B O 1
ATOM 2591 N N . LEU B 1 76 ? 3.822 19.844 2.387 1 98.75 76 LEU B N 1
ATOM 2592 C CA . LEU B 1 76 ? 4.699 20.391 1.362 1 98.75 76 LEU B CA 1
ATOM 2593 C C . LEU B 1 76 ? 6.16 20.078 1.668 1 98.75 76 LEU B C 1
ATOM 2595 O O . LEU B 1 76 ? 6.535 19.922 2.832 1 98.75 76 LEU B O 1
ATOM 2599 N N . PRO B 1 77 ? 7.016 19.984 0.579 1 97.75 77 PRO B N 1
ATOM 2600 C CA . PRO B 1 77 ? 8.445 19.766 0.828 1 97.75 77 PRO B CA 1
ATOM 2601 C C . PRO B 1 77 ? 9.133 21.016 1.385 1 97.75 77 PRO B C 1
ATOM 2603 O O . PRO B 1 77 ? 10.211 20.922 1.979 1 97.75 77 PRO B O 1
ATOM 2606 N N . ASP B 1 78 ? 8.516 22.109 1.102 1 96.56 78 ASP B N 1
ATOM 2607 C CA . ASP B 1 78 ? 9.016 23.406 1.523 1 96.56 78 ASP B CA 1
ATOM 2608 C C . ASP B 1 78 ? 7.891 24.438 1.567 1 96.56 78 ASP B C 1
ATOM 2610 O O . ASP B 1 78 ? 6.742 24.125 1.249 1 96.56 78 ASP B O 1
ATOM 2614 N N . MET B 1 79 ? 8.25 25.703 2.002 1 95.31 79 MET B N 1
ATOM 2615 C CA . MET B 1 79 ? 7.223 26.719 2.215 1 95.31 79 MET B CA 1
ATOM 2616 C C . MET B 1 79 ? 7.223 27.734 1.086 1 95.31 79 MET B C 1
ATOM 2618 O O . MET B 1 79 ? 6.836 28.891 1.286 1 95.31 79 MET B O 1
ATOM 2622 N N . GLN B 1 80 ? 7.637 27.266 -0.092 1 96.81 80 GLN B N 1
ATOM 2623 C CA . GLN B 1 80 ? 7.652 28.188 -1.219 1 96.81 80 GLN B CA 1
ATOM 2624 C C . GLN B 1 80 ? 6.234 28.516 -1.686 1 96.81 80 GLN B C 1
ATOM 2626 O O . GLN B 1 80 ? 5.379 27.625 -1.741 1 96.81 80 GLN B O 1
ATOM 2631 N N . GLY B 1 81 ? 6.051 29.766 -2.035 1 97.19 81 GLY B N 1
ATOM 2632 C CA . GLY B 1 81 ? 4.734 30.234 -2.428 1 97.19 81 GLY B CA 1
ATOM 2633 C C . GLY B 1 81 ? 4.121 29.422 -3.551 1 97.19 81 GLY B C 1
ATOM 2634 O O . GLY B 1 81 ? 2.922 29.125 -3.529 1 97.19 81 GLY B O 1
ATOM 2635 N N . TRP B 1 82 ? 4.957 29.109 -4.547 1 96.94 82 TRP B N 1
ATOM 2636 C CA . TRP B 1 82 ? 4.398 28.375 -5.672 1 96.94 82 TRP B CA 1
ATOM 2637 C C . TRP B 1 82 ? 3.963 26.969 -5.238 1 96.94 82 TRP B C 1
ATOM 2639 O O . TRP B 1 82 ? 3.002 26.422 -5.781 1 96.94 82 TRP B O 1
ATOM 2649 N N . MET B 1 83 ? 4.637 26.312 -4.27 1 98.12 83 MET B N 1
ATOM 2650 C CA . MET B 1 83 ? 4.238 25 -3.758 1 98.12 83 MET B CA 1
ATOM 2651 C C . MET B 1 83 ? 2.902 25.094 -3.025 1 98.12 83 MET B C 1
ATOM 2653 O O . MET B 1 83 ? 2.041 24.219 -3.189 1 98.12 83 MET B O 1
ATOM 2657 N N . VAL B 1 84 ? 2.781 26.156 -2.211 1 98.56 84 VAL B N 1
ATOM 2658 C CA . VAL B 1 84 ? 1.533 26.406 -1.499 1 98.56 84 VAL B CA 1
ATOM 2659 C C . VAL B 1 84 ? 0.385 26.531 -2.496 1 98.56 84 VAL B C 1
ATOM 2661 O O . VAL B 1 84 ? -0.647 25.875 -2.354 1 98.56 84 VAL B O 1
ATOM 2664 N N . LYS B 1 85 ? 0.594 27.297 -3.492 1 98.12 85 LYS B N 1
ATOM 2665 C CA . LYS B 1 85 ? -0.428 27.531 -4.504 1 98.12 85 LYS B CA 1
ATOM 2666 C C . LYS B 1 85 ? -0.802 26.25 -5.234 1 98.12 85 LYS B C 1
ATOM 2668 O O . LYS B 1 85 ? -1.984 25.969 -5.43 1 98.12 85 LYS B O 1
ATOM 2673 N N . ARG B 1 86 ? 0.169 25.469 -5.645 1 98 86 ARG B N 1
ATOM 2674 C CA . ARG B 1 86 ? -0.081 24.234 -6.383 1 98 86 ARG B CA 1
ATOM 2675 C C . ARG B 1 86 ? -0.882 23.25 -5.543 1 98 86 ARG B C 1
ATOM 2677 O O . ARG B 1 86 ? -1.792 22.578 -6.051 1 98 86 ARG B O 1
ATOM 2684 N N . ALA B 1 87 ? -0.506 23.141 -4.273 1 98.62 87 ALA B N 1
ATOM 2685 C CA . ALA B 1 87 ? -1.221 22.234 -3.383 1 98.62 87 ALA B CA 1
ATOM 2686 C C . ALA B 1 87 ? -2.672 22.672 -3.203 1 98.62 87 ALA B C 1
ATOM 2688 O O . ALA B 1 87 ? -3.594 21.859 -3.365 1 98.62 87 ALA B O 1
ATOM 2689 N N . LEU B 1 88 ? -2.896 23.922 -2.926 1 98.69 88 LEU B N 1
ATOM 2690 C CA . LEU B 1 88 ? -4.25 24.422 -2.707 1 98.69 88 LEU B CA 1
ATOM 2691 C C . LEU B 1 88 ? -5.043 24.422 -4.012 1 98.69 88 LEU B C 1
ATOM 2693 O O . LEU B 1 88 ? -6.254 24.188 -4.004 1 98.69 88 LEU B O 1
ATOM 2697 N N . ASP B 1 89 ? -4.371 24.625 -5.148 1 98.25 89 ASP B N 1
ATOM 2698 C CA . ASP B 1 89 ? -5.023 24.594 -6.457 1 98.25 89 ASP B CA 1
ATOM 2699 C C . ASP B 1 89 ? -5.418 23.172 -6.844 1 98.25 89 ASP B C 1
ATOM 2701 O O . ASP B 1 89 ? -6.25 22.984 -7.73 1 98.25 89 ASP B O 1
ATOM 2705 N N . SER B 1 90 ? -4.789 22.188 -6.227 1 98.38 90 SER B N 1
ATOM 2706 C CA . SER B 1 90 ? -5.219 20.812 -6.449 1 98.38 90 SER B CA 1
ATOM 2707 C C . SER B 1 90 ? -6.555 20.531 -5.773 1 98.38 90 SER B C 1
ATOM 2709 O O . SER B 1 90 ? -7.207 19.531 -6.062 1 98.38 90 SER B O 1
ATOM 2711 N N . GLY B 1 91 ? -6.973 21.391 -4.883 1 98.5 91 GLY B N 1
ATOM 2712 C CA . GLY B 1 91 ? -8.219 21.25 -4.145 1 98.5 91 GLY B CA 1
ATOM 2713 C C . GLY B 1 91 ? -8.016 20.75 -2.723 1 98.5 91 GLY B C 1
ATOM 2714 O O . GLY B 1 91 ? -8.969 20.328 -2.068 1 98.5 91 GLY B O 1
ATOM 2715 N N . ALA B 1 92 ? -6.781 20.75 -2.254 1 98.88 92 ALA B N 1
ATOM 2716 C CA . ALA B 1 92 ? -6.516 20.344 -0.873 1 98.88 92 ALA B CA 1
ATOM 2717 C C . ALA B 1 92 ? -7.328 21.203 0.105 1 98.88 92 ALA B C 1
ATOM 2719 O O . ALA B 1 92 ? -7.539 22.391 -0.124 1 98.88 92 ALA B O 1
ATOM 2720 N N . HIS B 1 93 ? -7.75 20.562 1.183 1 98.88 93 HIS B N 1
ATOM 2721 C CA . HIS B 1 93 ? -8.508 21.234 2.225 1 98.88 93 HIS B CA 1
ATOM 2722 C C . HIS B 1 93 ? -7.586 21.938 3.215 1 98.88 93 HIS B C 1
ATOM 2724 O O . HIS B 1 93 ? -8.047 22.688 4.082 1 98.88 93 HIS B O 1
ATOM 2730 N N . GLY B 1 94 ? -6.352 21.719 3.094 1 98.81 94 GLY B N 1
ATOM 2731 C CA . GLY B 1 94 ? -5.324 22.328 3.924 1 98.81 94 GLY B CA 1
ATOM 2732 C C . GLY B 1 94 ? -3.92 21.906 3.535 1 98.81 94 GLY B C 1
ATOM 2733 O O . GLY B 1 94 ? -3.74 21 2.723 1 98.81 94 GLY B O 1
ATOM 2734 N N . ILE B 1 95 ? -2.932 22.609 4.086 1 98.94 95 ILE B N 1
ATOM 2735 C CA . ILE B 1 95 ? -1.52 22.328 3.859 1 98.94 95 ILE B CA 1
ATOM 2736 C C . ILE B 1 95 ? -0.796 22.203 5.199 1 98.94 95 ILE B C 1
ATOM 2738 O O . ILE B 1 95 ? -1.202 22.812 6.188 1 98.94 95 ILE B O 1
ATOM 2742 N N . VAL B 1 96 ? 0.171 21.328 5.227 1 98.88 96 VAL B N 1
ATOM 2743 C CA . VAL B 1 96 ? 1.115 21.203 6.336 1 98.88 96 VAL B CA 1
ATOM 2744 C C . VAL B 1 96 ? 2.51 21.625 5.871 1 98.88 96 VAL B C 1
ATOM 2746 O O . VAL B 1 96 ? 3.031 21.078 4.891 1 98.88 96 VAL B O 1
ATOM 2749 N N . VAL B 1 97 ? 3.084 22.594 6.543 1 98.69 97 VAL B N 1
ATOM 2750 C CA . VAL B 1 97 ? 4.41 23.078 6.18 1 98.69 97 VAL B CA 1
ATOM 2751 C C . VAL B 1 97 ? 5.43 22.625 7.223 1 98.69 97 VAL B C 1
ATOM 2753 O O . VAL B 1 97 ? 5.277 22.906 8.414 1 98.69 97 VAL B O 1
ATOM 2756 N N . PRO B 1 98 ? 6.477 21.938 6.77 1 98.38 98 PRO B N 1
ATOM 2757 C CA . PRO B 1 98 ? 7.484 21.422 7.695 1 98.38 98 PRO B CA 1
ATOM 2758 C C . PRO B 1 98 ? 8.562 22.453 8.039 1 98.38 98 PRO B C 1
ATOM 2760 O O . PRO B 1 98 ? 8.688 23.469 7.359 1 98.38 98 PRO B O 1
ATOM 2763 N N . LEU B 1 99 ? 9.25 22.328 9.125 1 98.12 99 LEU B N 1
ATOM 2764 C CA . LEU B 1 99 ? 10.516 22.953 9.5 1 98.12 99 LEU B CA 1
ATOM 2765 C C . LEU B 1 99 ? 10.352 24.469 9.617 1 98.12 99 LEU B C 1
ATOM 2767 O O . LEU B 1 99 ? 11.25 25.234 9.227 1 98.12 99 LEU B O 1
ATOM 2771 N N . LEU B 1 100 ? 9.188 24.891 10.008 1 98.5 100 LEU B N 1
ATOM 2772 C CA . LEU B 1 100 ? 9.016 26.297 10.352 1 98.5 100 LEU B CA 1
ATOM 2773 C C . LEU B 1 100 ? 10 26.719 11.453 1 98.5 100 LEU B C 1
ATOM 2775 O O . LEU B 1 100 ? 10.242 25.953 12.391 1 98.5 100 LEU B O 1
ATOM 2779 N N . ARG B 1 101 ? 10.484 28.016 11.414 1 98.56 101 ARG B N 1
ATOM 2780 C CA . ARG B 1 101 ? 11.492 28.422 12.391 1 98.56 101 ARG B CA 1
ATOM 2781 C C . ARG B 1 101 ? 11.062 29.672 13.133 1 98.56 101 ARG B C 1
ATOM 2783 O O . ARG B 1 101 ? 11.367 29.828 14.32 1 98.56 101 ARG B O 1
ATOM 2790 N N . THR B 1 102 ? 10.32 30.562 12.453 1 98.62 102 THR B N 1
ATOM 2791 C CA . THR B 1 102 ? 10.094 31.875 13.062 1 98.62 102 THR B CA 1
ATOM 2792 C C . THR B 1 102 ? 8.648 32.312 12.844 1 98.62 102 THR B C 1
ATOM 2794 O O . THR B 1 102 ? 7.98 31.859 11.922 1 98.62 102 THR B O 1
ATOM 2797 N N . PRO B 1 103 ? 8.195 33.281 13.703 1 98.69 103 PRO B N 1
ATOM 2798 C CA . PRO B 1 103 ? 6.883 33.875 13.469 1 98.69 103 PRO B CA 1
ATOM 2799 C C . PRO B 1 103 ? 6.793 34.594 12.125 1 98.69 103 PRO B C 1
ATOM 2801 O O . PRO B 1 103 ? 5.723 34.625 11.508 1 98.69 103 PRO B O 1
ATOM 2804 N N . GLU B 1 104 ? 7.941 35.156 11.656 1 98.56 104 GLU B N 1
ATOM 2805 C CA . GLU B 1 104 ? 7.969 35.812 10.352 1 98.56 104 GLU B CA 1
ATOM 2806 C C . GLU B 1 104 ? 7.684 34.812 9.227 1 98.56 104 GLU B C 1
ATOM 2808 O O . GLU B 1 104 ? 6.934 35.125 8.297 1 98.56 104 GLU B O 1
ATOM 2813 N N . GLU B 1 105 ? 8.297 33.656 9.344 1 98.62 105 GLU B N 1
ATOM 2814 C CA . GLU B 1 105 ? 8.023 32.625 8.367 1 98.62 105 GLU B CA 1
ATOM 2815 C C . GLU B 1 105 ? 6.547 32.219 8.383 1 98.62 105 GLU B C 1
ATOM 2817 O O . GLU B 1 105 ? 5.953 32 7.328 1 98.62 105 GLU B O 1
ATOM 2822 N N . ALA B 1 106 ? 5.977 32.125 9.555 1 98.69 106 ALA B N 1
ATOM 2823 C CA . ALA B 1 106 ? 4.555 31.812 9.68 1 98.69 106 ALA B CA 1
ATOM 2824 C C . ALA B 1 106 ? 3.695 32.875 8.984 1 98.69 106 ALA B C 1
ATOM 2826 O O . ALA B 1 106 ? 2.758 32.531 8.258 1 98.69 106 ALA B O 1
ATOM 2827 N N . ARG B 1 107 ? 4.027 34.156 9.195 1 98.62 107 ARG B N 1
ATOM 2828 C CA . ARG B 1 107 ? 3.285 35.219 8.555 1 98.62 107 ARG B CA 1
ATOM 2829 C C . ARG B 1 107 ? 3.428 35.156 7.039 1 98.62 107 ARG B C 1
ATOM 2831 O O . ARG B 1 107 ? 2.463 35.406 6.309 1 98.62 107 ARG B O 1
ATOM 2838 N N . GLN B 1 108 ? 4.629 34.844 6.625 1 98.44 108 GLN B N 1
ATOM 2839 C CA . GLN B 1 108 ? 4.863 34.719 5.191 1 98.44 108 GLN B CA 1
ATOM 2840 C C . GLN B 1 108 ? 4.043 33.562 4.605 1 98.44 108 GLN B C 1
ATOM 2842 O O . GLN B 1 108 ? 3.518 33.688 3.492 1 98.44 108 GLN B O 1
ATOM 2847 N N . LEU B 1 109 ? 3.996 32.5 5.301 1 98.75 109 LEU B N 1
ATOM 2848 C CA . LEU B 1 109 ? 3.197 31.375 4.863 1 98.75 109 LEU B CA 1
ATOM 2849 C C . LEU B 1 109 ? 1.729 31.75 4.727 1 98.75 109 LEU B C 1
ATOM 2851 O O . LEU B 1 109 ? 1.069 31.375 3.76 1 98.75 109 LEU B O 1
ATOM 2855 N N . VAL B 1 110 ? 1.187 32.5 5.68 1 98.69 110 VAL B N 1
ATOM 2856 C CA . VAL B 1 110 ? -0.2 32.938 5.637 1 98.69 110 VAL B CA 1
ATOM 2857 C C . VAL B 1 110 ? -0.431 33.781 4.383 1 98.69 110 VAL B C 1
ATOM 2859 O O . VAL B 1 110 ? -1.438 33.625 3.693 1 98.69 110 VAL B O 1
ATOM 2862 N N . GLN B 1 111 ? 0.544 34.656 4.102 1 98.38 111 GLN B N 1
ATOM 2863 C CA . GLN B 1 111 ? 0.445 35.469 2.898 1 98.38 111 GLN B CA 1
ATOM 2864 C C . GLN B 1 111 ? 0.369 34.594 1.646 1 98.38 111 GLN B C 1
ATOM 2866 O O . GLN B 1 111 ? -0.397 34.906 0.726 1 98.38 111 GLN B O 1
ATOM 2871 N N . SER B 1 112 ? 1.104 33.562 1.609 1 98.5 112 SER B N 1
ATOM 2872 C CA . SER B 1 112 ? 1.146 32.688 0.455 1 98.5 112 SER B CA 1
ATOM 2873 C C . SER B 1 112 ? -0.126 31.844 0.354 1 98.5 112 SER B C 1
ATOM 2875 O O . SER B 1 112 ? -0.552 31.484 -0.745 1 98.5 112 SER B O 1
ATOM 2877 N N . ALA B 1 113 ? -0.784 31.531 1.477 1 98.62 113 ALA B N 1
ATOM 2878 C CA . ALA B 1 113 ? -1.882 30.562 1.522 1 98.62 113 ALA B CA 1
ATOM 2879 C C . ALA B 1 113 ? -3.225 31.25 1.294 1 98.62 113 ALA B C 1
ATOM 2881 O O . ALA B 1 113 ? -4.191 30.625 0.868 1 98.62 113 ALA B O 1
ATOM 2882 N N . LYS B 1 114 ? -3.344 32.531 1.564 1 98.56 114 LYS B N 1
ATOM 2883 C CA . LYS B 1 114 ? -4.625 33.25 1.54 1 98.56 114 LYS B CA 1
ATOM 2884 C C . LYS B 1 114 ? -4.727 34.156 0.332 1 98.56 114 LYS B C 1
ATOM 2886 O O . LYS B 1 114 ? -3.711 34.656 -0.157 1 98.56 114 LYS B O 1
ATOM 2891 N N . PHE B 1 115 ? -5.953 34.375 -0.071 1 98.06 115 PHE B N 1
ATOM 2892 C CA . PHE B 1 115 ? -6.219 35.344 -1.119 1 98.06 115 PHE B CA 1
ATOM 2893 C C . PHE B 1 115 ? -6.25 36.75 -0.547 1 98.06 115 PHE B C 1
ATOM 2895 O O . PHE B 1 115 ? -6.461 36.938 0.654 1 98.06 115 PHE B O 1
ATOM 2902 N N . PRO B 1 116 ? -6.047 37.75 -1.435 1 97.25 116 PRO B N 1
ATOM 2903 C CA . PRO B 1 116 ? -6.234 39.125 -0.995 1 97.25 116 PRO B CA 1
ATOM 2904 C C . PRO B 1 116 ? -7.637 39.406 -0.443 1 97.25 116 PRO B C 1
ATOM 2906 O O . PRO B 1 116 ? -8.609 38.812 -0.936 1 97.25 116 PRO B O 1
ATOM 2909 N N . PRO B 1 117 ? -7.727 40.25 0.704 1 96.88 117 PRO B N 1
ATOM 2910 C CA . PRO B 1 117 ? -6.676 41.094 1.257 1 96.88 117 PRO B CA 1
ATOM 2911 C C . PRO B 1 117 ? -5.898 40.406 2.387 1 96.88 117 PRO B C 1
ATOM 2913 O O . PRO B 1 117 ? -4.945 41 2.914 1 96.88 117 PRO B O 1
ATOM 2916 N N . GLN B 1 118 ? -6.227 39.219 2.686 1 97 118 GLN B N 1
ATOM 2917 C CA . GLN B 1 118 ? -5.578 38.562 3.82 1 97 118 GLN B CA 1
ATOM 2918 C C . GLN B 1 118 ? -4.195 38.031 3.439 1 97 118 GLN B C 1
ATOM 2920 O O . GLN B 1 118 ? -3.348 37.812 4.309 1 97 118 GLN B O 1
ATOM 2925 N N . GLY B 1 119 ? -4.02 37.812 2.158 1 97.94 119 GLY B N 1
ATOM 2926 C CA . GLY B 1 119 ? -2.746 37.344 1.64 1 97.94 119 GLY B CA 1
ATOM 2927 C C . GLY B 1 119 ? -2.502 37.75 0.196 1 97.94 119 GLY B C 1
ATOM 2928 O O . GLY B 1 119 ? -2.99 38.781 -0.256 1 97.94 119 GLY B O 1
ATOM 2929 N N . ARG B 1 120 ? -1.617 36.938 -0.475 1 97.75 120 ARG B N 1
ATOM 2930 C CA . ARG B 1 120 ? -1.211 37.312 -1.823 1 97.75 120 ARG B CA 1
ATOM 2931 C C . ARG B 1 120 ? -1.262 36.125 -2.77 1 97.75 120 ARG B C 1
ATOM 2933 O O . ARG B 1 120 ? -0.564 36.094 -3.787 1 97.75 120 ARG B O 1
ATOM 2940 N N . ARG B 1 121 ? -1.96 35.094 -2.391 1 97.38 121 ARG B N 1
ATOM 2941 C CA . ARG B 1 121 ? -2.074 33.938 -3.248 1 97.38 121 ARG B CA 1
ATOM 2942 C C . ARG B 1 121 ? -2.701 34.281 -4.59 1 97.38 121 ARG B C 1
ATOM 2944 O O . ARG B 1 121 ? -3.658 35.062 -4.645 1 97.38 121 ARG B O 1
ATOM 2951 N N . GLY B 1 122 ? -2.139 33.625 -5.637 1 95.94 122 GLY B N 1
ATOM 2952 C CA . GLY B 1 122 ? -2.734 33.844 -6.949 1 95.94 122 GLY B CA 1
ATOM 2953 C C . GLY B 1 122 ? -4.012 33.031 -7.148 1 95.94 122 GLY B C 1
ATOM 2954 O O . GLY B 1 122 ? -4.094 31.875 -6.754 1 95.94 122 GLY B O 1
ATOM 2955 N N . PHE B 1 123 ? -4.992 33.688 -7.727 1 94.38 123 PHE B N 1
ATOM 2956 C CA . PHE B 1 123 ? -6.293 33.094 -7.984 1 94.38 123 PHE B CA 1
ATOM 2957 C C . PHE B 1 123 ? -6.441 32.75 -9.461 1 94.38 123 PHE B C 1
ATOM 2959 O O . PHE B 1 123 ? -6.078 33.531 -10.328 1 94.38 123 PHE B O 1
ATOM 2966 N N . GLY B 1 124 ? -6.875 31.406 -9.781 1 90.06 124 GLY B N 1
ATOM 2967 C CA . GLY B 1 124 ? -7.105 31.156 -11.195 1 90.06 124 GLY B CA 1
ATOM 2968 C C . GLY B 1 124 ? -7.328 29.688 -11.508 1 90.06 124 GLY B C 1
ATOM 2969 O O . GLY B 1 124 ? -7.684 29.328 -12.633 1 90.06 124 GLY B O 1
ATOM 2970 N N . SER B 1 125 ? -7.191 28.797 -10.562 1 91.69 125 SER B N 1
ATOM 2971 C CA . SER B 1 125 ? -7.336 27.375 -10.844 1 91.69 125 SER B CA 1
ATOM 2972 C C . SER B 1 125 ? -8.805 26.969 -10.906 1 91.69 125 SER B C 1
ATOM 2974 O O . SER B 1 125 ? -9.555 27.188 -9.953 1 91.69 125 SER B O 1
ATOM 2976 N N . PRO B 1 126 ? -9.203 26.422 -11.953 1 93.44 126 PRO B N 1
ATOM 2977 C CA . PRO B 1 126 ? -10.578 25.906 -12.023 1 93.44 126 PRO B CA 1
ATOM 2978 C C . PRO B 1 126 ? -10.734 24.547 -11.359 1 93.44 126 PRO B C 1
ATOM 2980 O O . PRO B 1 126 ? -11.844 24 -11.297 1 93.44 126 PRO B O 1
ATOM 2983 N N . ILE B 1 127 ? -9.711 23.922 -10.906 1 94.94 127 ILE B N 1
ATOM 2984 C CA . ILE B 1 127 ? -9.68 22.547 -10.453 1 94.94 127 ILE B CA 1
ATOM 2985 C C . ILE B 1 127 ? -10.156 22.469 -9 1 94.94 127 ILE B C 1
ATOM 2987 O O . ILE B 1 127 ? -10.93 21.594 -8.641 1 94.94 127 ILE B O 1
ATOM 2991 N N . ALA B 1 128 ? -9.797 23.422 -8.156 1 96.88 128 ALA B N 1
ATOM 2992 C CA . ALA B 1 128 ? -9.906 23.359 -6.703 1 96.88 128 ALA B CA 1
ATOM 2993 C C . ALA B 1 128 ? -11.367 23.312 -6.266 1 96.88 128 ALA B C 1
ATOM 2995 O O . ALA B 1 128 ? -11.734 22.5 -5.406 1 96.88 128 ALA B O 1
ATOM 2996 N N . PRO B 1 129 ? -12.258 24.062 -6.879 1 96.75 129 PRO B N 1
ATOM 2997 C CA . PRO B 1 129 ? -13.633 24.094 -6.383 1 96.75 129 PRO B CA 1
ATOM 2998 C C . PRO B 1 129 ? -14.312 22.734 -6.445 1 96.75 129 PRO B C 1
ATOM 3000 O O . PRO B 1 129 ? -15.125 22.406 -5.574 1 96.75 129 PRO B O 1
ATOM 3003 N N . GLU B 1 130 ? -13.922 21.953 -7.359 1 96.5 130 GLU B N 1
ATOM 3004 C CA . GLU B 1 130 ? -14.57 20.656 -7.582 1 96.5 130 GLU B CA 1
ATOM 3005 C C . GLU B 1 130 ? -14.312 19.703 -6.422 1 96.5 130 GLU B C 1
ATOM 3007 O O . GLU B 1 130 ? -14.969 18.672 -6.305 1 96.5 130 GLU B O 1
ATOM 3012 N N . ARG B 1 131 ? -13.383 20.031 -5.547 1 97.62 131 ARG B N 1
ATOM 3013 C CA . ARG B 1 131 ? -13.031 19.141 -4.441 1 97.62 131 ARG B CA 1
ATOM 3014 C C . ARG B 1 131 ? -13.898 19.422 -3.217 1 97.62 131 ARG B C 1
ATOM 3016 O O . ARG B 1 131 ? -13.711 18.812 -2.16 1 97.62 131 ARG B O 1
ATOM 3023 N N . PHE B 1 132 ? -14.82 20.312 -3.307 1 97.75 132 PHE B N 1
ATOM 3024 C CA . PHE B 1 132 ? -15.75 20.672 -2.24 1 97.75 132 PHE B CA 1
ATOM 3025 C C . PHE B 1 132 ? -17.188 20.328 -2.635 1 97.75 132 PHE B C 1
ATOM 3027 O O . PHE B 1 132 ? -17.516 20.328 -3.82 1 97.75 132 PHE B O 1
ATOM 3034 N N . HIS B 1 133 ? -17.984 20.016 -1.537 1 96.56 133 HIS B N 1
ATOM 3035 C CA . HIS B 1 133 ? -19.375 19.688 -1.775 1 96.56 133 HIS B CA 1
ATOM 3036 C C . HIS B 1 133 ? -20.297 20.391 -0.787 1 96.56 133 HIS B C 1
ATOM 3038 O O . HIS B 1 133 ? -20.125 20.266 0.428 1 96.56 133 HIS B O 1
ATOM 3044 N N . PRO B 1 134 ? -21.359 21.125 -1.354 1 96.69 134 PRO B N 1
ATOM 3045 C CA . PRO B 1 134 ? -21.562 21.344 -2.785 1 96.69 134 PRO B CA 1
ATOM 3046 C C . PRO B 1 134 ? -20.453 22.172 -3.426 1 96.69 134 PRO B C 1
ATOM 3048 O O . PRO B 1 134 ? -19.781 22.938 -2.74 1 96.69 134 PRO B O 1
ATOM 3051 N N . GLU B 1 135 ? -20.234 21.938 -4.691 1 97 135 GLU B N 1
ATOM 3052 C CA . GLU B 1 135 ? -19.188 22.641 -5.418 1 97 135 GLU B CA 1
ATOM 3053 C C . GLU B 1 135 ? -19.453 24.141 -5.457 1 97 135 GLU B C 1
ATOM 3055 O O . GLU B 1 135 ? -20.484 24.578 -5.988 1 97 135 GLU B O 1
ATOM 3060 N N . PRO B 1 136 ? -18.562 24.906 -4.887 1 96.88 136 PRO B N 1
ATOM 3061 C CA . PRO B 1 136 ? -18.75 26.359 -5 1 96.88 136 PRO B CA 1
ATOM 3062 C C . PRO B 1 136 ? -18.5 26.875 -6.41 1 96.88 136 PRO B C 1
ATOM 3064 O O . PRO B 1 136 ? -17.75 26.266 -7.172 1 96.88 136 PRO B O 1
ATOM 3067 N N . THR B 1 137 ? -19.172 28.016 -6.688 1 95.62 137 THR B N 1
ATOM 3068 C CA . THR B 1 137 ? -18.766 28.766 -7.875 1 95.62 137 THR B CA 1
ATOM 3069 C C . THR B 1 137 ? -17.375 29.344 -7.699 1 95.62 137 THR B C 1
ATOM 3071 O O . THR B 1 137 ? -16.828 29.359 -6.59 1 95.62 137 THR B O 1
ATOM 3074 N N . PHE B 1 138 ? -16.844 29.766 -8.773 1 94.94 138 PHE B N 1
ATOM 3075 C CA . PHE B 1 138 ? -15.523 30.391 -8.734 1 94.94 138 PHE B CA 1
ATOM 3076 C C . PHE B 1 138 ? -15.516 31.578 -7.785 1 94.94 138 PHE B C 1
ATOM 3078 O O . PHE B 1 138 ? -14.57 31.75 -7.016 1 94.94 138 PHE B O 1
ATOM 3085 N N . THR B 1 139 ? -16.531 32.375 -7.77 1 95.06 139 THR B N 1
ATOM 3086 C CA . THR B 1 139 ? -16.672 33.562 -6.898 1 95.06 139 THR B CA 1
ATOM 3087 C C . THR B 1 139 ? -16.812 33.125 -5.441 1 95.06 139 THR B C 1
ATOM 3089 O O . THR B 1 139 ? -16.172 33.688 -4.555 1 95.06 139 THR B O 1
ATOM 3092 N N . GLN B 1 140 ? -17.641 32.125 -5.23 1 96.5 140 GLN B N 1
ATOM 3093 C CA . GLN B 1 140 ? -17.812 31.625 -3.875 1 96.5 140 GLN B CA 1
ATOM 3094 C C . GLN B 1 140 ? -16.5 31.078 -3.322 1 96.5 140 GLN B C 1
ATOM 3096 O O . GLN B 1 140 ? -16.188 31.266 -2.141 1 96.5 140 GLN B O 1
ATOM 3101 N N . TYR B 1 141 ? -15.773 30.359 -4.164 1 97.56 141 TYR B N 1
ATOM 3102 C CA . TYR B 1 141 ? -14.477 29.844 -3.725 1 97.56 141 TYR B CA 1
ATOM 3103 C C . TYR B 1 141 ? -13.562 30.984 -3.289 1 97.56 141 TYR B C 1
ATOM 3105 O O . TYR B 1 141 ? -12.93 30.906 -2.234 1 97.56 141 TYR B O 1
ATOM 3113 N N . LEU B 1 142 ? -13.492 32.062 -4.105 1 96.56 142 LEU B N 1
ATOM 3114 C CA . LEU B 1 142 ? -12.648 33.188 -3.785 1 96.56 142 LEU B CA 1
ATOM 3115 C C . LEU B 1 142 ? -13.047 33.812 -2.447 1 96.56 142 LEU B C 1
ATOM 3117 O O . LEU B 1 142 ? -12.188 34.156 -1.638 1 96.56 142 LEU B O 1
ATOM 3121 N N . GLN B 1 143 ? -14.305 33.844 -2.133 1 96.38 143 GLN B N 1
ATOM 3122 C CA . GLN B 1 143 ? -14.82 34.531 -0.963 1 96.38 143 GLN B CA 1
ATOM 3123 C C . GLN B 1 143 ? -14.711 33.688 0.289 1 96.38 143 GLN B C 1
ATOM 3125 O O . GLN B 1 143 ? -14.586 34.188 1.399 1 96.38 143 GLN B O 1
ATOM 3130 N N . GLN B 1 144 ? -14.695 32.406 0.018 1 97.5 144 GLN B N 1
ATOM 3131 C CA . GLN B 1 144 ? -14.859 31.531 1.179 1 97.5 144 GLN B CA 1
ATOM 3132 C C . GLN B 1 144 ? -13.57 30.781 1.5 1 97.5 144 GLN B C 1
ATOM 3134 O O . GLN B 1 144 ? -13.414 30.234 2.6 1 97.5 144 GLN B O 1
ATOM 3139 N N . ALA B 1 145 ? -12.609 30.609 0.607 1 97.75 145 ALA B N 1
ATOM 3140 C CA . ALA B 1 145 ? -11.422 29.766 0.742 1 97.75 145 ALA B CA 1
ATOM 3141 C C . ALA B 1 145 ? -10.602 30.172 1.96 1 97.75 145 ALA B C 1
ATOM 3143 O O . ALA B 1 145 ? -10.148 29.312 2.723 1 97.75 145 ALA B O 1
ATOM 3144 N N . ASN B 1 146 ? -10.445 31.453 2.18 1 97.69 146 ASN B N 1
ATOM 3145 C CA . ASN B 1 146 ? -9.586 31.938 3.256 1 97.69 146 ASN B CA 1
ATOM 3146 C C . ASN B 1 146 ? -10.047 31.422 4.617 1 97.69 146 ASN B C 1
ATOM 3148 O O . ASN B 1 146 ? -9.219 31.141 5.484 1 97.69 146 ASN B O 1
ATOM 3152 N N . ASN B 1 147 ? -11.328 31.25 4.758 1 96.31 147 ASN B N 1
ATOM 3153 C CA . ASN B 1 147 ? -11.859 30.828 6.047 1 96.31 147 ASN B CA 1
ATOM 3154 C C . ASN B 1 147 ? -12.125 29.328 6.07 1 96.31 147 ASN B C 1
ATOM 3156 O O . ASN B 1 147 ? -12.438 28.766 7.125 1 96.31 147 ASN B O 1
ATOM 3160 N N . SER B 1 148 ? -12.008 28.688 4.938 1 97.81 148 SER B N 1
ATOM 3161 C CA . SER B 1 148 ? -12.391 27.281 4.852 1 97.81 148 SER B CA 1
ATOM 3162 C C . SER B 1 148 ? -11.164 26.375 4.844 1 97.81 148 SER B C 1
ATOM 3164 O O . SER B 1 148 ? -11.234 25.219 5.293 1 97.81 148 SER B O 1
ATOM 3166 N N . LEU B 1 149 ? -10.07 26.828 4.285 1 98.5 149 LEU B N 1
ATOM 3167 C CA . LEU B 1 149 ? -8.859 26.016 4.133 1 98.5 149 LEU B CA 1
ATOM 3168 C C . LEU B 1 149 ? -7.961 26.141 5.359 1 98.5 149 LEU B C 1
ATOM 3170 O O . LEU B 1 149 ? -7.945 27.188 6.02 1 98.5 149 LEU B O 1
ATOM 3174 N N . LEU B 1 150 ? -7.262 25.062 5.629 1 98.75 150 LEU B N 1
ATOM 3175 C CA . LEU B 1 150 ? -6.426 25.031 6.824 1 98.75 150 LEU B CA 1
ATOM 3176 C C . LEU B 1 150 ? -4.969 25.328 6.48 1 98.75 150 LEU B C 1
ATOM 3178 O O . LEU B 1 150 ? -4.438 24.797 5.504 1 98.75 150 LEU B O 1
ATOM 3182 N N . THR B 1 151 ? -4.383 26.188 7.234 1 98.75 151 THR B N 1
ATOM 3183 C CA . THR B 1 151 ? -2.941 26.422 7.23 1 98.75 151 THR B CA 1
ATOM 3184 C C . THR B 1 151 ? -2.297 25.844 8.484 1 98.75 151 THR B C 1
ATOM 3186 O O . THR B 1 151 ? -2.49 26.375 9.586 1 98.75 151 THR B O 1
ATOM 3189 N N . ILE B 1 152 ? -1.569 24.766 8.281 1 98.88 152 ILE B N 1
ATOM 3190 C CA . ILE B 1 152 ? -0.985 24 9.375 1 98.88 152 ILE B CA 1
ATOM 3191 C C . ILE B 1 152 ? 0.538 24.094 9.32 1 98.88 152 ILE B C 1
ATOM 3193 O O . ILE B 1 152 ? 1.137 23.969 8.25 1 98.88 152 ILE B O 1
ATOM 3197 N N . VAL B 1 153 ? 1.166 24.391 10.492 1 98.88 153 VAL B N 1
ATOM 3198 C CA . VAL B 1 153 ? 2.619 24.5 10.531 1 98.88 153 VAL B CA 1
ATOM 3199 C C . VAL B 1 153 ? 3.197 23.469 11.492 1 98.88 153 VAL B C 1
ATOM 3201 O O . VAL B 1 153 ? 2.625 23.219 12.555 1 98.88 153 VAL B O 1
ATOM 3204 N N . GLN B 1 154 ? 4.258 22.844 11.039 1 98.75 154 GLN B N 1
ATOM 3205 C CA . GLN B 1 154 ? 4.918 21.891 11.922 1 98.75 154 GLN B CA 1
ATOM 3206 C C . GLN B 1 154 ? 5.898 22.594 12.852 1 98.75 154 GLN B C 1
ATOM 3208 O O . GLN B 1 154 ? 6.711 23.422 12.406 1 98.75 154 GLN B O 1
ATOM 3213 N N . ILE B 1 155 ? 5.77 22.375 14.141 1 98.81 155 ILE B N 1
ATOM 3214 C CA . ILE B 1 155 ? 6.684 22.828 15.18 1 98.81 155 ILE B CA 1
ATOM 3215 C C . ILE B 1 155 ? 7.684 21.719 15.516 1 98.81 155 ILE B C 1
ATOM 3217 O O . ILE B 1 155 ? 7.402 20.859 16.344 1 98.81 155 ILE B O 1
ATOM 3221 N N . GLU B 1 156 ? 8.844 21.812 14.867 1 98.75 156 GLU B N 1
ATOM 3222 C CA . GLU B 1 156 ? 9.789 20.703 14.984 1 98.75 156 GLU B CA 1
ATOM 3223 C C . GLU B 1 156 ? 11.227 21.188 14.875 1 98.75 156 GLU B C 1
ATOM 3225 O O . GLU B 1 156 ? 12.133 20.406 14.578 1 98.75 156 GLU B O 1
ATOM 3230 N N . THR B 1 157 ? 11.469 22.5 15.039 1 98.62 157 THR B N 1
ATOM 3231 C CA . THR B 1 157 ? 12.789 23.109 15.133 1 98.62 157 THR B CA 1
ATOM 3232 C C . THR B 1 157 ? 12.984 23.766 16.5 1 98.62 157 THR B C 1
ATOM 3234 O O . THR B 1 157 ? 12.008 24.109 17.172 1 98.62 157 THR B O 1
ATOM 3237 N N . LYS B 1 158 ? 14.266 23.906 16.812 1 98.62 158 LYS B N 1
ATOM 3238 C CA . LYS B 1 158 ? 14.586 24.547 18.094 1 98.62 158 LYS B CA 1
ATOM 3239 C C . LYS B 1 158 ? 14.086 25.984 18.125 1 98.62 158 LYS B C 1
ATOM 3241 O O . LYS B 1 158 ? 13.539 26.438 19.141 1 98.62 158 LYS B O 1
ATOM 3246 N N . GLU B 1 159 ? 14.227 26.719 17.031 1 98.69 159 GLU B N 1
ATOM 3247 C CA . GLU B 1 159 ? 13.812 28.109 16.922 1 98.69 159 GLU B CA 1
ATOM 3248 C C . GLU B 1 159 ? 12.305 28.25 17.094 1 98.69 159 GLU B C 1
ATOM 3250 O O . GLU B 1 159 ? 11.844 29.156 17.797 1 98.69 159 GLU B O 1
ATOM 3255 N N . ALA B 1 160 ? 11.586 27.359 16.469 1 98.81 160 ALA B N 1
ATOM 3256 C CA . ALA B 1 160 ? 10.125 27.422 16.578 1 98.81 160 ALA B CA 1
ATOM 3257 C C . ALA B 1 160 ? 9.672 27.156 18 1 98.81 160 ALA B C 1
ATOM 3259 O O . ALA B 1 160 ? 8.766 27.828 18.516 1 98.81 160 ALA B O 1
ATOM 3260 N N . LEU B 1 161 ? 10.305 26.172 18.625 1 98.75 161 LEU B N 1
ATOM 3261 C CA . LEU B 1 161 ? 9.984 25.875 20.016 1 98.75 161 LEU B CA 1
ATOM 3262 C C . LEU B 1 161 ? 10.234 27.094 20.891 1 98.75 161 LEU B C 1
ATOM 3264 O O . LEU B 1 161 ? 9.406 27.438 21.75 1 98.75 161 LEU B O 1
ATOM 3268 N N . GLU B 1 162 ? 11.312 27.766 20.672 1 98.5 162 GLU B N 1
ATOM 3269 C CA . GLU B 1 162 ? 11.695 28.922 21.453 1 98.5 162 GLU B CA 1
ATOM 3270 C C . GLU B 1 162 ? 10.727 30.078 21.234 1 98.5 162 GLU B C 1
ATOM 3272 O O . GLU B 1 162 ? 10.523 30.906 22.125 1 98.5 162 GLU B O 1
ATOM 3277 N N . SER B 1 163 ? 10.125 30.125 20.062 1 98.62 163 SER B N 1
ATOM 3278 C CA . SER B 1 163 ? 9.234 31.234 19.703 1 98.62 163 SER B CA 1
ATOM 3279 C C . SER B 1 163 ? 7.777 30.766 19.672 1 98.62 163 SER B C 1
ATOM 3281 O O . SER B 1 163 ? 6.961 31.328 18.938 1 98.62 163 SER B O 1
ATOM 3283 N N . ILE B 1 164 ? 7.469 29.75 20.391 1 98.75 164 ILE B N 1
ATOM 3284 C CA . ILE B 1 164 ? 6.211 29.031 20.203 1 98.75 164 ILE B CA 1
ATOM 3285 C C . ILE B 1 164 ? 5.039 29.969 20.5 1 98.75 164 ILE B C 1
ATOM 3287 O O . ILE B 1 164 ? 4.031 29.938 19.781 1 98.75 164 ILE B O 1
ATOM 3291 N N . ASP B 1 165 ? 5.109 30.844 21.5 1 98.75 165 ASP B N 1
ATOM 3292 C CA . ASP B 1 165 ? 4.016 31.75 21.828 1 98.75 165 ASP B CA 1
ATOM 3293 C C . ASP B 1 165 ? 3.76 32.75 20.703 1 98.75 165 ASP B C 1
ATOM 3295 O O . ASP B 1 165 ? 2.609 33.031 20.359 1 98.75 165 ASP B O 1
ATOM 3299 N N . ASP B 1 166 ? 4.836 33.281 20.156 1 98.75 166 ASP B N 1
ATOM 3300 C CA . ASP B 1 166 ? 4.711 34.25 19.062 1 98.75 166 ASP B CA 1
ATOM 3301 C C . ASP B 1 166 ? 4.156 33.594 17.797 1 98.75 166 ASP B C 1
ATOM 3303 O O . ASP B 1 166 ? 3.387 34.188 17.047 1 98.75 166 ASP B O 1
ATOM 3307 N N . ILE B 1 167 ? 4.621 32.375 17.531 1 98.81 167 ILE B N 1
ATOM 3308 C CA . ILE B 1 167 ? 4.113 31.625 16.375 1 98.81 167 ILE B CA 1
ATOM 3309 C C . ILE B 1 167 ? 2.629 31.328 16.578 1 98.81 167 ILE B C 1
ATOM 3311 O O . ILE B 1 167 ? 1.829 31.516 15.648 1 98.81 167 ILE B O 1
ATOM 3315 N N . ALA B 1 168 ? 2.256 30.906 17.766 1 98.56 168 ALA B N 1
ATOM 3316 C CA . ALA B 1 168 ? 0.866 30.578 18.078 1 98.56 168 ALA B CA 1
ATOM 3317 C C . ALA B 1 168 ? -0.029 31.812 17.938 1 98.56 168 ALA B C 1
ATOM 3319 O O . ALA B 1 168 ? -1.224 31.672 17.656 1 98.56 168 ALA B O 1
ATOM 3320 N N . ALA B 1 169 ? 0.505 32.969 18.031 1 98.12 169 ALA B N 1
ATOM 3321 C CA . ALA B 1 169 ? -0.258 34.219 18.016 1 98.12 169 ALA B CA 1
ATOM 3322 C C . ALA B 1 169 ? -0.457 34.688 16.578 1 98.12 169 ALA B C 1
ATOM 3324 O O . ALA B 1 169 ? -1.227 35.625 16.328 1 98.12 169 ALA B O 1
ATOM 3325 N N . VAL B 1 170 ? 0.188 34.094 15.625 1 98.38 170 VAL B N 1
ATOM 3326 C CA . VAL B 1 170 ? 0.093 34.562 14.242 1 98.38 170 VAL B CA 1
ATOM 3327 C C . VAL B 1 170 ? -1.312 34.281 13.711 1 98.38 170 VAL B C 1
ATOM 3329 O O . VAL B 1 170 ? -1.768 33.156 13.68 1 98.38 170 VAL B O 1
ATOM 3332 N N . ASP B 1 171 ? -1.963 35.375 13.297 1 97.5 171 ASP B N 1
ATOM 3333 C CA . ASP B 1 171 ? -3.268 35.25 12.656 1 97.5 171 ASP B CA 1
ATOM 3334 C C . ASP B 1 171 ? -3.152 34.469 11.336 1 97.5 171 ASP B C 1
ATOM 3336 O O . ASP B 1 171 ? -2.217 34.688 10.562 1 97.5 171 ASP B O 1
ATOM 3340 N N . GLY B 1 172 ? -4.012 33.531 11.141 1 97.38 172 GLY B N 1
ATOM 3341 C CA . GLY B 1 172 ? -4.031 32.781 9.891 1 97.38 172 GLY B CA 1
ATOM 3342 C C . GLY B 1 172 ? -3.473 31.391 10.008 1 97.38 172 GLY B C 1
ATOM 3343 O O . GLY B 1 172 ? -3.682 30.547 9.125 1 97.38 172 GLY B O 1
ATOM 3344 N N . ILE B 1 173 ? -2.727 31.125 11.086 1 98.19 173 ILE B N 1
ATOM 3345 C CA . ILE B 1 173 ? -2.318 29.766 11.375 1 98.19 173 ILE B CA 1
ATOM 3346 C C . ILE B 1 173 ? -3.443 29.031 12.109 1 98.19 173 ILE B C 1
ATOM 3348 O O . ILE B 1 173 ? -4.008 29.562 13.07 1 98.19 173 ILE B O 1
ATOM 3352 N N . ASP B 1 174 ? -3.752 27.844 11.648 1 97.75 174 ASP B N 1
ATOM 3353 C CA . ASP B 1 174 ? -4.914 27.156 12.203 1 97.75 174 ASP B CA 1
ATOM 3354 C C . ASP B 1 174 ? -4.496 26.062 13.188 1 97.75 174 ASP B C 1
ATOM 3356 O O . ASP B 1 174 ? -5.164 25.844 14.195 1 97.75 174 ASP B O 1
ATOM 3360 N N . VAL B 1 175 ? -3.471 25.359 12.867 1 98.75 175 VAL B N 1
ATOM 3361 C CA . VAL B 1 175 ? -3.039 24.203 13.656 1 98.75 175 VAL B CA 1
ATOM 3362 C C . VAL B 1 175 ? -1.522 24.25 13.836 1 98.75 175 VAL B C 1
ATOM 3364 O O . VAL B 1 175 ? -0.786 24.516 12.883 1 98.75 175 VAL B O 1
ATOM 3367 N N . LEU B 1 176 ? -1.042 24.062 15.031 1 98.88 176 LEU B N 1
ATOM 3368 C CA . LEU B 1 176 ? 0.354 23.766 15.328 1 98.88 176 LEU B CA 1
ATOM 3369 C C . LEU B 1 176 ? 0.572 22.25 15.438 1 98.88 176 LEU B C 1
ATOM 3371 O O . LEU B 1 176 ? 0.125 21.625 16.406 1 98.88 176 LEU B O 1
ATOM 3375 N N . PHE B 1 177 ? 1.229 21.688 14.43 1 98.94 177 PHE B N 1
ATOM 3376 C CA . PHE B 1 177 ? 1.409 20.25 14.305 1 98.94 177 PHE B CA 1
ATOM 3377 C C . PHE B 1 177 ? 2.822 19.844 14.703 1 98.94 177 PHE B C 1
ATOM 3379 O O . PHE B 1 177 ? 3.799 20.328 14.133 1 98.94 177 PHE B O 1
ATOM 3386 N N . ILE B 1 178 ? 2.977 18.938 15.625 1 98.88 178 ILE B N 1
ATOM 3387 C CA . ILE B 1 178 ? 4.281 18.562 16.156 1 98.88 178 ILE B CA 1
ATOM 3388 C C . ILE B 1 178 ? 4.82 17.344 15.391 1 98.88 178 ILE B C 1
ATOM 3390 O O . ILE B 1 178 ? 4.129 16.344 15.25 1 98.88 178 ILE B O 1
ATOM 3394 N N . GLY B 1 179 ? 6.02 17.484 14.891 1 98.25 179 GLY B N 1
ATOM 3395 C CA . GLY B 1 179 ? 6.82 16.344 14.477 1 98.25 179 GLY B CA 1
ATOM 3396 C C . GLY B 1 179 ? 7.84 15.922 15.516 1 98.25 179 GLY B C 1
ATOM 3397 O O . GLY B 1 179 ? 8.938 16.484 15.578 1 98.25 179 GLY B O 1
ATOM 3398 N N . PRO B 1 180 ? 7.543 14.945 16.234 1 97.69 180 PRO B N 1
ATOM 3399 C CA . PRO B 1 180 ? 8.367 14.625 17.391 1 97.69 180 PRO B CA 1
ATOM 3400 C C . PRO B 1 180 ? 9.781 14.188 17.016 1 97.69 180 PRO B C 1
ATOM 3402 O O . PRO B 1 180 ? 10.734 14.477 17.75 1 97.69 180 PRO B O 1
ATOM 3405 N N . PHE B 1 181 ? 9.922 13.523 15.914 1 96 181 PHE B N 1
ATOM 3406 C CA . PHE B 1 181 ? 11.234 13.016 15.523 1 96 181 PHE B CA 1
ATOM 3407 C C . PHE B 1 181 ? 12.188 14.164 15.211 1 96 181 PHE B C 1
ATOM 3409 O O . PHE B 1 181 ? 13.273 14.25 15.797 1 96 181 PHE B O 1
ATOM 3416 N N . ASP B 1 182 ? 11.781 15.023 14.367 1 97.81 182 ASP B N 1
ATOM 3417 C CA . ASP B 1 182 ? 12.602 16.188 14.039 1 97.81 182 ASP B CA 1
ATOM 3418 C C . ASP B 1 182 ? 12.773 17.094 15.242 1 97.81 182 ASP B C 1
ATOM 3420 O O . ASP B 1 182 ? 13.844 17.688 15.445 1 97.81 182 ASP B O 1
ATOM 3424 N N . LEU B 1 183 ? 11.719 17.281 16.031 1 98.38 183 LEU B N 1
ATOM 3425 C CA . LEU B 1 183 ? 11.836 18.125 17.219 1 98.38 183 LEU B CA 1
ATOM 3426 C C . LEU B 1 183 ? 12.875 17.562 18.188 1 98.38 183 LEU B C 1
ATOM 3428 O O . LEU B 1 183 ? 13.727 18.297 18.688 1 98.38 183 LEU B O 1
ATOM 3432 N N . GLY B 1 184 ? 12.766 16.219 18.422 1 98.06 184 GLY B N 1
ATOM 3433 C CA . GLY B 1 184 ? 13.758 15.586 19.25 1 98.06 184 GLY B CA 1
ATOM 3434 C C . GLY B 1 184 ? 15.18 15.805 18.766 1 98.06 184 GLY B C 1
ATOM 3435 O O . GLY B 1 184 ? 16.062 16.172 19.547 1 98.06 184 GLY B O 1
ATOM 3436 N N . ASN B 1 185 ? 15.422 15.609 17.484 1 97.69 185 ASN B N 1
ATOM 3437 C CA . ASN B 1 185 ? 16.719 15.859 16.891 1 97.69 185 ASN B CA 1
ATOM 3438 C C . ASN B 1 185 ? 17.156 17.312 17.094 1 97.69 185 ASN B C 1
ATOM 3440 O O . ASN B 1 185 ? 18.312 17.578 17.453 1 97.69 185 ASN B O 1
ATOM 3444 N N . ALA B 1 186 ? 16.266 18.219 16.906 1 98.19 186 ALA B N 1
ATOM 3445 C CA . ALA B 1 186 ? 16.547 19.641 16.906 1 98.19 186 ALA B CA 1
ATOM 3446 C C . ALA B 1 186 ? 16.953 20.125 18.297 1 98.19 186 ALA B C 1
ATOM 3448 O O . ALA B 1 186 ? 17.766 21.047 18.422 1 98.19 186 ALA B O 1
ATOM 3449 N N . ILE B 1 187 ? 16.438 19.5 19.328 1 98.06 187 ILE B N 1
ATOM 3450 C CA . ILE B 1 187 ? 16.703 20.016 20.672 1 98.06 187 ILE B CA 1
ATOM 3451 C C . ILE B 1 187 ? 17.719 19.109 21.375 1 98.06 187 ILE B C 1
ATOM 3453 O O . ILE B 1 187 ? 17.891 19.203 22.594 1 98.06 187 ILE B O 1
ATOM 3457 N N . GLY B 1 188 ? 18.297 18.172 20.625 1 97.94 188 GLY B N 1
ATOM 3458 C CA . GLY B 1 188 ? 19.391 17.359 21.109 1 97.94 188 GLY B CA 1
ATOM 3459 C C . GLY B 1 188 ? 18.938 16.141 21.875 1 97.94 188 GLY B C 1
ATOM 3460 O O . GLY B 1 188 ? 19.703 15.562 22.656 1 97.94 188 GLY B O 1
ATOM 3461 N N . HIS B 1 189 ? 17.719 15.773 21.719 1 97.44 189 HIS B N 1
ATOM 3462 C CA . HIS B 1 189 ? 17.156 14.609 22.391 1 97.44 189 HIS B CA 1
ATOM 3463 C C . HIS B 1 189 ? 16.406 13.711 21.406 1 97.44 189 HIS B C 1
ATOM 3465 O O . HIS B 1 189 ? 15.188 13.547 21.531 1 97.44 189 HIS B O 1
ATOM 3471 N N . PRO B 1 190 ? 17.109 13.094 20.516 1 95.62 190 PRO B N 1
ATOM 3472 C CA . PRO B 1 190 ? 16.469 12.242 19.516 1 95.62 190 PRO B CA 1
ATOM 3473 C C . PRO B 1 190 ? 15.742 11.055 20.125 1 95.62 190 PRO B C 1
ATOM 3475 O O . PRO B 1 190 ? 16.109 10.594 21.219 1 95.62 190 PRO B O 1
ATOM 3478 N N . ILE B 1 191 ? 14.672 10.609 19.469 1 93.44 191 ILE B N 1
ATOM 3479 C CA . ILE B 1 191 ? 13.992 9.375 19.859 1 93.44 191 ILE B CA 1
ATOM 3480 C C . ILE B 1 191 ? 14.844 8.172 19.453 1 93.44 191 ILE B C 1
ATOM 3482 O O . ILE B 1 191 ? 15.102 7.969 18.266 1 93.44 191 ILE B O 1
ATOM 3486 N N . ILE B 1 192 ? 15.219 7.395 20.375 1 91.06 192 ILE B N 1
ATOM 3487 C CA . ILE B 1 192 ? 16.078 6.234 20.141 1 91.06 192 ILE B CA 1
ATOM 3488 C C . ILE B 1 192 ? 15.359 4.965 20.594 1 91.06 192 ILE B C 1
ATOM 3490 O O . ILE B 1 192 ? 14.938 4.863 21.75 1 91.06 192 ILE B O 1
ATOM 3494 N N . GLU B 1 193 ? 15.164 3.998 19.703 1 87.12 193 GLU B N 1
ATOM 3495 C CA . GLU B 1 193 ? 14.5 2.727 19.969 1 87.12 193 GLU B CA 1
ATOM 3496 C C . GLU B 1 193 ? 13.117 2.941 20.578 1 87.12 193 GLU B C 1
ATOM 3498 O O . GLU B 1 193 ? 12.75 2.266 21.547 1 87.12 193 GLU B O 1
ATOM 3503 N N . GLY B 1 194 ? 12.531 4 20.109 1 86.38 194 GLY B N 1
ATOM 3504 C CA . GLY B 1 194 ? 11.156 4.262 20.484 1 86.38 194 GLY B CA 1
ATOM 3505 C C . GLY B 1 194 ? 11.023 4.965 21.812 1 86.38 194 GLY B C 1
ATOM 3506 O O . GLY B 1 194 ? 9.914 5.246 22.266 1 86.38 194 GLY B O 1
ATOM 3507 N N . VAL B 1 195 ? 12.148 5.348 22.359 1 90.62 195 VAL B N 1
ATOM 3508 C CA . VAL B 1 195 ? 12.117 5.973 23.688 1 90.62 195 VAL B CA 1
ATOM 3509 C C . VAL B 1 195 ? 12.234 7.488 23.531 1 90.62 195 VAL B C 1
ATOM 3511 O O . VAL B 1 195 ? 13.164 7.988 22.891 1 90.62 195 VAL B O 1
ATOM 3514 N N . MET B 1 196 ? 11.328 8.188 24.141 1 94.56 196 MET B N 1
ATOM 3515 C CA . MET B 1 196 ? 11.297 9.648 24.156 1 94.56 196 MET B CA 1
ATOM 3516 C C . MET B 1 196 ? 11.867 10.18 25.469 1 94.56 196 MET B C 1
ATOM 3518 O O . MET B 1 196 ? 11.406 9.805 26.547 1 94.56 196 MET B O 1
ATOM 3522 N N . ALA B 1 197 ? 12.836 10.992 25.359 1 96.56 197 ALA B N 1
ATOM 3523 C CA . ALA B 1 197 ? 13.422 11.625 26.547 1 96.56 197 ALA B CA 1
ATOM 3524 C C . ALA B 1 197 ? 12.43 12.586 27.203 1 96.56 197 ALA B C 1
ATOM 3526 O O . ALA B 1 197 ? 11.508 13.07 26.547 1 96.56 197 ALA B O 1
ATOM 3527 N N . SER B 1 198 ? 12.625 12.836 28.5 1 97.75 198 SER B N 1
ATOM 3528 C CA . SER B 1 198 ? 11.742 13.727 29.25 1 97.75 198 SER B CA 1
ATOM 3529 C C . SER B 1 198 ? 11.758 15.133 28.672 1 97.75 198 SER B C 1
ATOM 3531 O O . SER B 1 198 ? 10.734 15.82 28.672 1 97.75 198 SER B O 1
ATOM 3533 N N . GLU B 1 199 ? 12.898 15.562 28.156 1 98 199 GLU B N 1
ATOM 3534 C CA . GLU B 1 199 ? 13.031 16.891 27.562 1 98 199 GLU B CA 1
ATOM 3535 C C . GLU B 1 199 ? 12.117 17.047 26.359 1 98 199 GLU B C 1
ATOM 3537 O O . GLU B 1 199 ? 11.523 18.109 26.156 1 98 199 GLU B O 1
ATOM 3542 N N . LEU B 1 200 ? 12.086 16.031 25.594 1 98.31 200 LEU B N 1
ATOM 3543 C CA . LEU B 1 200 ? 11.211 16.062 24.422 1 98.31 200 LEU B CA 1
ATOM 3544 C C . LEU B 1 200 ? 9.742 16.047 24.859 1 98.31 200 LEU B C 1
ATOM 3546 O O . LEU B 1 200 ? 8.922 16.781 24.297 1 98.31 200 LEU B O 1
ATOM 3550 N N . LYS B 1 201 ? 9.391 15.211 25.828 1 98.06 201 LYS B N 1
ATOM 3551 C CA . LYS B 1 201 ? 8.031 15.195 26.359 1 98.06 201 LYS B CA 1
ATOM 3552 C C . LYS B 1 201 ? 7.625 16.562 26.891 1 98.06 201 LYS B C 1
ATOM 3554 O O . LYS B 1 201 ? 6.5 17.016 26.656 1 98.06 201 LYS B O 1
ATOM 3559 N N . ASP B 1 202 ? 8.516 17.188 27.562 1 98.44 202 ASP B N 1
ATOM 3560 C CA . ASP B 1 202 ? 8.273 18.531 28.094 1 98.44 202 ASP B CA 1
ATOM 3561 C C . ASP B 1 202 ? 8.047 19.531 26.969 1 98.44 202 ASP B C 1
ATOM 3563 O O . ASP B 1 202 ? 7.199 20.422 27.078 1 98.44 202 ASP B O 1
ATOM 3567 N N . ALA B 1 203 ? 8.883 19.422 25.953 1 98.69 203 ALA B N 1
ATOM 3568 C CA . ALA B 1 203 ? 8.734 20.312 24.797 1 98.69 203 ALA B CA 1
ATOM 3569 C C . ALA B 1 203 ? 7.363 20.156 24.156 1 98.69 203 ALA B C 1
ATOM 3571 O O . ALA B 1 203 ? 6.711 21.141 23.812 1 98.69 203 ALA B O 1
ATOM 3572 N N . ILE B 1 204 ? 6.953 18.922 23.984 1 98.75 204 ILE B N 1
ATOM 3573 C CA . ILE B 1 204 ? 5.652 18.609 23.406 1 98.75 204 ILE B CA 1
ATOM 3574 C C . ILE B 1 204 ? 4.543 19.203 24.266 1 98.75 204 ILE B C 1
ATOM 3576 O O . ILE B 1 204 ? 3.621 19.844 23.75 1 98.75 204 ILE B O 1
ATOM 3580 N N . ALA B 1 205 ? 4.668 19.062 25.547 1 98.5 205 ALA B N 1
ATOM 3581 C CA . ALA B 1 205 ? 3.693 19.625 26.484 1 98.5 205 ALA B CA 1
ATOM 3582 C C . ALA B 1 205 ? 3.662 21.141 26.391 1 98.5 205 ALA B C 1
ATOM 3584 O O . ALA B 1 205 ? 2.594 21.75 26.5 1 98.5 205 ALA B O 1
ATOM 3585 N N . LYS B 1 206 ? 4.805 21.688 26.281 1 98.56 206 LYS B N 1
ATOM 3586 C CA . LYS B 1 206 ? 4.906 23.141 26.172 1 98.56 206 LYS B CA 1
ATOM 3587 C C . LYS B 1 206 ? 4.172 23.641 24.938 1 98.56 206 LYS B C 1
ATOM 3589 O O . LYS B 1 206 ? 3.457 24.656 25 1 98.56 206 LYS B O 1
ATOM 3594 N N . ILE B 1 207 ? 4.375 23.016 23.812 1 98.81 207 ILE B N 1
ATOM 3595 C CA . ILE B 1 207 ? 3.729 23.406 22.562 1 98.81 207 ILE B CA 1
ATOM 3596 C C . ILE B 1 207 ? 2.213 23.281 22.719 1 98.81 207 ILE B C 1
ATOM 3598 O O . ILE B 1 207 ? 1.469 24.172 22.312 1 98.81 207 ILE B O 1
ATOM 3602 N N . LEU B 1 208 ? 1.769 22.172 23.266 1 98.69 208 LEU B N 1
ATOM 3603 C CA . LEU B 1 208 ? 0.341 21.969 23.5 1 98.69 208 LEU B CA 1
ATOM 3604 C C . LEU B 1 208 ? -0.241 23.109 24.328 1 98.69 208 LEU B C 1
ATOM 3606 O O . LEU B 1 208 ? -1.269 23.688 23.969 1 98.69 208 LEU B O 1
ATOM 3610 N N . ALA B 1 209 ? 0.43 23.453 25.406 1 98.44 209 ALA B N 1
ATOM 3611 C CA . ALA B 1 209 ? -0.044 24.5 26.312 1 98.44 209 ALA B CA 1
ATOM 3612 C C . ALA B 1 209 ? -0.092 25.859 25.609 1 98.44 209 ALA B C 1
ATOM 3614 O O . ALA B 1 209 ? -1.056 26.609 25.75 1 98.44 209 ALA B O 1
ATOM 3615 N N . ALA B 1 210 ? 0.965 26.141 24.891 1 98.19 210 ALA B N 1
ATOM 3616 C CA . ALA B 1 210 ? 1.031 27.406 24.156 1 98.19 210 ALA B CA 1
ATOM 3617 C C . ALA B 1 210 ? -0.086 27.5 23.125 1 98.19 210 ALA B C 1
ATOM 3619 O O . ALA B 1 210 ? -0.676 28.578 22.938 1 98.19 210 ALA B O 1
ATOM 3620 N N . SER B 1 211 ? -0.277 26.422 22.406 1 97.75 211 SER B N 1
ATOM 3621 C CA . SER B 1 211 ? -1.336 26.375 21.406 1 97.75 211 SER B CA 1
ATOM 3622 C C . SER B 1 211 ? -2.703 26.625 22.031 1 97.75 211 SER B C 1
ATOM 3624 O O . SER B 1 211 ? -3.486 27.438 21.531 1 97.75 211 SER B O 1
ATOM 3626 N N . GLN B 1 212 ? -2.99 25.953 23.141 1 97 212 GLN B N 1
ATOM 3627 C CA . GLN B 1 212 ? -4.27 26.078 23.828 1 97 212 GLN B CA 1
ATOM 3628 C C . GLN B 1 212 ? -4.461 27.5 24.375 1 97 212 GLN B C 1
ATOM 3630 O O . GLN B 1 212 ? -5.555 28.062 24.281 1 97 212 GLN B O 1
ATOM 3635 N N . LYS B 1 213 ? -3.416 28.016 24.906 1 97.44 213 LYS B N 1
ATOM 3636 C CA . LYS B 1 213 ? -3.465 29.375 25.422 1 97.44 213 LYS B CA 1
ATOM 3637 C C . LYS B 1 213 ? -3.832 30.359 24.312 1 97.44 213 LYS B C 1
ATOM 3639 O O . LYS B 1 213 ? -4.547 31.344 24.562 1 97.44 213 LYS B O 1
ATOM 3644 N N . ALA B 1 214 ? -3.33 30.125 23.141 1 97.19 214 ALA B N 1
ATOM 3645 C CA . ALA B 1 214 ? -3.561 31.016 22 1 97.19 214 ALA B CA 1
ATOM 3646 C C . ALA B 1 214 ? -4.871 30.672 21.297 1 97.19 214 ALA B C 1
ATOM 3648 O O . ALA B 1 214 ? -5.234 31.328 20.312 1 97.19 214 ALA B O 1
ATOM 3649 N N . GLY B 1 215 ? -5.586 29.656 21.766 1 95.88 215 GLY B N 1
ATOM 3650 C CA . GLY B 1 215 ? -6.836 29.25 21.141 1 95.88 215 GLY B CA 1
ATOM 3651 C C . GLY B 1 215 ? -6.633 28.5 19.828 1 95.88 215 GLY B C 1
ATOM 3652 O O . GLY B 1 215 ? -7.531 28.469 18.984 1 95.88 215 GLY B O 1
ATOM 3653 N N . LYS B 1 216 ? -5.426 27.953 19.594 1 97.19 216 LYS B N 1
ATOM 3654 C CA . LYS B 1 216 ? -5.102 27.188 18.391 1 97.19 216 LYS B CA 1
ATOM 3655 C C . LYS B 1 216 ? -5.285 25.688 18.625 1 97.19 216 LYS B C 1
ATOM 3657 O O . LYS B 1 216 ? -5.273 25.234 19.766 1 97.19 216 LYS B O 1
ATOM 3662 N N . LYS B 1 217 ? -5.602 24.984 17.547 1 98.38 217 LYS B N 1
ATOM 3663 C CA . LYS B 1 217 ? -5.602 23.531 17.594 1 98.38 217 LYS B CA 1
ATOM 3664 C C . LYS B 1 217 ? -4.184 22.969 17.5 1 98.38 217 LYS B C 1
ATOM 3666 O O . LYS B 1 217 ? -3.285 23.656 17 1 98.38 217 LYS B O 1
ATOM 3671 N N . THR B 1 218 ? -4.027 21.812 18.016 1 98.75 218 THR B N 1
ATOM 3672 C CA . THR B 1 218 ? -2.711 21.188 18.031 1 98.75 218 THR B CA 1
ATOM 3673 C C . THR B 1 218 ? -2.783 19.766 17.469 1 98.75 218 THR B C 1
ATOM 3675 O O . THR B 1 218 ? -3.723 19.031 17.75 1 98.75 218 THR B O 1
ATOM 3678 N N . GLY B 1 219 ? -1.891 19.453 16.594 1 98.81 219 GLY B N 1
ATOM 3679 C CA . GLY B 1 219 ? -1.735 18.094 16.078 1 98.81 219 GLY B CA 1
ATOM 3680 C C . GLY B 1 219 ? -0.377 17.484 16.391 1 98.81 219 GLY B C 1
ATOM 3681 O O . GLY B 1 219 ? 0.547 18.203 16.781 1 98.81 219 GLY B O 1
ATOM 3682 N N . VAL B 1 220 ? -0.277 16.219 16.219 1 98.81 220 VAL B N 1
ATOM 3683 C CA . VAL B 1 220 ? 0.986 15.531 16.453 1 98.81 220 VAL B CA 1
ATOM 3684 C C . VAL B 1 220 ? 1.036 14.258 15.617 1 98.81 220 VAL B C 1
ATOM 3686 O O . VAL B 1 220 ? 0.028 13.562 15.477 1 98.81 220 VAL B O 1
ATOM 3689 N N . TYR B 1 221 ? 2.184 14.016 15.07 1 98.44 221 TYR B N 1
ATOM 3690 C CA . TYR B 1 221 ? 2.393 12.766 14.336 1 98.44 221 TYR B CA 1
ATOM 3691 C C . TYR B 1 221 ? 2.457 11.578 15.281 1 98.44 221 TYR B C 1
ATOM 3693 O O . TYR B 1 221 ? 3.154 11.625 16.297 1 98.44 221 TYR B O 1
ATOM 3701 N N . CYS B 1 222 ? 1.777 10.492 14.93 1 97.19 222 CYS B N 1
ATOM 3702 C CA . CYS B 1 222 ? 1.737 9.273 15.719 1 97.19 222 CYS B CA 1
ATOM 3703 C C . CYS B 1 222 ? 2.213 8.078 14.906 1 97.19 222 CYS B C 1
ATOM 3705 O O . CYS B 1 222 ? 2.074 8.062 13.68 1 97.19 222 CYS B O 1
ATOM 3707 N N . THR B 1 223 ? 2.676 7.027 15.672 1 93.88 223 THR B N 1
ATOM 3708 C CA . THR B 1 223 ? 3.182 5.832 15.008 1 93.88 223 THR B CA 1
ATOM 3709 C C . THR B 1 223 ? 2.07 4.801 14.836 1 93.88 223 THR B C 1
ATOM 3711 O O . THR B 1 223 ? 2.248 3.803 14.133 1 93.88 223 THR B O 1
ATOM 3714 N N . GLY B 1 224 ? 0.922 5.043 15.445 1 95.38 224 GLY B N 1
ATOM 3715 C CA . GLY B 1 224 ? -0.203 4.125 15.359 1 95.38 224 GLY B CA 1
ATOM 3716 C C . GLY B 1 224 ? -1.412 4.582 16.156 1 95.38 224 GLY B C 1
ATOM 3717 O O . GLY B 1 224 ? -1.401 5.668 16.734 1 95.38 224 GLY B O 1
ATOM 3718 N N . GLY B 1 225 ? -2.422 3.746 16.125 1 97.12 225 GLY B N 1
ATOM 3719 C CA . GLY B 1 225 ? -3.701 4.09 16.719 1 97.12 225 GLY B CA 1
ATOM 3720 C C . GLY B 1 225 ? -3.635 4.215 18.234 1 97.12 225 GLY B C 1
ATOM 3721 O O . GLY B 1 225 ? -4.266 5.098 18.812 1 97.12 225 GLY B O 1
ATOM 3722 N N . GLU B 1 226 ? -2.869 3.367 18.891 1 96.31 226 GLU B N 1
ATOM 3723 C CA . GLU B 1 226 ? -2.768 3.43 20.344 1 96.31 226 GLU B CA 1
ATOM 3724 C C . GLU B 1 226 ? -2.105 4.727 20.797 1 96.31 226 GLU B C 1
ATOM 3726 O O . GLU B 1 226 ? -2.57 5.375 21.734 1 96.31 226 GLU B O 1
ATOM 3731 N N . GLN B 1 227 ? -1.064 5.066 20.094 1 96.25 227 GLN B N 1
ATOM 3732 C CA . GLN B 1 227 ? -0.397 6.32 20.438 1 96.25 227 GLN B CA 1
ATOM 3733 C C . GLN B 1 227 ? -1.296 7.516 20.125 1 96.25 227 GLN B C 1
ATOM 3735 O O . GLN B 1 227 ? -1.3 8.5 20.875 1 96.25 227 GLN B O 1
ATOM 3740 N N . ALA B 1 228 ? -2.004 7.445 19.031 1 98.25 228 ALA B N 1
ATOM 3741 C CA . ALA B 1 228 ? -2.959 8.5 18.703 1 98.25 228 ALA B CA 1
ATOM 3742 C C . ALA B 1 228 ? -3.977 8.695 19.812 1 98.25 228 ALA B C 1
ATOM 3744 O O . ALA B 1 228 ? -4.309 9.828 20.172 1 98.25 228 ALA B O 1
ATOM 3745 N N . LYS B 1 229 ? -4.465 7.617 20.359 1 98.19 229 LYS B N 1
ATOM 3746 C CA . LYS B 1 229 ? -5.402 7.688 21.469 1 98.19 229 LYS B CA 1
ATOM 3747 C C . LYS B 1 229 ? -4.773 8.375 22.672 1 98.19 229 LYS B C 1
ATOM 3749 O O . LYS B 1 229 ? -5.406 9.219 23.312 1 98.19 229 LYS B O 1
ATOM 3754 N N . ASP B 1 230 ? -3.543 7.984 23 1 97.56 230 ASP B N 1
ATOM 3755 C CA . ASP B 1 230 ? -2.84 8.594 24.125 1 97.56 230 ASP B CA 1
ATOM 3756 C C . ASP B 1 230 ? -2.766 10.109 23.969 1 97.56 230 ASP B C 1
ATOM 3758 O O . ASP B 1 230 ? -3.045 10.852 24.906 1 97.56 230 ASP B O 1
ATOM 3762 N N . TYR B 1 231 ? -2.402 10.57 22.766 1 98.44 231 TYR B N 1
ATOM 3763 C CA . TYR B 1 231 ? -2.271 12.008 22.516 1 98.44 231 TYR B CA 1
ATOM 3764 C C . TYR B 1 231 ? -3.635 12.688 22.516 1 98.44 231 TYR B C 1
ATOM 3766 O O . TYR B 1 231 ? -3.773 13.812 23 1 98.44 231 TYR B O 1
ATOM 3774 N N . ALA B 1 232 ? -4.602 11.992 21.953 1 98.5 232 ALA B N 1
ATOM 3775 C CA . ALA B 1 232 ? -5.957 12.523 22.047 1 98.5 232 ALA B CA 1
ATOM 3776 C C . ALA B 1 232 ? -6.375 1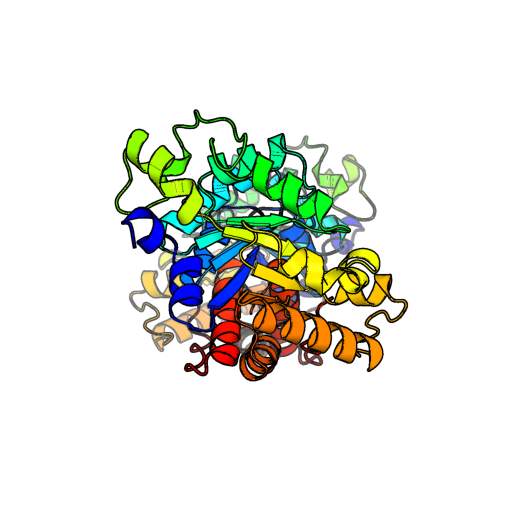2.742 23.5 1 98.5 232 ALA B C 1
ATOM 3778 O O . ALA B 1 232 ? -6.945 13.781 23.828 1 98.5 232 ALA B O 1
ATOM 3779 N N . ASP B 1 233 ? -6.07 11.797 24.312 1 97.94 233 ASP B N 1
ATOM 3780 C CA . ASP B 1 233 ? -6.414 11.875 25.734 1 97.94 233 ASP B CA 1
ATOM 3781 C C . ASP B 1 233 ? -5.66 13.008 26.422 1 97.94 233 ASP B C 1
ATOM 3783 O O . ASP B 1 233 ? -6.145 13.57 27.406 1 97.94 233 ASP B O 1
ATOM 3787 N N . MET B 1 234 ? -4.527 13.375 25.891 1 97.81 234 MET B N 1
ATOM 3788 C CA . MET B 1 234 ? -3.717 14.453 26.453 1 97.81 234 MET B CA 1
ATOM 3789 C C . MET B 1 234 ? -4.266 15.82 26.031 1 97.81 234 MET B C 1
ATOM 3791 O O . MET B 1 234 ? -3.873 16.844 26.594 1 97.81 234 MET B O 1
ATOM 3795 N N . GLY B 1 235 ? -5.082 15.812 24.984 1 98 235 GLY B N 1
ATOM 3796 C CA . GLY B 1 235 ? -5.715 17.062 24.594 1 98 235 GLY B CA 1
ATOM 3797 C C . GLY B 1 235 ? -5.379 17.484 23.188 1 98 235 GLY B C 1
ATOM 3798 O O . GLY B 1 235 ? -5.836 18.531 22.719 1 98 235 GLY B O 1
ATOM 3799 N N . PHE B 1 236 ? -4.617 16.672 22.453 1 98.75 236 PHE B N 1
ATOM 3800 C CA . PHE B 1 236 ? -4.316 16.984 21.062 1 98.75 236 PHE B CA 1
ATOM 3801 C C . PHE B 1 236 ? -5.555 16.812 20.188 1 98.75 236 PHE B C 1
ATOM 3803 O O . PHE B 1 236 ? -6.453 16.047 20.516 1 98.75 236 PHE B O 1
ATOM 3810 N N . ASP B 1 237 ? -5.613 17.484 19.031 1 98.81 237 ASP B N 1
ATOM 3811 C CA . ASP B 1 237 ? -6.844 17.594 18.25 1 98.81 237 ASP B CA 1
ATOM 3812 C C . ASP B 1 237 ? -6.723 16.844 16.938 1 98.81 237 ASP B C 1
ATOM 3814 O O . ASP B 1 237 ? -7.73 16.453 16.328 1 98.81 237 ASP B O 1
ATOM 3818 N N . MET B 1 238 ? -5.543 16.625 16.375 1 98.88 238 MET B N 1
ATOM 3819 C CA . MET B 1 238 ? -5.281 16.109 15.031 1 98.88 238 MET B CA 1
ATOM 3820 C C . MET B 1 238 ? -4.152 15.078 15.062 1 98.88 238 MET B C 1
ATOM 3822 O O . MET B 1 238 ? -2.988 15.445 15.25 1 98.88 238 MET B O 1
ATOM 3826 N N . MET B 1 239 ? -4.488 13.773 14.914 1 98.88 239 MET B N 1
ATOM 3827 C CA . MET B 1 239 ? -3.512 12.688 14.953 1 98.88 239 MET B CA 1
ATOM 3828 C C . MET B 1 239 ? -3.686 11.758 13.758 1 98.88 239 MET B C 1
ATOM 3830 O O . MET B 1 239 ? -4.809 11.523 13.305 1 98.88 239 MET B O 1
ATOM 3834 N N . ASN B 1 240 ? -2.607 11.297 13.211 1 98.75 240 ASN B N 1
ATOM 3835 C CA . ASN B 1 240 ? -2.725 10.164 12.297 1 98.75 240 ASN B CA 1
ATOM 3836 C C . ASN B 1 240 ? -2.697 8.836 13.047 1 98.75 240 ASN B C 1
ATOM 3838 O O . ASN B 1 240 ? -2.031 8.711 14.078 1 98.75 240 ASN B O 1
ATOM 3842 N N . VAL B 1 241 ? -3.367 7.844 12.453 1 98.31 241 VAL B N 1
ATOM 3843 C CA . VAL B 1 241 ? -3.449 6.547 13.117 1 98.31 241 VAL B CA 1
ATOM 3844 C C . VAL B 1 241 ? -2.66 5.508 12.328 1 98.31 241 VAL B C 1
ATOM 3846 O O . VAL B 1 241 ? -2.367 4.422 12.828 1 98.31 241 VAL B O 1
ATOM 3849 N N . VAL B 1 242 ? -2.354 5.836 11.078 1 97.56 242 VAL B N 1
ATOM 3850 C CA . VAL B 1 242 ? -1.678 4.898 10.188 1 97.56 242 VAL B CA 1
ATOM 3851 C C . VAL B 1 242 ? -0.821 5.668 9.188 1 97.56 242 VAL B C 1
ATOM 3853 O O . VAL B 1 242 ? -1.182 6.77 8.766 1 97.56 242 VAL B O 1
ATOM 3856 N N . THR B 1 243 ? 0.329 5.18 8.906 1 98.06 243 THR B N 1
ATOM 3857 C CA . THR B 1 243 ? 1.145 5.551 7.754 1 98.06 243 THR B CA 1
ATOM 3858 C C . THR B 1 243 ? 1.252 4.387 6.773 1 98.06 243 THR B C 1
ATOM 3860 O O . THR B 1 243 ? 1.717 3.303 7.133 1 98.06 243 THR B O 1
ATOM 3863 N N . ASP B 1 244 ? 0.838 4.598 5.57 1 98.25 244 ASP B N 1
ATOM 3864 C CA . ASP B 1 244 ? 0.629 3.492 4.641 1 98.25 244 ASP B CA 1
ATOM 3865 C C . ASP B 1 244 ? 1.919 2.703 4.426 1 98.25 244 ASP B C 1
ATOM 3867 O O . ASP B 1 244 ? 1.921 1.474 4.504 1 98.25 244 ASP B O 1
ATOM 3871 N N . TYR B 1 245 ? 3.043 3.334 4.266 1 97.19 245 TYR B N 1
ATOM 3872 C CA . TYR B 1 245 ? 4.316 2.695 3.943 1 97.19 245 TYR B CA 1
ATOM 3873 C C . TYR B 1 245 ? 4.758 1.766 5.066 1 97.19 245 TYR B C 1
ATOM 3875 O O . TYR B 1 245 ? 4.941 0.565 4.852 1 97.19 245 TYR B O 1
ATOM 3883 N N . THR B 1 246 ? 4.848 2.232 6.266 1 95.06 246 THR B N 1
ATOM 3884 C CA . THR B 1 246 ? 5.355 1.457 7.391 1 95.06 246 THR B CA 1
ATOM 3885 C C . THR B 1 246 ? 4.32 0.431 7.852 1 95.06 246 THR B C 1
ATOM 3887 O O . THR B 1 246 ? 4.68 -0.66 8.297 1 95.06 246 THR B O 1
ATOM 3890 N N . SER B 1 247 ? 3.061 0.787 7.719 1 95.75 247 SER B N 1
ATOM 3891 C CA . SER B 1 247 ? 2.016 -0.149 8.117 1 95.75 247 SER B CA 1
ATOM 3892 C C . SER B 1 247 ? 1.981 -1.366 7.199 1 95.75 247 SER B C 1
ATOM 3894 O O . SER B 1 247 ? 1.773 -2.492 7.66 1 95.75 247 SER B O 1
ATOM 3896 N N . LEU B 1 248 ? 2.121 -1.129 5.906 1 96.5 248 LEU B N 1
ATOM 3897 C CA . LEU B 1 248 ? 2.154 -2.242 4.965 1 96.5 248 LEU B CA 1
ATOM 3898 C C . LEU B 1 248 ? 3.336 -3.164 5.254 1 96.5 248 LEU B C 1
ATOM 3900 O O . LEU B 1 248 ? 3.191 -4.387 5.23 1 96.5 248 LEU B O 1
ATOM 3904 N N . ALA B 1 249 ? 4.504 -2.578 5.57 1 95.62 249 ALA B N 1
ATOM 3905 C CA . ALA B 1 249 ? 5.68 -3.365 5.922 1 95.62 249 ALA B CA 1
ATOM 3906 C C . ALA B 1 249 ? 5.426 -4.211 7.168 1 95.62 249 ALA B C 1
ATOM 3908 O O . ALA B 1 249 ? 5.734 -5.402 7.188 1 95.62 249 ALA B O 1
ATOM 3909 N N . LEU B 1 250 ? 4.848 -3.584 8.117 1 93.81 250 LEU B N 1
ATOM 3910 C CA . LEU B 1 250 ? 4.609 -4.254 9.391 1 93.81 250 LEU B CA 1
ATOM 3911 C C . LEU B 1 250 ? 3.611 -5.398 9.227 1 93.81 250 LEU B C 1
ATOM 3913 O O . LEU B 1 250 ? 3.832 -6.496 9.742 1 93.81 250 LEU B O 1
ATOM 3917 N N . VAL B 1 251 ? 2.529 -5.156 8.516 1 95 251 VAL B N 1
ATOM 3918 C CA . VAL B 1 251 ? 1.486 -6.172 8.383 1 95 251 VAL B CA 1
ATOM 3919 C C . VAL B 1 251 ? 2.01 -7.352 7.57 1 95 251 VAL B C 1
ATOM 3921 O O . VAL B 1 251 ? 1.66 -8.5 7.836 1 95 251 VAL B O 1
ATOM 3924 N N . ALA B 1 252 ? 2.818 -7.098 6.535 1 96.69 252 ALA B N 1
ATOM 3925 C CA . ALA B 1 252 ? 3.41 -8.18 5.75 1 96.69 252 ALA B CA 1
ATOM 3926 C C . ALA B 1 252 ? 4.27 -9.086 6.625 1 96.69 252 ALA B C 1
ATOM 3928 O O . ALA B 1 252 ? 4.141 -10.305 6.574 1 96.69 252 ALA B O 1
ATOM 3929 N N . LYS B 1 253 ? 5.117 -8.477 7.473 1 96.56 253 LYS B N 1
ATOM 3930 C CA . LYS B 1 253 ? 5.973 -9.242 8.375 1 96.56 253 LYS B CA 1
ATOM 3931 C C . LYS B 1 253 ? 5.145 -10.008 9.406 1 96.56 253 LYS B C 1
ATOM 3933 O O . LYS B 1 253 ? 5.438 -11.156 9.719 1 96.56 253 LYS B O 1
ATOM 3938 N N . GLU B 1 254 ? 4.16 -9.344 9.906 1 95.69 254 GLU B N 1
ATOM 3939 C CA . GLU B 1 254 ? 3.293 -9.961 10.906 1 95.69 254 GLU B CA 1
ATOM 3940 C C . GLU B 1 254 ? 2.576 -11.18 10.336 1 95.69 254 GLU B C 1
ATOM 3942 O O . GLU B 1 254 ? 2.564 -12.242 10.961 1 95.69 254 GLU B O 1
ATOM 3947 N N . GLN B 1 255 ? 1.978 -11.039 9.164 1 96.25 255 GLN B N 1
ATOM 3948 C CA . GLN B 1 255 ? 1.246 -12.141 8.539 1 96.25 255 GLN B CA 1
ATOM 3949 C C . GLN B 1 255 ? 2.176 -13.305 8.211 1 96.25 255 GLN B C 1
ATOM 3951 O O . GLN B 1 255 ? 1.794 -14.469 8.344 1 96.25 255 GLN B O 1
ATOM 3956 N N . LEU B 1 256 ? 3.377 -13 7.75 1 98 256 LEU B N 1
ATOM 3957 C CA . LEU B 1 256 ? 4.348 -14.062 7.504 1 98 256 LEU B CA 1
ATOM 3958 C C . LEU B 1 256 ? 4.652 -14.828 8.781 1 98 256 LEU B C 1
ATOM 3960 O O . LEU B 1 256 ? 4.742 -16.062 8.766 1 98 256 LEU B O 1
ATOM 3964 N N . SER B 1 257 ? 4.762 -14.102 9.906 1 96.94 257 SER B N 1
ATOM 3965 C CA . SER B 1 257 ? 5.078 -14.758 11.172 1 96.94 257 SER B CA 1
ATOM 3966 C C . SER B 1 257 ? 3.969 -15.711 11.594 1 96.94 257 SER B C 1
ATOM 3968 O O . SER B 1 257 ? 4.234 -16.75 12.195 1 96.94 257 SER B O 1
ATOM 3970 N N . PHE B 1 258 ? 2.75 -15.406 11.234 1 95.75 258 PHE B N 1
ATOM 3971 C CA . PHE B 1 258 ? 1.641 -16.312 11.531 1 95.75 258 PHE B CA 1
ATOM 3972 C C . PHE B 1 258 ? 1.776 -17.609 10.75 1 95.75 258 PHE B C 1
ATOM 3974 O O . PHE B 1 258 ? 1.364 -18.672 11.219 1 95.75 258 PHE B O 1
ATOM 3981 N N . ALA B 1 259 ? 2.334 -17.516 9.586 1 97.19 259 ALA B N 1
ATOM 3982 C CA . ALA B 1 259 ? 2.381 -18.656 8.672 1 97.19 259 ALA B CA 1
ATOM 3983 C C . ALA B 1 259 ? 3.586 -19.547 8.977 1 97.19 259 ALA B C 1
ATOM 3985 O O . ALA B 1 259 ? 3.477 -20.781 8.961 1 97.19 259 ALA B O 1
ATOM 3986 N N . ASP B 1 260 ? 4.695 -18.922 9.281 1 95.19 260 ASP B N 1
ATOM 3987 C CA . ASP B 1 260 ? 5.918 -19.719 9.359 1 95.19 260 ASP B CA 1
ATOM 3988 C C . ASP B 1 260 ? 6.328 -19.953 10.805 1 95.19 260 ASP B C 1
ATOM 3990 O O . ASP B 1 260 ? 7.328 -20.625 11.07 1 95.19 260 ASP B O 1
ATOM 3994 N N . GLY B 1 261 ? 5.629 -19.344 11.773 1 91.88 261 GLY B N 1
ATOM 3995 C CA . GLY B 1 261 ? 5.836 -19.609 13.188 1 91.88 261 GLY B CA 1
ATOM 3996 C C . GLY B 1 261 ? 6.953 -18.781 13.789 1 91.88 261 GLY B C 1
ATOM 3997 O O . GLY B 1 261 ? 7.324 -18.969 14.953 1 91.88 261 GLY B O 1
ATOM 3998 N N . SER B 1 262 ? 7.441 -17.891 13.016 1 91.12 262 SER B N 1
ATOM 3999 C CA . SER B 1 262 ? 8.453 -17 13.57 1 91.12 262 SER B CA 1
ATOM 4000 C C . SER B 1 262 ? 7.836 -15.984 14.516 1 91.12 262 SER B C 1
ATOM 4002 O O . SER B 1 262 ? 6.613 -15.906 14.641 1 91.12 262 SER B O 1
ATOM 4004 N N . SER B 1 263 ? 8.703 -15.258 15.25 1 89.19 263 SER B N 1
ATOM 4005 C CA . SER B 1 263 ? 8.227 -14.234 16.172 1 89.19 263 SER B CA 1
ATOM 4006 C C . SER B 1 263 ? 7.617 -13.055 15.422 1 89.19 263 SER B C 1
ATOM 4008 O O . SER B 1 263 ? 8.148 -12.617 14.398 1 89.19 263 SER B O 1
ATOM 4010 N N . ALA B 1 264 ? 6.477 -12.648 15.938 1 86.12 264 ALA B N 1
ATOM 4011 C CA . ALA B 1 264 ? 5.844 -11.461 15.375 1 86.12 264 ALA B CA 1
ATOM 4012 C C . ALA B 1 264 ? 6.727 -10.227 15.547 1 86.12 264 ALA B C 1
ATOM 4014 O O . ALA B 1 264 ? 7.422 -10.094 16.562 1 86.12 264 ALA B O 1
ATOM 4015 N N . PRO B 1 265 ? 6.645 -9.406 14.547 1 85.5 265 PRO B N 1
ATOM 4016 C CA . PRO B 1 265 ? 7.434 -8.18 14.695 1 85.5 265 PRO B CA 1
ATOM 4017 C C . PRO B 1 265 ? 6.914 -7.277 15.812 1 85.5 265 PRO B C 1
ATOM 4019 O O . PRO B 1 265 ? 5.734 -7.34 16.172 1 85.5 265 PRO B O 1
ATOM 4022 N N . ALA B 1 266 ? 7.887 -6.57 16.438 1 75.44 266 ALA B N 1
ATOM 4023 C CA . ALA B 1 266 ? 7.488 -5.59 17.453 1 75.44 266 ALA B CA 1
ATOM 4024 C C . ALA B 1 266 ? 6.723 -4.43 16.812 1 75.44 266 ALA B C 1
ATOM 4026 O O . ALA B 1 266 ? 7.109 -3.934 15.75 1 75.44 266 ALA B O 1
ATOM 4027 N N . ARG B 1 267 ? 5.473 -4.203 17.391 1 66.56 267 ARG B N 1
ATOM 4028 C CA . ARG B 1 267 ? 4.676 -3.068 16.953 1 66.56 267 ARG B CA 1
ATOM 4029 C C . ARG B 1 267 ? 5.16 -1.771 17.578 1 66.56 267 ARG B C 1
ATOM 4031 O O . ARG B 1 267 ? 5.688 -1.779 18.703 1 66.56 267 ARG B O 1
ATOM 4038 N N . GLY B 1 268 ? 4.988 -0.655 16.891 1 56.16 268 GLY B N 1
ATOM 4039 C CA . GLY B 1 268 ? 5.125 0.652 17.516 1 56.16 268 GLY B CA 1
ATOM 4040 C C . GLY B 1 268 ? 6.496 1.27 17.312 1 56.16 268 GLY B C 1
ATOM 4041 O O . GLY B 1 268 ? 6.773 2.361 17.812 1 56.16 268 GLY B O 1
ATOM 4042 N N . LYS B 1 269 ? 7.449 0.374 16.688 1 51.22 269 LYS B N 1
ATOM 4043 C CA . LYS B 1 269 ? 8.758 1.008 16.578 1 51.22 269 LYS B CA 1
ATOM 4044 C C . LYS B 1 269 ? 8.875 1.83 15.297 1 51.22 269 LYS B C 1
ATOM 4046 O O . LYS B 1 269 ? 9.703 1.537 14.43 1 51.22 269 LYS B O 1
ATOM 4051 N N . GLY B 1 270 ? 7.809 2.188 14.781 1 47.28 270 GLY B N 1
ATOM 4052 C CA . GLY B 1 270 ? 7.684 2.824 13.477 1 47.28 270 GLY B CA 1
ATOM 4053 C C . GLY B 1 270 ? 8.758 3.865 13.219 1 47.28 270 GLY B C 1
ATOM 4054 O O . GLY B 1 270 ? 9.227 4.008 12.086 1 47.28 270 GLY B O 1
ATOM 4055 N N . TYR B 1 271 ? 9.227 4.965 13.477 1 42.78 271 TYR B N 1
ATOM 4056 C CA . TYR B 1 271 ? 10.258 5.773 12.828 1 42.78 271 TYR B CA 1
ATOM 4057 C C . TYR B 1 271 ? 11.602 5.051 12.836 1 42.78 271 TYR B C 1
ATOM 4059 O O . TYR B 1 271 ? 11.938 4.363 13.805 1 42.78 271 TYR B O 1
#

Sequence (542 aa):
MSAMQQSNRLRTALLEGKKAFGAWQMIPGANVSRILARSGVDWVLVDCEHGNIDDGAMHDAVPAIAALGVSPIVRLPDMQGWMVKRALDSGAHGIVVPLLRTPEEARQLVQSAKFPPQGRRGFGSPIAPERFHPEPTFTQYLQQANNSLLTIVQIETKEALESIDDIAAVDGIDVLFIGPFDLGNAIGHPIIEGVMASELKDAIAKILAASQKAGKKTGVYCTGGEQAKDYADMGFDMMNVVTDYTSLALVAKEQLSFADGSSAPARGKGYMSAMQQSNRLRTALLEGKKAFGAWQMIPGANVSRILARSGVDWVLVDCEHGNIDDGAMHDAVPAIAALGVSPIVRLPDMQGWMVKRALDSGAHGIVVPLLRTPEEARQLVQSAKFPPQGRRGFGSPIAPERFHPEPTFTQYLQQANNSLLTIVQIETKEALESIDDIAAVDGIDVLFIGPFDLGNAIGHPIIEGVMASELKDAIAKILAASQKAGKKTGVYCTGGEQAKDYADMGFDMMNVVTDYTSLALVAKEQLSFADGSSAPARGKGY